Protein AF-A0A7X6UY43-F1 (afdb_monomer_lite)

Radius of gyration: 47.91 Å; chains: 1; bounding box: 93×49×150 Å

Secondary structure (DSSP, 8-state):
-PPPHHHHHHHT--HHHHHHHHHHHHHHHHHS-HHHHHHHHHHTTT--SHHHHHHTTTTT-HHHHHTSTT--HHHHHHHHHHHHHHHHHHHHHTTS-HHHHHHHHHHHHHHHHHHHHT--HHHHTTT-HHHHHHHHIIIIIITTS-HHHHHHHBS-BTTPPP--HHHHHHHHT--HHHHHHHHHHHHHHHHHHHGGGGGTSHHHHHTTT--TT-SEEETT-THHHHHHHHHT--B-HHHHHHHHHHHTTTTEEEES-HHHHHBSS----TTS---SS-EEEETTS-HHHHHHHHHHHHHHTTS--SS-EEE-HHHHHHHHSS-GGGGGSHHHHHHHHHHHHHHH-GGGEETTEEEE---SPPPHHHHHHHHHHHH-S-EEHHHHHHHHHHH-TTT---HHHHHHH--GGGTEEE-SSSSEEEETTHHHH-TT---S-HHHHHHHHHHT-SS-EEHHHHHHHHHHH-TT--HHHHHHHHHT-TT--EEEEGGGEEEETTS---TTS-B--GGGS--S--HHHHHHHHHHHHHHHSS---TT-S-HHHHHHHHHHHHHHHHHHTT-S-HHHHHHHHHHHTTT-

Sequence (581 aa):
MVKTGVDIIISNLSQLRAELLEQKVKLLTDSLPTRARNTVQIYLNDEVNLHTIHKNDLLRNKSKLKNIKNVGSKTNEELEAYFSNIKREIYRIQHLSHTEAEYEYNYGKMSELSKKHKIPIKVMLTGSVFLVAEHIIQDKVYKNKNTDLIDGLLKIRTGSNSYTLTQLGKKHGITRERVRQVRNKSLETIEQEFSMLNEIGKFSLDRYGLSSEKKVICSDHSVFSEIKAKNSLKMTNNMVFFIASKCLASDYTFLGSVEGLLFSRQSTPKTQHIWKQSYLINNEYDSLIVSNFIKYLHKKNKEKIEEDTEVKLIDFVVNNFNNPVIYTEPEFTELVLEVVKKEFGNNFVKAGKIILPRNTRKLNYEYVYEALEKLDRPSTVEEIADTVNELNPTFGATKTIVKSALLRANGFAPMGRNSVFALTKWESEKSDFKVGTIREIVEEFLMEKESPQHISVIAKHVKKYRSSAKGTNIQASLNLDNKGIFTSYEKAHFGLASKEYSKEYVLLSESSSSGRKSWEYRFAELSNFIKIHGRLPRFTSKSMAEVRLYRWVRAQHRSIRLEKLSDKQEEMFKKLMKAFD

pLDDT: mean 86.73, std 9.21, range [41.84, 97.56]

Foldseek 3Di:
DPDDPLNVLQVPDDPLLQVLLQVVQVVLLVPADPVLNVLQCVVQVNDRGPVSCVVVCLLPDLVVLVPRPPADPVSSVSSVVSSVVSSVSSVVSSPDDLLRSLLSQQVVVVVVLCVVQVPDPVQSSRLALVSSLVSLCVRFQVVVDDPLLQVLWWQWFPPHHHDQLVVSCVVVVHDSVVSVVSNVVSVVRSCVSLLSLLSRCQSVCVVLVPHLVDQKDWLPDCSLVVSCVVVVDRGDSLNSVVSVCSNCVVFWDKDADNCLSITSDDDDDPPDQRAPTIMTGTPLDDVVLLRVVLRVLVVVLPDQAQAKDFDDSLVSDVVPHPDSPSCPDPVNLVVSLVSCCRRPNCVLADPSTGISHHPDDHALLVLLVVLQVVVVDFDALVSSQVSSCVVPVPPNRDSVSSVVNQDVVSQKADAADRNTIHGNCCVVVPVLADGDYLVVQLLVVQVPDQAFAALVVSQVSSCSHVVPDDSVVSLVVLVPPPPQQWFAWPPRTIHGPPDDHDPVTHGPDPVNPPPPDDLVRLLVLQLVCCVVPVDQQDCPDPDPSSVVNVVVLVVLVVCVVVVNDDPVSNVSSCVSCVSVD

Structure (mmCIF, N/CA/C/O backbone):
data_AF-A0A7X6UY43-F1
#
_entry.id   AF-A0A7X6UY43-F1
#
loop_
_atom_site.group_PDB
_atom_site.id
_atom_site.type_symbol
_atom_site.label_atom_id
_atom_site.label_alt_id
_atom_site.label_comp_id
_atom_site.label_asym_id
_atom_site.label_entity_id
_atom_site.label_seq_id
_atom_site.pdbx_PDB_ins_code
_atom_site.Cartn_x
_atom_site.Cartn_y
_atom_site.Cartn_z
_atom_site.occupancy
_atom_site.B_iso_or_equiv
_atom_site.auth_seq_id
_atom_site.auth_comp_id
_atom_site.auth_asym_id
_atom_site.auth_atom_id
_atom_site.pdbx_PDB_model_num
ATOM 1 N N . MET A 1 1 ? 13.854 7.593 49.896 1.00 48.25 1 MET A N 1
ATOM 2 C CA . MET A 1 1 ? 12.494 7.189 50.322 1.00 48.25 1 MET A CA 1
ATOM 3 C C . MET A 1 1 ? 12.380 5.678 50.203 1.00 48.25 1 MET A C 1
ATOM 5 O O . MET A 1 1 ? 12.637 5.156 49.127 1.00 48.25 1 MET A O 1
ATOM 9 N N . VAL A 1 2 ? 12.051 4.975 51.289 1.00 45.25 2 VAL A N 1
ATOM 10 C CA . VAL A 1 2 ? 11.786 3.526 51.252 1.00 45.25 2 VAL A CA 1
ATOM 11 C C . VAL A 1 2 ? 10.471 3.310 50.494 1.00 45.25 2 VAL A C 1
ATOM 13 O O . VAL A 1 2 ? 9.442 3.842 50.912 1.00 45.25 2 VAL A O 1
ATOM 16 N N . LYS A 1 3 ? 10.500 2.589 49.364 1.00 52.19 3 LYS A N 1
ATOM 17 C CA . LYS A 1 3 ? 9.276 2.209 48.638 1.00 52.19 3 LYS A CA 1
ATOM 18 C C . LYS A 1 3 ? 8.441 1.290 49.536 1.00 52.19 3 LYS A C 1
ATOM 20 O O . LYS A 1 3 ? 8.908 0.240 49.963 1.00 52.19 3 LYS A O 1
ATOM 25 N N . THR A 1 4 ? 7.219 1.702 49.847 1.00 65.50 4 THR A N 1
ATOM 26 C CA . THR A 1 4 ? 6.208 0.878 50.517 1.00 65.50 4 THR A CA 1
ATOM 27 C C . THR A 1 4 ? 5.621 -0.150 49.552 1.00 65.50 4 THR A C 1
ATOM 29 O O . THR A 1 4 ? 5.734 -0.006 48.337 1.00 65.50 4 THR A O 1
ATOM 32 N N . GLY A 1 5 ? 4.935 -1.175 50.073 1.00 72.81 5 GLY A N 1
ATOM 33 C CA . GLY A 1 5 ? 4.266 -2.172 49.226 1.00 72.81 5 GLY A CA 1
ATOM 34 C C . GLY A 1 5 ? 3.274 -1.558 48.226 1.00 72.81 5 GLY A C 1
ATOM 35 O O . GLY A 1 5 ? 3.151 -2.055 47.118 1.00 72.81 5 GLY A O 1
ATOM 36 N N . VAL A 1 6 ? 2.630 -0.437 48.571 1.00 78.38 6 VAL A N 1
ATOM 37 C CA . VAL A 1 6 ? 1.679 0.261 47.687 1.00 78.38 6 VAL A CA 1
ATOM 38 C C . VAL A 1 6 ? 2.382 0.964 46.516 1.00 78.38 6 VAL A C 1
ATOM 40 O O . VAL A 1 6 ? 1.853 0.935 45.409 1.00 78.38 6 VAL A O 1
ATOM 43 N N . ASP A 1 7 ? 3.583 1.527 46.720 1.00 73.88 7 ASP A N 1
ATOM 44 C CA . ASP A 1 7 ? 4.380 2.130 45.632 1.00 73.88 7 ASP A CA 1
ATOM 45 C C . ASP A 1 7 ? 4.691 1.129 44.536 1.00 73.88 7 ASP A C 1
ATOM 47 O O . ASP A 1 7 ? 4.559 1.427 43.353 1.00 73.88 7 ASP A O 1
ATOM 51 N N . ILE A 1 8 ? 5.171 -0.042 44.965 1.00 79.12 8 ILE A N 1
ATOM 52 C CA . ILE A 1 8 ? 5.663 -1.088 44.076 1.00 79.12 8 ILE A CA 1
ATOM 53 C C . ILE A 1 8 ? 4.501 -1.589 43.226 1.00 79.12 8 ILE A C 1
ATOM 55 O O . ILE A 1 8 ? 4.666 -1.813 42.032 1.00 79.12 8 ILE A O 1
ATOM 59 N N . ILE A 1 9 ? 3.318 -1.713 43.832 1.00 84.62 9 ILE A N 1
ATOM 60 C CA . ILE A 1 9 ? 2.106 -2.112 43.125 1.00 84.62 9 ILE A CA 1
ATOM 61 C C . ILE A 1 9 ? 1.743 -1.063 42.080 1.00 84.62 9 ILE A C 1
ATOM 63 O O . ILE A 1 9 ? 1.656 -1.413 40.909 1.00 84.62 9 ILE A O 1
ATOM 67 N N . ILE A 1 10 ? 1.588 0.208 42.473 1.00 84.75 10 ILE A N 1
ATOM 68 C CA . ILE A 1 10 ? 1.182 1.284 41.554 1.00 84.75 10 ILE A CA 1
ATOM 69 C C . ILE A 1 10 ? 2.163 1.407 40.382 1.00 84.75 10 ILE A C 1
ATOM 71 O O . ILE A 1 10 ? 1.719 1.501 39.241 1.00 84.75 10 ILE A O 1
ATOM 75 N N . SER A 1 11 ? 3.477 1.342 40.630 1.00 83.31 11 SER A N 1
ATOM 76 C CA . SER A 1 11 ? 4.483 1.435 39.563 1.00 83.31 11 SER A CA 1
ATOM 77 C C . SER A 1 11 ? 4.489 0.248 38.598 1.00 83.31 11 SER A C 1
ATOM 79 O O . SER A 1 11 ? 5.035 0.370 37.508 1.00 83.31 11 SER A O 1
ATOM 81 N N . ASN A 1 12 ? 3.909 -0.888 38.994 1.00 86.50 12 ASN A N 1
ATOM 82 C CA . ASN A 1 12 ? 3.898 -2.126 38.214 1.00 86.50 12 ASN A CA 1
ATOM 83 C C . ASN A 1 12 ? 2.516 -2.444 37.611 1.00 86.50 12 ASN A C 1
ATOM 85 O O . ASN A 1 12 ? 2.335 -3.514 37.024 1.00 86.50 12 ASN A O 1
ATOM 89 N N . LEU A 1 13 ? 1.518 -1.566 37.767 1.00 87.31 13 LEU A N 1
ATOM 90 C CA . LEU A 1 13 ? 0.212 -1.767 37.142 1.00 87.31 13 LEU A CA 1
ATOM 91 C C . LEU A 1 13 ? 0.323 -1.618 35.619 1.00 87.31 13 LEU A C 1
ATOM 93 O O . LEU A 1 13 ? 0.877 -0.651 35.109 1.00 87.31 13 LEU A O 1
ATOM 97 N N . SER A 1 14 ? -0.284 -2.553 34.885 1.00 86.81 14 SER A N 1
ATOM 98 C CA . SER A 1 14 ? -0.563 -2.380 33.454 1.00 86.81 14 SER A CA 1
ATOM 99 C C . SER A 1 14 ? -1.460 -1.161 33.223 1.00 86.81 14 SER A C 1
ATOM 101 O O . SER A 1 14 ? -2.311 -0.888 34.075 1.00 86.81 14 SER A O 1
ATOM 103 N N . GLN A 1 15 ? -1.392 -0.542 32.041 1.00 84.75 15 GLN A N 1
ATOM 104 C CA . GLN A 1 15 ? -2.218 0.617 31.679 1.00 84.75 15 GLN A CA 1
ATOM 105 C C . GLN A 1 15 ? -3.716 0.428 31.988 1.00 84.75 15 GLN A C 1
ATOM 107 O O . GLN A 1 15 ? -4.288 1.255 32.689 1.00 84.75 15 GLN A O 1
ATOM 112 N N . LEU A 1 16 ? -4.327 -0.696 31.583 1.00 84.69 16 LEU A N 1
ATOM 113 C CA . LEU A 1 16 ? -5.732 -1.020 31.888 1.00 84.69 16 LEU A CA 1
ATOM 114 C C . LEU A 1 16 ? -6.052 -0.931 33.390 1.00 84.69 16 LEU A C 1
ATOM 116 O O . LEU A 1 16 ? -7.038 -0.323 33.797 1.00 84.69 16 LEU A O 1
ATOM 120 N N . ARG A 1 17 ? -5.217 -1.549 34.232 1.00 88.88 17 ARG A N 1
ATOM 121 C CA . ARG A 1 17 ? -5.414 -1.568 35.690 1.00 88.88 17 ARG A CA 1
ATOM 122 C C . ARG A 1 17 ? -5.180 -0.193 36.315 1.00 88.88 17 ARG A C 1
ATOM 124 O O . ARG A 1 17 ? -5.871 0.146 37.270 1.00 88.88 17 ARG A O 1
ATOM 131 N N . ALA A 1 18 ? -4.236 0.583 35.786 1.00 88.19 18 ALA A N 1
ATOM 132 C CA . ALA A 1 18 ? -4.001 1.956 36.218 1.00 88.19 18 ALA A CA 1
ATOM 133 C C . ALA A 1 18 ? -5.203 2.855 35.881 1.00 88.19 18 ALA A C 1
ATOM 135 O O . ALA A 1 18 ? -5.709 3.541 36.763 1.00 88.19 18 ALA A O 1
ATOM 136 N N . GLU A 1 19 ? -5.728 2.783 34.653 1.00 87.06 19 GLU A N 1
ATOM 137 C CA . GLU A 1 19 ? -6.919 3.546 34.262 1.00 87.06 19 GLU A CA 1
ATOM 138 C C . GLU A 1 19 ? -8.184 3.084 35.009 1.00 87.06 19 GLU A C 1
ATOM 140 O O . GLU A 1 19 ? -8.994 3.914 35.422 1.00 87.06 19 GLU A O 1
ATOM 145 N N . LEU A 1 20 ? -8.353 1.776 35.248 1.00 88.38 20 LEU A N 1
ATOM 146 C CA . LEU A 1 20 ? -9.428 1.255 36.102 1.00 88.38 20 LEU A CA 1
ATOM 147 C C . LEU A 1 20 ? -9.334 1.826 37.519 1.00 88.38 20 LEU A C 1
ATOM 149 O O . LEU A 1 20 ? -10.342 2.235 38.094 1.00 88.38 20 LEU A O 1
ATOM 153 N N . LEU A 1 21 ? -8.131 1.863 38.090 1.00 90.81 21 LEU A N 1
ATOM 154 C CA . LEU A 1 21 ? -7.915 2.423 39.415 1.00 90.81 21 LEU A CA 1
ATOM 155 C C . LEU A 1 21 ? -8.222 3.926 39.444 1.00 90.81 21 LEU A C 1
ATOM 157 O O . LEU A 1 21 ? -8.886 4.367 40.377 1.00 90.81 21 LEU A O 1
ATOM 161 N N . GLU A 1 22 ? -7.841 4.688 38.418 1.00 90.50 22 GLU A N 1
ATOM 162 C CA . GLU A 1 22 ? -8.224 6.103 38.287 1.00 90.50 22 GLU A CA 1
ATOM 163 C C . GLU A 1 22 ? -9.749 6.288 38.236 1.00 90.50 22 GLU A C 1
ATOM 165 O O . GLU A 1 22 ? -10.298 7.150 38.926 1.00 90.50 22 GLU A O 1
ATOM 170 N N . GLN A 1 23 ? -10.476 5.428 37.510 1.00 87.25 23 GLN A N 1
ATOM 171 C CA . GLN A 1 23 ? -11.944 5.444 37.530 1.00 87.25 23 GLN A CA 1
ATOM 172 C C . GLN A 1 23 ? -12.509 5.176 38.933 1.00 87.25 23 GLN A C 1
ATOM 174 O O . GLN A 1 23 ? -13.455 5.846 39.354 1.00 87.25 23 GLN A O 1
ATOM 179 N N . LYS A 1 24 ? -11.942 4.217 39.681 1.00 90.56 24 LYS A N 1
ATOM 180 C CA . LYS A 1 24 ? -12.370 3.939 41.064 1.00 90.56 24 LYS A CA 1
ATOM 181 C C . LYS A 1 24 ? -12.050 5.096 42.004 1.00 90.56 24 LYS A C 1
ATOM 183 O O . LYS A 1 24 ? -12.892 5.425 42.834 1.00 90.56 24 LYS A O 1
ATOM 188 N N . VAL A 1 25 ? -10.878 5.723 41.868 1.00 91.25 25 VAL A N 1
ATOM 189 C CA . VAL A 1 25 ? -10.507 6.923 42.633 1.00 91.25 25 VAL A CA 1
ATOM 190 C C . VAL A 1 25 ? -11.547 8.008 42.400 1.00 91.25 25 VAL A C 1
ATOM 192 O O . VAL A 1 25 ? -12.131 8.479 43.370 1.00 91.25 25 VAL A O 1
ATOM 195 N N . LYS A 1 26 ? -11.873 8.308 41.138 1.00 89.88 26 LYS A N 1
ATOM 196 C CA . LYS A 1 26 ? -12.895 9.300 40.786 1.00 89.88 26 LYS A CA 1
ATOM 197 C C . LYS A 1 26 ? -14.254 8.995 41.423 1.00 89.88 26 LYS A C 1
ATOM 199 O O . LYS A 1 26 ? -14.824 9.862 42.075 1.00 89.88 26 LYS A O 1
ATOM 204 N N . LEU A 1 27 ? -14.743 7.756 41.316 1.00 88.19 27 LEU A N 1
ATOM 205 C CA . LEU A 1 27 ? -16.010 7.344 41.940 1.00 88.19 27 LEU A CA 1
ATOM 206 C C . LEU A 1 27 ? -15.995 7.516 43.465 1.00 88.19 27 LEU A C 1
ATOM 208 O O . LEU A 1 27 ? -16.970 7.987 44.051 1.00 88.19 27 LEU A O 1
ATOM 212 N N . LEU A 1 28 ? -14.887 7.153 44.113 1.00 91.75 28 LEU A N 1
ATOM 213 C CA . LEU A 1 28 ? -14.720 7.342 45.550 1.00 91.75 28 LEU A CA 1
ATOM 214 C C . LEU A 1 28 ? -14.692 8.836 45.907 1.00 91.75 28 LEU A C 1
ATOM 216 O O . LEU A 1 28 ? -15.326 9.227 46.886 1.00 91.75 28 LEU A O 1
ATOM 220 N N . THR A 1 29 ? -14.025 9.679 45.113 1.00 90.81 29 THR A N 1
ATOM 221 C CA . THR A 1 29 ? -13.993 11.137 45.311 1.00 90.81 29 THR A CA 1
ATOM 222 C C . THR A 1 29 ? -15.387 11.750 45.160 1.00 90.81 29 THR A C 1
ATOM 224 O O . THR A 1 29 ? -15.809 12.552 45.995 1.00 90.81 29 THR A O 1
ATOM 227 N N . ASP A 1 30 ? -16.140 11.332 44.144 1.00 88.44 30 ASP A N 1
ATOM 228 C CA . ASP A 1 30 ? -17.506 11.797 43.888 1.00 88.44 30 ASP A CA 1
ATOM 229 C C . ASP A 1 30 ? -18.482 11.346 44.986 1.00 88.44 30 ASP A C 1
ATOM 231 O O . ASP A 1 30 ? -19.467 12.029 45.267 1.00 88.44 30 ASP A O 1
ATOM 235 N N . SER A 1 31 ? -18.187 10.235 45.667 1.00 91.62 31 SER A N 1
ATOM 236 C CA . SER A 1 31 ? -18.965 9.753 46.814 1.00 91.62 31 SER A CA 1
ATOM 237 C C . SER A 1 31 ? -18.653 10.468 48.138 1.00 91.62 31 SER A C 1
ATOM 239 O O . SER A 1 31 ? -19.406 10.316 49.102 1.00 91.62 31 SER A O 1
ATOM 241 N N . LEU A 1 32 ? -17.576 11.264 48.211 1.00 92.44 32 LEU A N 1
ATOM 242 C CA . LEU A 1 32 ? -17.227 12.004 49.428 1.00 92.44 32 LEU A CA 1
ATOM 243 C C . LEU A 1 32 ? -18.283 13.069 49.762 1.00 92.44 32 LEU A C 1
ATOM 245 O O . LEU A 1 32 ? -18.763 13.752 48.853 1.00 92.44 32 LEU A O 1
ATOM 249 N N . PRO A 1 33 ? -18.580 13.310 51.051 1.00 92.94 33 PRO A N 1
ATOM 250 C CA . PRO A 1 33 ? -19.344 14.478 51.482 1.00 92.94 33 PRO A CA 1
ATOM 251 C C . PRO A 1 33 ? -18.690 15.789 51.028 1.00 92.94 33 PRO A C 1
ATOM 253 O O . PRO A 1 33 ? -17.465 15.887 50.976 1.00 92.94 33 PRO A O 1
ATOM 256 N N . THR A 1 34 ? -19.491 16.827 50.760 1.00 90.06 34 THR A N 1
ATOM 257 C CA . THR A 1 34 ? -19.025 18.102 50.174 1.00 90.06 34 THR A CA 1
ATOM 258 C C . THR A 1 34 ? -17.816 18.696 50.899 1.00 90.06 34 THR A C 1
ATOM 260 O O . THR A 1 34 ? -16.861 19.113 50.254 1.00 90.06 34 THR A O 1
ATOM 263 N N . ARG A 1 35 ? -17.817 18.696 52.241 1.00 87.50 35 ARG A N 1
ATOM 264 C CA . ARG A 1 35 ? -16.685 19.213 53.028 1.00 87.50 35 ARG A CA 1
ATOM 265 C C . ARG A 1 35 ? -15.416 18.385 52.820 1.00 87.50 35 ARG A C 1
ATOM 267 O O . ARG A 1 35 ? -14.392 18.964 52.487 1.00 87.50 35 ARG A O 1
ATOM 274 N N . ALA A 1 36 ? -15.492 17.059 52.950 1.00 88.75 36 ALA A N 1
ATOM 275 C CA . ALA A 1 36 ? -14.354 16.164 52.726 1.00 88.75 36 ALA A CA 1
ATOM 276 C C . ALA A 1 36 ? -13.817 16.255 51.290 1.00 88.75 36 ALA A C 1
ATOM 278 O O . ALA A 1 36 ? -12.605 16.304 51.086 1.00 88.75 36 ALA A O 1
ATOM 279 N N . ARG A 1 37 ? -14.710 16.340 50.297 1.00 90.69 37 ARG A N 1
ATOM 280 C CA . ARG A 1 37 ? -14.342 16.491 48.886 1.00 90.69 37 ARG A CA 1
ATOM 281 C C . ARG A 1 37 ? -13.570 17.785 48.638 1.00 90.69 37 ARG A C 1
ATOM 283 O O . ARG A 1 37 ? -12.470 17.726 48.097 1.00 90.69 37 ARG A O 1
ATOM 290 N N . ASN A 1 38 ? -14.098 18.918 49.107 1.00 88.19 38 ASN A N 1
ATOM 291 C CA . ASN A 1 38 ? -13.437 20.219 48.983 1.00 88.19 38 ASN A CA 1
ATOM 292 C C . ASN A 1 38 ? -12.076 20.217 49.692 1.00 88.19 38 ASN A C 1
ATOM 294 O O . ASN A 1 38 ? -11.107 20.760 49.173 1.00 88.19 38 ASN A O 1
ATOM 298 N N . THR A 1 39 ? -11.976 19.574 50.860 1.00 88.25 39 THR A N 1
ATOM 299 C CA . THR A 1 39 ? -10.704 19.429 51.577 1.00 88.25 39 THR A CA 1
ATOM 300 C C . THR A 1 39 ? -9.661 18.672 50.753 1.00 88.25 39 THR A C 1
ATOM 302 O O . THR A 1 39 ? -8.525 19.130 50.667 1.00 88.25 39 THR A O 1
ATOM 305 N N . VAL A 1 40 ? -10.020 17.540 50.133 1.00 88.06 40 VAL A N 1
ATOM 306 C CA . VAL A 1 40 ? -9.088 16.765 49.288 1.00 88.06 40 VAL A CA 1
ATOM 307 C C . VAL A 1 40 ? -8.690 17.543 48.040 1.00 88.06 40 VAL A C 1
ATOM 309 O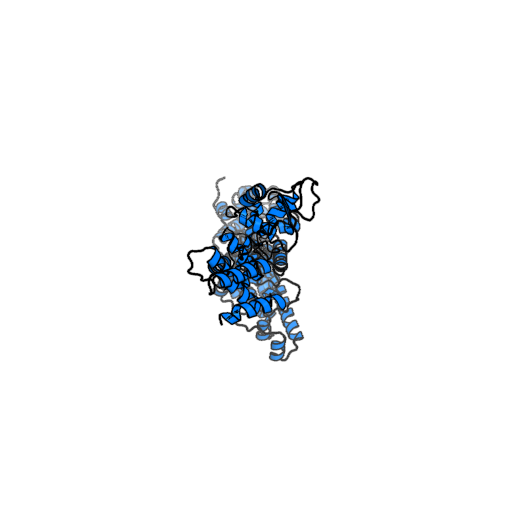 O . VAL A 1 40 ? -7.514 17.540 47.693 1.00 88.06 40 VAL A O 1
ATOM 312 N N . GLN A 1 41 ? -9.639 18.223 47.395 1.00 88.50 41 GLN A N 1
ATOM 313 C CA . GLN A 1 41 ? -9.373 19.052 46.217 1.00 88.50 41 GLN A CA 1
ATOM 314 C C . GLN A 1 41 ? -8.381 20.168 46.539 1.00 88.50 41 GLN A C 1
ATOM 316 O O . GLN A 1 41 ? -7.322 20.229 45.925 1.00 88.50 41 GLN A O 1
ATOM 321 N N . ILE A 1 42 ? -8.644 20.961 47.581 1.00 85.38 42 ILE A N 1
ATOM 322 C CA . ILE A 1 42 ? -7.739 22.036 48.012 1.00 85.38 42 ILE A CA 1
ATOM 323 C C . ILE A 1 42 ? -6.356 21.478 48.360 1.00 85.38 42 ILE A C 1
ATOM 325 O O . ILE A 1 42 ? -5.339 22.051 47.979 1.00 85.38 42 ILE A O 1
ATOM 329 N N . TYR A 1 43 ? -6.299 20.348 49.071 1.00 84.81 43 TYR A N 1
ATOM 330 C CA . TYR A 1 43 ? -5.028 19.747 49.476 1.00 84.81 43 TYR A CA 1
ATOM 331 C C . TYR A 1 43 ? -4.203 19.228 48.286 1.00 84.81 43 TYR A C 1
ATOM 333 O O . TYR A 1 43 ? -2.975 19.201 48.353 1.00 84.81 43 TYR A O 1
ATOM 341 N N . LEU A 1 44 ? -4.863 18.807 47.206 1.00 86.06 44 LEU A N 1
ATOM 342 C CA . LEU A 1 44 ? -4.234 18.267 45.999 1.00 86.06 44 LEU A CA 1
ATOM 343 C C . LEU A 1 44 ? -4.169 19.276 44.839 1.00 86.06 44 LEU A C 1
ATOM 345 O O . LEU A 1 44 ? -3.873 18.869 43.720 1.00 86.06 44 LEU A O 1
ATOM 349 N N . ASN A 1 45 ? -4.390 20.572 45.098 1.00 82.94 45 ASN A N 1
ATOM 350 C CA . ASN A 1 45 ? -4.429 21.637 44.086 1.00 82.94 45 ASN A CA 1
ATOM 351 C C . ASN A 1 45 ? -5.427 21.348 42.947 1.00 82.94 45 ASN A C 1
ATOM 353 O O . ASN A 1 45 ? -5.083 21.438 41.774 1.00 82.94 45 ASN A O 1
ATOM 357 N N . ASP A 1 46 ? -6.643 20.941 43.310 1.00 82.00 46 ASP A N 1
ATOM 358 C CA . ASP A 1 46 ? -7.775 20.593 42.437 1.00 82.00 46 ASP A CA 1
ATOM 359 C C . ASP A 1 46 ? -7.575 19.376 41.512 1.00 82.00 46 ASP A C 1
ATOM 361 O O . ASP A 1 46 ? -8.541 18.847 40.959 1.00 82.00 46 ASP A O 1
ATOM 365 N N . GLU A 1 47 ? -6.363 18.830 41.423 1.00 86.38 47 GLU A N 1
ATOM 366 C CA . GLU A 1 47 ? -6.061 17.612 40.674 1.00 86.38 47 GLU A CA 1
ATOM 367 C C . GLU A 1 47 ? -6.162 16.369 41.567 1.00 86.38 47 GLU A C 1
ATOM 369 O O . GLU A 1 47 ? -5.170 15.874 42.100 1.00 86.38 47 GLU A O 1
ATOM 374 N N . VAL A 1 48 ? -7.365 15.817 41.737 1.00 85.62 48 VAL A N 1
ATOM 375 C CA . VAL A 1 48 ? -7.559 14.564 42.492 1.00 85.62 48 VAL A CA 1
ATOM 376 C C . VAL A 1 48 ? -7.424 13.355 41.561 1.00 85.62 48 VAL A C 1
ATOM 378 O O . VAL A 1 48 ? -8.385 12.960 40.906 1.00 85.62 48 VAL A O 1
ATOM 381 N N . ASN A 1 49 ? -6.230 12.760 41.506 1.00 87.50 49 ASN A N 1
ATOM 382 C CA . ASN A 1 49 ? -5.931 11.550 40.731 1.00 87.50 49 ASN A CA 1
ATOM 383 C C . ASN A 1 49 ? -4.928 10.652 41.477 1.00 87.50 49 ASN A C 1
ATOM 385 O O . ASN A 1 49 ? -4.383 11.026 42.522 1.00 87.50 49 ASN A O 1
ATOM 389 N N . LEU A 1 50 ? -4.681 9.444 40.970 1.00 83.94 50 LEU A N 1
ATOM 390 C CA . LEU A 1 50 ? -3.777 8.491 41.614 1.00 83.94 50 LEU A CA 1
ATOM 391 C C . LEU A 1 50 ? -2.358 9.056 41.752 1.00 83.94 50 LEU A C 1
ATOM 393 O O . LEU A 1 50 ? -1.714 8.836 42.780 1.00 83.94 50 LEU A O 1
ATOM 397 N N . HIS A 1 51 ? -1.879 9.806 40.755 1.00 83.75 51 HIS A N 1
ATOM 398 C CA . HIS A 1 51 ? -0.546 10.406 40.773 1.00 83.75 51 HIS A CA 1
ATOM 399 C C . HIS A 1 51 ? -0.386 11.428 41.907 1.00 83.75 51 HIS A C 1
ATOM 401 O O . HIS A 1 51 ? 0.572 11.340 42.679 1.00 83.75 51 HIS A O 1
ATOM 407 N N . THR A 1 52 ? -1.319 12.369 42.061 1.00 84.19 52 THR A N 1
ATOM 408 C CA . THR A 1 52 ? -1.260 13.399 43.110 1.00 84.19 52 THR A CA 1
ATOM 409 C C . THR A 1 52 ? -1.467 12.803 44.499 1.00 84.19 52 THR A C 1
ATOM 411 O O . THR A 1 52 ? -0.750 13.165 45.436 1.00 84.19 52 THR A O 1
ATOM 414 N N . ILE A 1 53 ? -2.361 11.819 44.635 1.00 84.31 53 ILE A N 1
ATOM 415 C CA . ILE A 1 53 ? -2.560 11.058 45.877 1.00 84.31 53 ILE A CA 1
ATOM 416 C C . ILE A 1 53 ? -1.274 10.322 46.275 1.00 84.31 53 ILE A C 1
ATOM 418 O O . ILE A 1 53 ? -0.873 10.347 47.444 1.00 84.31 53 ILE A O 1
ATOM 422 N N . HIS A 1 54 ? -0.609 9.692 45.304 1.00 80.75 54 HIS A N 1
ATOM 423 C CA . HIS A 1 54 ? 0.643 8.978 45.515 1.00 80.75 54 HIS A CA 1
ATOM 424 C C . HIS A 1 54 ? 1.786 9.929 45.893 1.00 80.75 54 HIS A C 1
ATOM 426 O O . HIS A 1 54 ? 2.461 9.706 46.898 1.00 80.75 54 HIS A O 1
ATOM 432 N N . LYS A 1 55 ? 1.959 11.025 45.141 1.00 81.25 55 LYS A N 1
ATOM 433 C CA . LYS A 1 55 ? 3.009 12.040 45.340 1.00 81.25 55 LYS A CA 1
ATOM 434 C C . LYS A 1 55 ? 2.948 12.705 46.718 1.00 81.25 55 LYS A C 1
ATOM 436 O O . LYS A 1 55 ? 3.983 13.076 47.262 1.00 81.25 55 LYS A O 1
ATOM 441 N N . ASN A 1 56 ? 1.755 12.834 47.298 1.00 78.81 56 ASN A N 1
ATOM 442 C CA . ASN A 1 56 ? 1.556 13.472 48.601 1.00 78.81 56 ASN A CA 1
ATOM 443 C C . ASN A 1 56 ? 1.667 12.511 49.808 1.00 78.81 56 ASN A C 1
ATOM 445 O O . ASN A 1 56 ? 1.524 12.945 50.957 1.00 78.81 56 ASN A O 1
ATOM 449 N N . ASP A 1 57 ? 1.975 11.225 49.587 1.00 77.88 57 ASP A N 1
ATOM 450 C CA . ASP A 1 57 ? 2.057 10.163 50.610 1.00 77.88 57 ASP A CA 1
ATOM 451 C C . ASP A 1 57 ? 0.757 9.936 51.410 1.00 77.88 57 ASP A C 1
ATOM 453 O O . ASP A 1 57 ? 0.783 9.414 52.533 1.00 77.88 57 ASP A O 1
ATOM 457 N N . LEU A 1 58 ? -0.401 10.281 50.841 1.00 79.88 58 LEU A N 1
ATOM 458 C CA . LEU A 1 58 ? -1.696 10.188 51.533 1.00 79.88 58 LEU A CA 1
ATOM 459 C C . LEU A 1 58 ? -2.147 8.739 51.784 1.00 79.88 58 LEU A C 1
ATOM 461 O O . LEU A 1 58 ? -2.944 8.478 52.679 1.00 79.88 58 LEU A O 1
ATOM 465 N N . LEU A 1 59 ? -1.573 7.774 51.058 1.00 76.56 59 LEU A N 1
ATOM 466 C CA . LEU A 1 59 ? -1.827 6.336 51.236 1.00 76.56 59 LEU A CA 1
ATOM 467 C C . LEU A 1 59 ? -0.962 5.679 52.329 1.00 76.56 59 LEU A C 1
ATOM 469 O O . LEU A 1 59 ? -1.201 4.524 52.704 1.00 76.56 59 LEU A O 1
ATOM 473 N N . ARG A 1 60 ? 0.059 6.388 52.831 1.00 71.50 60 ARG A N 1
ATOM 474 C CA . ARG A 1 60 ? 1.023 5.879 53.825 1.00 71.50 60 ARG A CA 1
ATOM 475 C C . ARG A 1 60 ? 0.872 6.541 55.180 1.00 71.50 60 ARG A C 1
ATOM 477 O O . ARG A 1 60 ? 1.049 5.885 56.202 1.00 71.50 60 ARG A O 1
ATOM 484 N N . ASN A 1 61 ? 0.606 7.843 55.186 1.00 71.50 61 ASN A N 1
ATOM 485 C CA . ASN A 1 61 ? 0.781 8.659 56.370 1.00 71.50 61 ASN A CA 1
ATOM 486 C C . ASN A 1 61 ? -0.563 9.153 56.921 1.00 71.50 61 ASN A C 1
ATOM 488 O O . ASN A 1 61 ? -1.024 10.246 56.596 1.00 71.50 61 ASN A O 1
ATOM 492 N N . LYS A 1 62 ? -1.166 8.357 57.814 1.00 68.06 62 LYS A N 1
ATOM 493 C CA . LYS A 1 62 ? -2.404 8.740 58.514 1.00 68.06 62 LYS A CA 1
ATOM 494 C C . LYS A 1 62 ? -2.252 10.022 59.343 1.00 68.06 62 LYS A C 1
ATOM 496 O O . LYS A 1 62 ? -3.228 10.742 59.516 1.00 68.06 62 LYS A O 1
ATOM 501 N N . SER A 1 63 ? -1.053 10.344 59.843 1.00 67.38 63 SER A N 1
ATOM 502 C CA . SER A 1 63 ? -0.856 11.566 60.633 1.00 67.38 63 SER A CA 1
ATOM 503 C C . SER A 1 63 ? -0.825 12.836 59.778 1.00 67.38 63 SER A C 1
ATOM 505 O O . SER A 1 63 ? -1.188 13.894 60.285 1.00 67.38 63 SER A O 1
ATOM 507 N N . LYS A 1 64 ? -0.519 12.750 58.472 1.00 71.69 64 LYS A N 1
ATOM 508 C CA . LYS A 1 64 ? -0.686 13.886 57.541 1.00 71.69 64 LYS A CA 1
ATOM 509 C C . LYS A 1 64 ? -2.148 14.322 57.414 1.00 71.69 64 LYS A C 1
ATOM 511 O O . LYS A 1 64 ? -2.399 15.518 57.324 1.00 71.69 64 LYS A O 1
ATOM 516 N N . LEU A 1 65 ? -3.093 13.380 57.463 1.00 68.69 65 LEU A N 1
ATOM 517 C CA . LEU A 1 65 ? -4.530 13.669 57.369 1.00 68.69 65 LEU A CA 1
ATOM 518 C C . LEU A 1 65 ? -5.027 14.466 58.580 1.00 68.69 65 LEU A C 1
ATOM 520 O O . LEU A 1 65 ? -5.755 15.438 58.424 1.00 68.69 65 LEU A O 1
ATOM 524 N N . LYS A 1 66 ? -4.544 14.120 59.779 1.00 67.88 66 LYS A N 1
ATOM 525 C CA . LYS A 1 66 ? -4.901 14.811 61.029 1.00 67.88 66 LYS A CA 1
ATOM 526 C C . LYS A 1 66 ? -4.396 16.255 61.106 1.00 67.88 66 LYS A C 1
ATOM 528 O O . LYS A 1 66 ? -4.937 17.039 61.876 1.00 67.88 66 LYS A O 1
ATOM 533 N N . ASN A 1 67 ? -3.386 16.600 60.306 1.00 70.44 67 ASN A N 1
ATOM 534 C CA . ASN A 1 67 ? -2.746 17.916 60.300 1.00 70.44 67 ASN A CA 1
ATOM 535 C C . ASN A 1 67 ? -3.287 18.855 59.208 1.00 70.44 67 ASN A C 1
ATOM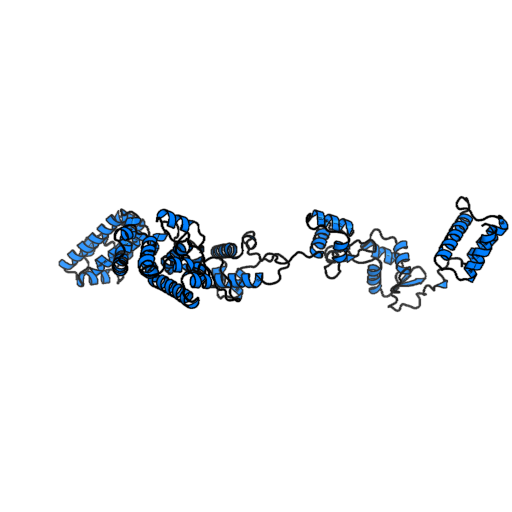 537 O O . ASN A 1 67 ? -2.756 19.955 59.033 1.00 70.44 67 ASN A O 1
ATOM 541 N N . ILE A 1 68 ? -4.318 18.450 58.457 1.00 75.75 68 ILE A N 1
ATOM 542 C CA . ILE A 1 68 ? -4.948 19.332 57.472 1.00 75.75 68 ILE A CA 1
ATOM 543 C C . ILE A 1 68 ? -5.704 20.433 58.229 1.00 75.75 68 ILE A C 1
ATOM 545 O O . ILE A 1 68 ? -6.602 20.165 59.030 1.00 75.75 68 ILE A O 1
ATOM 549 N N . LYS A 1 69 ? -5.308 21.693 58.004 1.00 69.56 69 LYS A N 1
ATOM 550 C CA . LYS A 1 69 ? -5.898 22.852 58.689 1.00 69.56 69 LYS A CA 1
ATOM 551 C C . LYS A 1 69 ? -7.404 22.932 58.415 1.00 69.56 69 LYS A C 1
ATOM 553 O O . LYS A 1 69 ? -7.842 22.724 57.288 1.00 69.56 69 LYS A O 1
ATOM 558 N N . ASN A 1 70 ? -8.172 23.315 59.438 1.00 69.94 70 ASN A N 1
ATOM 559 C CA . ASN A 1 70 ? -9.621 23.557 59.372 1.00 69.94 70 ASN A CA 1
ATOM 560 C C . ASN A 1 70 ? -10.487 22.324 59.043 1.00 69.94 70 ASN A C 1
ATOM 562 O O . ASN A 1 70 ? -11.602 22.468 58.541 1.00 69.94 70 ASN A O 1
ATOM 566 N N . VAL A 1 71 ? -10.009 21.117 59.357 1.00 79.38 71 VAL A N 1
ATOM 567 C CA . VAL A 1 71 ? -10.770 19.869 59.199 1.00 79.38 71 VAL A CA 1
ATOM 568 C C . VAL A 1 71 ? -11.285 19.392 60.559 1.00 79.38 71 VAL A C 1
ATOM 570 O O . VAL A 1 71 ? -10.511 19.175 61.488 1.00 79.38 71 VAL A O 1
ATOM 573 N N . GLY A 1 72 ? -12.608 19.246 60.695 1.00 80.62 72 GLY A N 1
ATOM 574 C CA . GLY A 1 72 ? -13.237 18.714 61.911 1.00 80.62 72 GLY A CA 1
ATOM 575 C C . GLY A 1 72 ? -13.056 17.197 62.060 1.00 80.62 72 GLY A C 1
ATOM 576 O O . GLY A 1 72 ? -12.764 16.507 61.085 1.00 80.62 72 GLY A O 1
ATOM 577 N N . SER A 1 73 ? -13.289 16.658 63.264 1.00 82.94 73 SER A N 1
ATOM 578 C CA . SER A 1 73 ? -13.129 15.221 63.579 1.00 82.94 73 SER A CA 1
ATOM 579 C C . SER A 1 73 ? -13.864 14.303 62.600 1.00 82.94 73 SER A C 1
ATOM 581 O O . SER A 1 73 ? -13.257 13.406 62.024 1.00 82.94 73 SER A O 1
ATOM 583 N N . LYS A 1 74 ? -15.139 14.599 62.331 1.00 86.50 74 LYS A N 1
ATOM 584 C CA . LYS A 1 74 ? -15.968 13.858 61.372 1.00 86.50 74 LYS A CA 1
ATOM 585 C C . LYS A 1 74 ? -15.364 13.834 59.964 1.00 86.50 74 LYS A C 1
ATOM 587 O O . LYS A 1 74 ? -15.332 12.795 59.319 1.00 86.50 74 LYS A O 1
ATOM 592 N N . THR A 1 75 ? -14.864 14.972 59.485 1.00 86.81 75 THR A N 1
ATOM 593 C CA . THR A 1 75 ? -14.264 15.053 58.148 1.00 86.81 75 THR A CA 1
ATOM 594 C C . THR A 1 75 ? -12.929 14.308 58.101 1.00 86.81 75 THR A C 1
ATOM 596 O O . THR A 1 75 ? -12.645 13.654 57.107 1.00 86.81 75 THR A O 1
ATOM 599 N N . ASN A 1 76 ? -12.143 14.304 59.182 1.00 85.25 76 ASN A N 1
ATOM 600 C CA . ASN A 1 76 ? -10.949 13.457 59.270 1.00 85.25 76 ASN A CA 1
ATOM 601 C C . ASN A 1 76 ? -11.287 11.960 59.177 1.00 85.25 76 ASN A C 1
ATOM 603 O O . ASN A 1 76 ? -10.608 11.238 58.451 1.00 85.25 76 ASN A O 1
ATOM 607 N N . GLU A 1 77 ? -12.343 11.497 59.851 1.00 87.00 77 GLU A N 1
ATOM 608 C CA . GLU A 1 77 ? -12.815 10.107 59.739 1.00 87.00 77 GLU A CA 1
ATOM 609 C C . GLU A 1 77 ? -13.254 9.762 58.304 1.00 87.00 77 GLU A C 1
ATOM 611 O O . GLU A 1 77 ? -12.876 8.715 57.774 1.00 87.00 77 GLU A O 1
ATOM 616 N N . GLU A 1 78 ? -13.985 10.668 57.642 1.00 90.44 78 GLU A N 1
ATOM 617 C CA . GLU A 1 78 ? -14.393 10.532 56.233 1.00 90.44 78 GLU A CA 1
ATOM 618 C C . GLU A 1 78 ? -13.172 10.397 55.298 1.00 90.44 78 GLU A C 1
ATOM 620 O O . GLU A 1 78 ? -13.153 9.534 54.415 1.00 90.44 78 GLU A O 1
ATOM 625 N N . LEU A 1 79 ? -12.121 11.195 55.519 1.00 88.75 79 LEU A N 1
ATOM 626 C CA . LEU A 1 79 ? -10.875 11.133 54.747 1.00 88.75 79 LEU A CA 1
ATOM 627 C C . LEU A 1 79 ? -10.075 9.854 55.017 1.00 88.75 79 LEU A C 1
ATOM 629 O O . LEU A 1 79 ? -9.577 9.229 54.078 1.00 88.75 79 LEU A O 1
ATOM 633 N N . GLU A 1 80 ? -9.959 9.431 56.279 1.00 87.44 80 GLU A N 1
ATOM 634 C CA . GLU A 1 80 ? -9.286 8.177 56.632 1.00 87.44 80 GLU A CA 1
ATOM 635 C C . GLU A 1 80 ? -9.968 6.968 55.973 1.00 87.44 80 GLU A C 1
ATOM 637 O O . GLU A 1 80 ? -9.283 6.085 55.438 1.00 87.44 80 GLU A O 1
ATOM 642 N N . ALA A 1 81 ? -11.305 6.937 55.959 1.00 89.81 81 ALA A N 1
ATOM 643 C CA . ALA A 1 81 ? -12.080 5.907 55.275 1.00 89.81 81 ALA A CA 1
ATOM 644 C C . ALA A 1 81 ? -11.852 5.938 53.754 1.00 89.81 81 ALA A C 1
ATOM 646 O O . ALA A 1 81 ? -11.601 4.895 53.147 1.00 89.81 81 ALA A O 1
ATOM 647 N N . TYR A 1 82 ? -11.863 7.125 53.146 1.00 91.81 82 TYR A N 1
ATOM 648 C CA . TYR A 1 82 ? -11.620 7.320 51.715 1.00 91.81 82 TYR A CA 1
ATOM 649 C C . TYR A 1 82 ? -10.259 6.779 51.255 1.00 91.81 82 TYR A C 1
ATOM 651 O O . TYR A 1 82 ? -10.207 5.923 50.368 1.00 91.81 82 TYR A O 1
ATOM 659 N N . PHE A 1 83 ? -9.155 7.182 51.892 1.00 89.44 83 PHE A N 1
ATOM 660 C CA . PHE A 1 83 ? -7.823 6.682 51.521 1.00 89.44 83 PHE A CA 1
ATOM 661 C C . PHE A 1 83 ? -7.649 5.189 51.832 1.00 89.44 83 PHE A C 1
ATOM 663 O O . PHE A 1 83 ? -6.960 4.477 51.096 1.00 89.44 83 PHE A O 1
ATOM 670 N N . SER A 1 84 ? -8.311 4.683 52.878 1.00 88.94 84 SER A N 1
ATOM 671 C CA . SER A 1 84 ? -8.341 3.244 53.171 1.00 88.94 84 SER A CA 1
ATOM 672 C C . SER A 1 84 ? -9.072 2.451 52.081 1.00 88.94 84 SER A C 1
ATOM 674 O O . SER A 1 84 ? -8.628 1.359 51.721 1.00 88.94 84 SER A O 1
ATOM 676 N N . ASN A 1 85 ? -10.152 3.001 51.520 1.00 91.94 85 ASN A N 1
ATOM 677 C CA . ASN A 1 85 ? -10.877 2.396 50.404 1.00 91.94 85 ASN A CA 1
ATOM 678 C C . ASN A 1 85 ? -10.047 2.409 49.116 1.00 91.94 85 ASN A C 1
ATOM 680 O O . ASN A 1 85 ? -9.959 1.376 48.459 1.00 91.94 85 ASN A O 1
ATOM 684 N N . ILE A 1 86 ? -9.350 3.508 48.802 1.00 91.62 86 ILE A N 1
ATOM 685 C CA . ILE A 1 86 ? -8.417 3.546 47.659 1.00 91.62 86 ILE A CA 1
ATOM 686 C C . ILE A 1 86 ? -7.331 2.480 47.814 1.00 91.62 86 ILE A C 1
ATOM 688 O O . ILE A 1 86 ? -7.056 1.723 46.885 1.00 91.62 86 ILE A O 1
ATOM 692 N N . LYS A 1 87 ? -6.740 2.365 49.008 1.00 90.00 87 LYS A N 1
ATOM 693 C CA . LYS A 1 87 ? -5.731 1.341 49.293 1.00 90.00 87 LYS A CA 1
ATOM 694 C C . LYS A 1 87 ? -6.279 -0.076 49.097 1.00 90.00 87 LYS A C 1
ATOM 696 O O . LYS A 1 87 ? -5.577 -0.926 48.555 1.00 90.00 87 LYS A O 1
ATOM 701 N N . ARG A 1 88 ? -7.527 -0.331 49.496 1.00 90.94 88 ARG A N 1
ATOM 702 C CA . ARG A 1 88 ? -8.207 -1.615 49.264 1.00 90.94 88 ARG A CA 1
ATOM 703 C C . ARG A 1 88 ? -8.393 -1.898 47.774 1.00 90.94 88 ARG A C 1
ATOM 705 O O . ARG A 1 88 ? -8.099 -3.009 47.345 1.00 90.94 88 ARG A O 1
ATOM 712 N N . GLU A 1 89 ? -8.816 -0.904 46.996 1.00 93.06 89 GLU A N 1
ATOM 713 C CA . GLU A 1 89 ? -8.959 -1.042 45.543 1.00 93.06 89 GLU A CA 1
ATOM 714 C C . GLU A 1 89 ? -7.619 -1.331 44.859 1.00 93.06 89 GLU A C 1
ATOM 716 O O . GLU A 1 89 ? -7.569 -2.205 44.000 1.00 93.06 89 GLU A O 1
ATOM 721 N N . ILE A 1 90 ? -6.518 -0.702 45.291 1.00 91.50 90 ILE A N 1
ATOM 722 C CA . ILE A 1 90 ? -5.168 -1.003 44.781 1.00 91.50 90 ILE A CA 1
ATOM 723 C C . ILE A 1 90 ? -4.834 -2.491 44.957 1.00 91.50 90 ILE A C 1
ATOM 725 O O . ILE A 1 90 ? -4.446 -3.157 43.996 1.00 91.50 90 ILE A O 1
ATOM 729 N N . TYR A 1 91 ? -5.024 -3.031 46.167 1.00 90.88 91 TYR A N 1
ATOM 730 C CA . TYR A 1 91 ? -4.757 -4.446 46.449 1.00 90.88 91 TYR A CA 1
ATOM 731 C C . TYR A 1 91 ? -5.718 -5.399 45.731 1.00 90.88 91 TYR A C 1
ATOM 733 O O . TYR A 1 91 ? -5.331 -6.512 45.387 1.00 90.88 91 TYR A O 1
ATOM 741 N N . ARG A 1 92 ? -6.963 -4.987 45.491 1.00 93.44 92 ARG A N 1
ATOM 742 C CA . ARG A 1 92 ? -7.943 -5.791 44.757 1.00 93.44 92 ARG A CA 1
ATOM 743 C C . ARG A 1 92 ? -7.605 -5.848 43.266 1.00 93.44 92 ARG A C 1
ATOM 745 O O . ARG A 1 92 ? -7.515 -6.930 42.696 1.00 93.44 92 ARG A O 1
ATOM 752 N N . ILE A 1 93 ? -7.363 -4.690 42.651 1.00 92.38 93 ILE A N 1
ATOM 753 C CA . ILE A 1 93 ? -7.149 -4.541 41.205 1.00 92.38 93 ILE A CA 1
ATOM 754 C C . ILE A 1 93 ? -5.856 -5.218 40.740 1.00 92.38 93 ILE A C 1
ATOM 756 O O . ILE A 1 93 ? -5.833 -5.783 39.647 1.00 92.38 93 ILE A O 1
ATOM 760 N N . GLN A 1 94 ? -4.795 -5.235 41.556 1.00 91.12 94 GLN A N 1
ATOM 761 C CA . GLN A 1 94 ? -3.558 -5.947 41.193 1.00 91.12 94 GLN A CA 1
ATOM 762 C C . GLN A 1 94 ? -3.767 -7.454 40.963 1.00 91.12 94 GLN A C 1
ATOM 764 O O . GLN A 1 94 ? -3.014 -8.062 40.203 1.00 91.12 94 GLN A O 1
ATOM 769 N N . HIS A 1 95 ? -4.775 -8.049 41.610 1.00 90.06 95 HIS A N 1
ATOM 770 C CA . HIS A 1 95 ? -5.048 -9.484 41.556 1.00 90.06 95 HIS A CA 1
ATOM 771 C C . HIS A 1 95 ? -6.104 -9.861 40.515 1.00 90.06 95 HIS A C 1
ATOM 773 O O . HIS A 1 95 ? -6.266 -11.046 40.241 1.00 90.06 95 HIS A O 1
ATOM 779 N N . LEU A 1 96 ? -6.791 -8.887 39.909 1.00 88.38 96 LEU A N 1
ATOM 780 C CA . LEU A 1 96 ? -7.745 -9.157 38.834 1.00 88.38 96 LEU A CA 1
ATOM 781 C C . LEU A 1 96 ? -7.020 -9.727 37.618 1.00 88.38 96 LEU A C 1
ATOM 783 O O . LEU A 1 96 ? -6.007 -9.174 37.184 1.00 88.38 96 LEU A O 1
ATOM 787 N N . SER A 1 97 ? -7.564 -10.773 37.003 1.00 85.38 97 SER A N 1
ATOM 788 C CA . SER A 1 97 ? -7.160 -11.164 35.651 1.00 85.38 97 SER A CA 1
ATOM 789 C C . SER A 1 97 ? -7.394 -10.010 34.666 1.00 85.38 97 SER A C 1
ATOM 791 O O . SER A 1 97 ? -8.171 -9.089 34.925 1.00 85.38 97 SER A O 1
ATOM 793 N N . HIS A 1 98 ? -6.732 -10.046 33.507 1.00 79.56 98 HIS A N 1
ATOM 794 C CA . HIS A 1 98 ? -6.929 -9.014 32.484 1.00 79.56 98 HIS A CA 1
ATOM 795 C C . HIS A 1 98 ? -8.405 -8.920 32.053 1.00 79.56 98 HIS A C 1
ATOM 797 O O . HIS A 1 98 ? -8.942 -7.825 31.941 1.00 79.56 98 HIS A O 1
ATOM 803 N N . THR A 1 99 ? -9.076 -10.064 31.887 1.00 77.00 99 THR A N 1
ATOM 804 C CA . THR A 1 99 ? -10.501 -10.149 31.532 1.00 77.00 99 THR A CA 1
ATOM 805 C C . THR A 1 99 ? -11.422 -9.544 32.588 1.00 77.00 99 THR A C 1
ATOM 807 O O . THR A 1 99 ? -12.380 -8.863 32.236 1.00 77.00 99 THR A O 1
ATOM 810 N N . GLU A 1 100 ? -11.139 -9.759 33.875 1.00 81.69 100 GLU A N 1
ATOM 811 C CA . GLU A 1 100 ? -11.942 -9.183 34.963 1.00 81.69 100 GLU A CA 1
ATOM 812 C C . GLU A 1 100 ? -11.723 -7.673 35.077 1.00 81.69 100 GLU A C 1
ATOM 814 O O . GLU A 1 100 ? -12.686 -6.923 35.221 1.00 81.69 100 GLU A O 1
ATOM 819 N N . ALA A 1 101 ? -10.472 -7.214 34.959 1.00 84.19 101 ALA A N 1
ATOM 820 C CA . ALA A 1 101 ? -10.146 -5.791 34.971 1.00 84.19 101 ALA A CA 1
ATOM 821 C C . ALA A 1 101 ? -10.794 -5.051 33.788 1.00 84.19 101 ALA A C 1
ATOM 823 O O . ALA A 1 101 ? -11.367 -3.980 33.969 1.00 84.19 101 ALA A O 1
ATOM 824 N N . GLU A 1 102 ? -10.752 -5.638 32.592 1.00 80.50 102 GLU A N 1
ATOM 825 C CA . GLU A 1 102 ? -11.394 -5.097 31.392 1.00 80.50 102 GLU A CA 1
ATOM 826 C C . GLU A 1 102 ? -12.915 -5.045 31.547 1.00 80.50 102 GLU A C 1
ATOM 828 O O . GLU A 1 102 ? -13.534 -4.027 31.241 1.00 80.50 102 GLU A O 1
ATOM 833 N N . TYR A 1 103 ? -13.525 -6.118 32.060 1.00 78.50 103 TYR A N 1
ATOM 834 C CA . TYR A 1 103 ? -14.951 -6.132 32.363 1.00 78.50 103 TYR A CA 1
ATOM 835 C C . TYR A 1 103 ? -15.322 -5.012 33.334 1.00 78.50 103 TYR A C 1
ATOM 837 O O . TYR A 1 103 ? -16.249 -4.257 33.059 1.00 78.50 103 TYR A O 1
ATOM 845 N N . GLU A 1 104 ? -14.599 -4.866 34.445 1.00 83.19 104 GLU A N 1
ATOM 846 C CA . GLU A 1 104 ? -14.889 -3.824 35.430 1.00 83.19 104 GLU A CA 1
ATOM 847 C C . GLU A 1 104 ? -14.694 -2.411 34.890 1.00 83.19 104 GLU A C 1
ATOM 849 O O . GLU A 1 104 ? -15.513 -1.540 35.187 1.00 83.19 104 GLU A O 1
ATOM 854 N N . TYR A 1 105 ? -13.648 -2.194 34.093 1.00 82.69 105 TYR A N 1
ATOM 855 C CA . TYR A 1 105 ? -13.395 -0.923 33.416 1.00 82.69 105 TYR A CA 1
ATOM 856 C C . TYR A 1 105 ? -14.550 -0.563 32.480 1.00 82.69 105 TYR A C 1
ATOM 858 O O . TYR A 1 105 ? -15.018 0.575 32.432 1.00 82.69 105 TYR A O 1
ATOM 866 N N . ASN A 1 106 ? -15.060 -1.563 31.766 1.00 78.81 106 ASN A N 1
ATOM 867 C CA . ASN A 1 106 ? -16.127 -1.383 30.801 1.00 78.81 106 ASN A CA 1
ATOM 868 C C . ASN A 1 106 ? -17.532 -1.393 31.419 1.00 78.81 106 ASN A C 1
ATOM 870 O O . ASN A 1 106 ? -18.466 -0.897 30.789 1.00 78.81 106 ASN A O 1
ATOM 874 N N . TYR A 1 107 ? -17.714 -1.938 32.626 1.00 76.94 107 TYR A N 1
ATOM 875 C CA . TYR A 1 107 ? -19.023 -2.282 33.193 1.00 76.94 107 TYR A CA 1
ATOM 876 C C . TYR A 1 107 ? -20.007 -1.109 33.227 1.00 76.94 107 TYR A C 1
ATOM 878 O O . TYR A 1 107 ? -21.164 -1.271 32.839 1.00 76.94 107 TYR A O 1
ATOM 886 N N . GLY A 1 108 ? -19.556 0.080 33.643 1.00 69.38 108 GLY A N 1
ATOM 887 C CA . GLY A 1 108 ? -20.412 1.270 33.702 1.00 69.38 108 GLY A CA 1
ATOM 888 C C . GLY A 1 108 ? -21.022 1.614 32.340 1.00 69.38 108 GLY A C 1
ATOM 889 O O . GLY A 1 108 ? -22.238 1.746 32.215 1.00 69.38 108 GLY A O 1
ATOM 890 N N . LYS A 1 109 ? -20.183 1.643 31.301 1.00 72.81 109 LYS A N 1
ATOM 891 C CA . LYS A 1 109 ? -20.568 1.943 29.914 1.00 72.81 109 LYS A CA 1
ATOM 892 C C . LYS A 1 109 ? -21.341 0.791 29.259 1.00 72.81 109 LYS A C 1
ATOM 894 O O . LYS A 1 109 ? -22.338 0.998 28.570 1.00 72.81 109 LYS A O 1
ATOM 899 N N . MET A 1 110 ? -20.931 -0.452 29.517 1.00 74.25 110 MET A N 1
ATOM 900 C CA . MET A 1 110 ? -21.609 -1.649 29.011 1.00 74.25 110 MET A CA 1
ATOM 901 C C . MET A 1 110 ? -23.008 -1.831 29.608 1.00 74.25 110 MET A C 1
ATOM 903 O O . MET A 1 110 ? -23.886 -2.347 28.920 1.00 74.25 110 MET A O 1
ATOM 907 N N . SER A 1 111 ? -23.253 -1.390 30.845 1.00 71.94 111 SER A N 1
ATOM 908 C CA . SER A 1 111 ? -24.568 -1.485 31.494 1.00 71.94 111 SER A CA 1
ATOM 909 C C . SER A 1 111 ? -25.636 -0.659 30.768 1.00 71.94 111 SER A C 1
ATOM 911 O O . SER A 1 111 ? -26.743 -1.145 30.517 1.00 71.94 111 SER A O 1
ATOM 913 N N . GLU A 1 112 ? -25.306 0.566 30.353 1.00 73.25 112 GLU A N 1
ATOM 914 C CA . GLU A 1 112 ? -26.215 1.412 29.569 1.00 73.25 112 GLU A CA 1
ATOM 915 C C . GLU A 1 112 ? -26.481 0.820 28.180 1.00 73.25 112 GLU A C 1
ATOM 917 O O . GLU A 1 112 ? -27.638 0.679 27.767 1.00 73.25 112 GLU A O 1
ATOM 922 N N . LEU A 1 113 ? -25.422 0.372 27.497 1.00 76.75 113 LEU A N 1
ATOM 923 C CA . LEU A 1 113 ? -25.522 -0.320 26.210 1.00 76.75 113 LEU A CA 1
ATOM 924 C C . LEU A 1 113 ? -26.377 -1.583 26.306 1.00 76.75 113 LEU A C 1
ATOM 926 O O . LEU A 1 113 ? -27.221 -1.841 25.446 1.00 76.75 113 LEU A O 1
ATOM 930 N N . SER A 1 114 ? -26.195 -2.358 27.371 1.00 80.19 114 SER A N 1
ATOM 931 C CA . SER A 1 114 ? -26.946 -3.582 27.608 1.00 80.19 114 SER A CA 1
ATOM 932 C C . SER A 1 114 ? -28.430 -3.319 27.760 1.00 80.19 114 SER A C 1
ATOM 934 O O . SER A 1 114 ? -29.225 -4.025 27.140 1.00 80.19 114 SER A O 1
ATOM 936 N N . LYS A 1 115 ? -28.818 -2.262 28.482 1.00 82.38 115 LYS A N 1
ATOM 937 C CA . LYS A 1 115 ? -30.222 -1.844 28.579 1.00 82.38 115 LYS A CA 1
ATOM 938 C C . LYS A 1 115 ? -30.771 -1.413 27.217 1.00 82.38 115 LYS A C 1
ATOM 940 O O . LYS A 1 115 ? -31.832 -1.889 26.812 1.00 82.38 115 LYS A O 1
ATOM 945 N N . LYS A 1 116 ? -30.036 -0.571 26.481 1.00 84.75 116 LYS A N 1
ATOM 946 C CA . LYS A 1 116 ? -30.456 -0.033 25.172 1.00 84.75 116 LYS A CA 1
ATOM 947 C C . LYS A 1 116 ? -30.622 -1.122 24.102 1.00 84.75 116 LYS A C 1
ATOM 949 O O . LYS A 1 116 ? -31.558 -1.072 23.301 1.00 84.75 116 LYS A O 1
ATOM 954 N N . HIS A 1 117 ? -29.727 -2.108 24.086 1.00 83.62 117 HIS A N 1
ATOM 955 C CA . HIS A 1 117 ? -29.629 -3.138 23.041 1.00 83.62 117 HIS A CA 1
ATOM 956 C C . HIS A 1 117 ? -30.048 -4.539 23.504 1.00 83.62 117 HIS A C 1
ATOM 958 O O . HIS A 1 117 ? -29.933 -5.504 22.748 1.00 83.62 117 HIS A O 1
ATOM 964 N N . LYS A 1 118 ? -30.541 -4.669 24.742 1.00 86.69 118 LYS A N 1
ATOM 965 C CA . LYS A 1 118 ? -30.903 -5.947 25.375 1.00 86.69 118 LYS A CA 1
ATOM 966 C C . LYS A 1 118 ? -29.765 -6.973 25.287 1.00 86.69 118 LYS A C 1
ATOM 968 O O . LYS A 1 118 ? -29.991 -8.123 24.908 1.00 86.69 118 LYS A O 1
ATOM 973 N N . ILE A 1 119 ? -28.535 -6.541 25.575 1.00 86.06 119 ILE A N 1
ATOM 974 C CA . ILE A 1 119 ? -27.343 -7.397 25.477 1.00 86.06 119 ILE A CA 1
ATOM 975 C C . ILE A 1 119 ? -27.333 -8.351 26.674 1.00 86.06 119 ILE A C 1
ATOM 977 O O . ILE A 1 119 ? -27.334 -7.871 27.810 1.00 86.06 119 ILE A O 1
ATOM 981 N N . PRO A 1 120 ? -27.304 -9.680 26.462 1.00 87.12 120 PRO A N 1
ATOM 982 C CA . PRO A 1 120 ? -27.296 -10.649 27.548 1.00 87.12 120 PRO A CA 1
ATOM 983 C C . PRO A 1 120 ? -26.104 -10.454 28.486 1.00 87.12 120 PRO A C 1
ATOM 985 O O . PRO A 1 120 ? -24.980 -10.255 28.028 1.00 87.12 120 PRO A O 1
ATOM 988 N N . ILE A 1 121 ? -26.322 -10.634 29.793 1.00 80.38 121 ILE A N 1
ATOM 989 C CA . ILE A 1 121 ? -25.254 -10.559 30.806 1.00 80.38 121 ILE A CA 1
ATOM 990 C C . ILE A 1 121 ? -24.102 -11.507 30.461 1.00 80.38 121 ILE A C 1
ATOM 992 O O . ILE A 1 121 ? -22.946 -11.109 30.524 1.00 80.38 121 ILE A O 1
ATOM 996 N N . LYS A 1 122 ? -24.405 -12.718 29.974 1.00 83.69 122 LYS A N 1
ATOM 997 C CA . LYS A 1 122 ? -23.384 -13.673 29.514 1.00 83.69 122 LYS A CA 1
ATOM 998 C C . LYS A 1 122 ? -22.455 -13.119 28.427 1.00 83.69 122 LYS A C 1
ATOM 1000 O O . LYS A 1 122 ? -21.300 -13.509 28.394 1.00 83.69 122 LYS A O 1
ATOM 1005 N N . VAL A 1 123 ? -22.945 -12.236 27.549 1.00 84.69 123 VAL A N 1
ATOM 1006 C CA . VAL A 1 123 ? -22.129 -11.592 26.506 1.00 84.69 123 VAL A CA 1
ATOM 1007 C C . VAL A 1 123 ? -21.262 -10.511 27.138 1.00 84.69 123 VAL A C 1
ATOM 1009 O O . VAL A 1 123 ? -20.067 -10.468 26.869 1.00 84.69 123 VAL A O 1
ATOM 1012 N N . MET A 1 124 ? -21.826 -9.697 28.035 1.00 78.38 124 MET A N 1
ATOM 1013 C CA . MET A 1 124 ? -21.060 -8.678 28.762 1.00 78.38 124 MET A CA 1
ATOM 1014 C C . MET A 1 124 ? -19.916 -9.282 29.582 1.00 78.38 124 MET A C 1
ATOM 1016 O O . MET A 1 124 ? -18.802 -8.774 29.536 1.00 78.38 124 MET A O 1
ATOM 1020 N N . LEU A 1 125 ? -20.166 -10.403 30.267 1.00 75.31 125 LEU A N 1
ATOM 1021 C CA . LEU A 1 125 ? -19.173 -11.105 31.088 1.00 75.31 125 LEU A CA 1
ATOM 1022 C C . LEU A 1 125 ? -17.976 -11.641 30.287 1.00 75.31 125 LEU A C 1
ATOM 1024 O O . LEU A 1 125 ? -16.941 -11.931 30.874 1.00 75.31 125 LEU A O 1
ATOM 1028 N N . THR A 1 126 ? -18.079 -11.756 28.958 1.00 77.62 126 THR A N 1
ATOM 1029 C CA . THR A 1 126 ? -16.923 -12.130 28.122 1.00 77.62 126 THR A CA 1
ATOM 1030 C C . THR A 1 126 ? -15.893 -11.007 27.985 1.00 77.62 126 THR A C 1
ATOM 1032 O O . THR A 1 126 ? -14.763 -11.261 27.566 1.00 77.62 126 THR A O 1
ATOM 1035 N N . GLY A 1 127 ? -16.288 -9.755 28.252 1.00 74.75 127 GLY A N 1
ATOM 1036 C CA . GLY A 1 127 ? -15.476 -8.573 27.960 1.00 74.75 127 GLY A CA 1
ATOM 1037 C C . GLY A 1 127 ? -15.160 -8.395 26.469 1.00 74.75 127 GLY A C 1
ATOM 1038 O O . GLY A 1 127 ? -14.258 -7.645 26.122 1.00 74.75 127 GLY A O 1
ATOM 1039 N N . SER A 1 128 ? -15.837 -9.107 25.561 1.00 83.56 128 SER A N 1
ATOM 1040 C CA . SER A 1 128 ? -15.555 -9.038 24.126 1.00 83.56 128 SER A CA 1
ATOM 1041 C C . SER A 1 128 ? -16.411 -7.978 23.446 1.00 83.56 128 SER A C 1
ATOM 1043 O O . SER A 1 128 ? -17.601 -8.186 23.186 1.00 83.56 128 SER A O 1
ATOM 1045 N N . VAL A 1 129 ? -15.787 -6.858 23.075 1.00 87.75 129 VAL A N 1
ATOM 1046 C CA . VAL A 1 129 ? -16.435 -5.807 22.273 1.00 87.75 129 VAL A CA 1
ATOM 1047 C C . VAL A 1 129 ? -16.974 -6.337 20.936 1.00 87.75 129 VAL A C 1
ATOM 1049 O O . VAL A 1 129 ? -17.988 -5.858 20.434 1.00 87.75 129 VAL A O 1
ATOM 1052 N N . PHE A 1 130 ? -16.364 -7.387 20.379 1.00 91.56 130 PHE A N 1
ATOM 1053 C CA . PHE A 1 130 ? -16.819 -8.002 19.133 1.00 91.56 130 PHE A CA 1
ATOM 1054 C C . PHE A 1 130 ? -18.128 -8.779 19.294 1.00 91.56 130 PHE A C 1
ATOM 1056 O O . PHE A 1 130 ? -18.983 -8.711 18.413 1.00 91.56 130 PHE A O 1
ATOM 1063 N N . LEU A 1 131 ? -18.318 -9.481 20.417 1.00 90.50 131 LEU A N 1
ATOM 1064 C CA . LEU A 1 131 ? -19.584 -10.163 20.715 1.00 90.50 131 LEU A CA 1
ATOM 1065 C C . LEU A 1 131 ? -20.702 -9.160 21.026 1.00 90.50 131 LEU A C 1
ATOM 1067 O O . LEU A 1 131 ? -21.844 -9.351 20.607 1.00 90.50 131 LEU A O 1
ATOM 1071 N N . VAL A 1 132 ? -20.367 -8.057 21.702 1.00 89.62 132 VAL A N 1
ATOM 1072 C CA . VAL A 1 132 ? -21.267 -6.906 21.889 1.00 89.62 132 VAL A CA 1
ATOM 1073 C C . VAL A 1 132 ? -21.708 -6.358 20.527 1.00 89.62 132 VAL A C 1
ATOM 1075 O O . VAL A 1 132 ? -22.905 -6.221 20.275 1.00 89.62 132 VAL A O 1
ATOM 1078 N N . ALA A 1 133 ? -20.760 -6.107 19.622 1.00 93.00 133 ALA A N 1
ATOM 1079 C CA . ALA A 1 133 ? -21.031 -5.615 18.275 1.00 93.00 133 ALA A CA 1
ATOM 1080 C C . ALA A 1 133 ? -21.873 -6.598 17.438 1.00 93.00 133 ALA A C 1
ATOM 1082 O O . ALA A 1 133 ? -22.803 -6.172 16.751 1.00 93.00 133 ALA A O 1
ATOM 1083 N N . GLU A 1 134 ? -21.612 -7.909 17.523 1.00 93.31 134 GLU A N 1
ATOM 1084 C CA . GLU A 1 134 ? -22.422 -8.941 16.856 1.00 93.31 134 GLU A CA 1
ATOM 1085 C C . GLU A 1 134 ? -23.884 -8.902 17.332 1.00 93.31 134 GLU A C 1
ATOM 1087 O O . GLU A 1 134 ? -24.808 -8.942 16.515 1.00 93.31 134 GLU A O 1
ATOM 1092 N N . HIS A 1 135 ? -24.107 -8.734 18.640 1.00 92.19 135 HIS A N 1
ATOM 1093 C CA . HIS A 1 135 ? -25.452 -8.611 19.208 1.00 92.19 135 HIS A CA 1
ATOM 1094 C C . HIS A 1 135 ? -26.158 -7.321 18.767 1.00 92.19 135 HIS A C 1
ATOM 1096 O O . HIS A 1 135 ? -27.343 -7.349 18.431 1.00 92.19 135 HIS A O 1
ATOM 1102 N N . ILE A 1 136 ? -25.435 -6.197 18.706 1.00 92.00 136 ILE A N 1
ATOM 1103 C CA . ILE A 1 136 ? -25.965 -4.924 18.192 1.00 92.00 136 ILE A CA 1
ATOM 1104 C C . ILE A 1 136 ? -26.390 -5.068 16.726 1.00 92.00 136 ILE A C 1
ATOM 1106 O O . ILE A 1 136 ? -27.491 -4.645 16.370 1.00 92.00 136 ILE A O 1
ATOM 1110 N N . ILE A 1 137 ? -25.568 -5.704 15.882 1.00 93.81 137 ILE A N 1
ATOM 1111 C CA . ILE A 1 137 ? -25.924 -5.990 14.484 1.00 93.81 137 ILE A CA 1
ATOM 1112 C C . ILE A 1 137 ? -27.201 -6.839 14.433 1.00 93.81 137 ILE A C 1
ATOM 1114 O O . ILE A 1 137 ? -28.125 -6.526 13.678 1.00 93.81 137 ILE A O 1
ATOM 1118 N N . GLN A 1 138 ? -27.296 -7.881 15.260 1.00 91.75 138 GLN A N 1
ATOM 1119 C CA . GLN A 1 138 ? -28.477 -8.737 15.296 1.00 91.75 138 GLN A CA 1
ATOM 1120 C C . GLN A 1 138 ? -29.754 -7.961 15.674 1.00 91.75 138 GLN A C 1
ATOM 1122 O O . GLN A 1 138 ? -30.783 -8.140 15.020 1.00 91.75 138 GLN A O 1
ATOM 1127 N N . ASP A 1 139 ? -29.700 -7.070 16.673 1.00 90.69 139 ASP A N 1
ATOM 1128 C CA . ASP A 1 139 ? -30.866 -6.287 17.121 1.00 90.69 139 ASP A CA 1
ATOM 1129 C C . ASP A 1 139 ? -31.219 -5.111 16.194 1.00 90.69 139 ASP A C 1
ATOM 1131 O O . ASP A 1 139 ? -32.399 -4.846 15.974 1.00 90.69 139 ASP A O 1
ATOM 1135 N N . LYS A 1 140 ? -30.235 -4.385 15.652 1.00 91.69 140 LYS A N 1
ATOM 1136 C CA . LYS A 1 140 ? -30.473 -3.121 14.921 1.00 91.69 140 LYS A CA 1
ATOM 1137 C C . LYS A 1 140 ? -30.451 -3.271 13.408 1.00 91.69 140 LYS A C 1
ATOM 1139 O O . LYS A 1 140 ? -31.152 -2.555 12.685 1.00 91.69 140 LYS A O 1
ATOM 1144 N N . VAL A 1 141 ? -29.654 -4.208 12.906 1.00 91.69 141 VAL A N 1
ATOM 1145 C CA . VAL A 1 141 ? -29.465 -4.393 11.467 1.00 91.69 141 VAL A CA 1
ATOM 1146 C C . VAL A 1 141 ? -30.367 -5.500 10.958 1.00 91.69 141 VAL A C 1
ATOM 1148 O O . VAL A 1 141 ? -31.114 -5.251 10.016 1.00 91.69 141 VAL A O 1
ATOM 1151 N N . TYR A 1 142 ? -30.342 -6.677 11.586 1.00 91.44 142 TYR A N 1
ATOM 1152 C CA . TYR A 1 142 ? -31.046 -7.860 11.081 1.00 91.44 142 TYR A CA 1
ATOM 1153 C C . TYR A 1 142 ? -32.477 -8.022 11.571 1.00 91.44 142 TYR A C 1
ATOM 1155 O O . TYR A 1 142 ? -33.296 -8.610 10.864 1.00 91.44 142 TYR A O 1
ATOM 1163 N N . LYS A 1 143 ? -32.805 -7.506 12.754 1.00 85.06 143 LYS A N 1
ATOM 1164 C CA . LYS A 1 143 ? -34.147 -7.632 13.319 1.00 85.06 143 LYS A CA 1
ATOM 1165 C C . LYS A 1 143 ? -35.209 -7.114 12.352 1.00 85.06 143 LYS A C 1
ATOM 1167 O O . LYS A 1 143 ? -35.167 -5.964 11.921 1.00 85.06 143 LYS A O 1
ATOM 1172 N N . ASN A 1 144 ? -36.167 -7.980 12.029 1.00 76.19 144 ASN A N 1
ATOM 1173 C CA . ASN A 1 144 ? -37.265 -7.711 11.096 1.00 76.19 144 ASN A CA 1
ATOM 1174 C C . ASN A 1 144 ? -36.818 -7.347 9.663 1.00 76.19 144 ASN A C 1
ATOM 1176 O O . ASN A 1 144 ? -37.599 -6.768 8.909 1.00 76.19 144 ASN A O 1
ATOM 1180 N N . LYS A 1 145 ? -35.578 -7.670 9.264 1.00 80.50 145 LYS A N 1
ATOM 1181 C CA . LYS A 1 145 ? -35.068 -7.463 7.900 1.00 80.50 145 LYS A CA 1
ATOM 1182 C C . LYS A 1 145 ? -34.645 -8.785 7.265 1.00 80.50 145 LYS A C 1
ATOM 1184 O O . LYS A 1 145 ? -34.340 -9.760 7.946 1.00 80.50 145 LYS A O 1
ATOM 1189 N N . ASN A 1 146 ? -34.606 -8.811 5.934 1.00 82.19 146 ASN A N 1
ATOM 1190 C CA . ASN A 1 146 ? -34.113 -9.966 5.190 1.00 82.19 146 ASN A CA 1
ATOM 1191 C C . ASN A 1 146 ? -32.576 -10.027 5.302 1.00 82.19 146 ASN A C 1
ATOM 1193 O O . ASN A 1 146 ? -31.873 -9.206 4.712 1.00 82.19 146 ASN A O 1
ATOM 1197 N N . THR A 1 147 ? -32.069 -10.966 6.101 1.00 87.88 147 THR A N 1
ATOM 1198 C CA . THR A 1 147 ? -30.633 -11.128 6.385 1.00 87.88 147 THR A CA 1
ATOM 1199 C C . THR A 1 147 ? -29.836 -11.445 5.124 1.00 87.88 147 THR A C 1
ATOM 1201 O O . THR A 1 147 ? -28.813 -10.816 4.881 1.00 87.88 147 THR A O 1
ATOM 1204 N N . ASP A 1 148 ? -30.349 -12.337 4.276 1.00 87.12 148 ASP A N 1
ATOM 1205 C CA . ASP A 1 148 ? -29.751 -12.707 2.988 1.00 87.12 148 ASP A CA 1
ATOM 1206 C C . ASP A 1 148 ? -29.624 -11.502 2.039 1.00 87.12 148 ASP A C 1
ATOM 1208 O O . ASP A 1 148 ? -28.588 -11.326 1.398 1.00 87.12 148 ASP A O 1
ATOM 1212 N N . LEU A 1 149 ? -30.617 -10.603 2.029 1.00 90.56 149 LEU A N 1
ATOM 1213 C CA . LEU A 1 149 ? -30.523 -9.343 1.286 1.00 90.56 149 LEU A CA 1
ATOM 1214 C C . LEU A 1 149 ? -29.361 -8.475 1.795 1.00 90.56 149 LEU A C 1
ATOM 1216 O O . LEU A 1 149 ? -28.596 -7.951 0.991 1.00 90.56 149 LEU A O 1
ATOM 1220 N N . ILE A 1 150 ? -29.225 -8.306 3.114 1.00 92.44 150 ILE A N 1
ATOM 1221 C CA . ILE A 1 150 ? -28.194 -7.442 3.713 1.00 92.44 150 ILE A CA 1
ATOM 1222 C C . ILE A 1 150 ? -26.801 -8.043 3.530 1.00 92.44 150 ILE A C 1
ATOM 1224 O O . ILE A 1 150 ? -25.899 -7.338 3.085 1.00 92.44 150 ILE A O 1
ATOM 1228 N N . ASP A 1 151 ? -26.627 -9.333 3.803 1.00 91.31 151 ASP A N 1
ATOM 1229 C CA . ASP A 1 151 ? -25.346 -10.026 3.637 1.00 91.31 151 ASP A CA 1
ATOM 1230 C C . ASP A 1 151 ? -24.917 -10.142 2.167 1.00 91.31 151 ASP A C 1
ATOM 1232 O O . ASP A 1 151 ? -23.724 -10.194 1.864 1.00 91.31 151 ASP A O 1
ATOM 1236 N N . GLY A 1 152 ? -25.871 -10.125 1.231 1.00 90.50 152 GLY A N 1
ATOM 1237 C CA . GLY A 1 152 ? -25.577 -10.006 -0.196 1.00 90.50 152 GLY A CA 1
ATOM 1238 C C . GLY A 1 152 ? -25.036 -8.628 -0.602 1.00 90.50 152 GLY A C 1
ATOM 1239 O O . GLY A 1 152 ? -24.355 -8.510 -1.626 1.00 90.50 152 GLY A O 1
ATOM 1240 N N . LEU A 1 153 ? -25.317 -7.588 0.195 1.00 90.88 153 LEU A N 1
ATOM 1241 C CA . LEU A 1 153 ? -24.954 -6.186 -0.055 1.00 90.88 153 LEU A CA 1
ATOM 1242 C C . LEU A 1 153 ? -23.725 -5.731 0.733 1.00 90.88 153 LEU A C 1
ATOM 1244 O O . LEU A 1 153 ? -22.964 -4.892 0.237 1.00 90.88 153 LEU A O 1
ATOM 1248 N N . LEU A 1 154 ? -23.560 -6.258 1.945 1.00 92.56 154 LEU A N 1
ATOM 1249 C CA . LEU A 1 154 ? -22.536 -5.893 2.911 1.00 92.56 154 LEU A CA 1
ATOM 1250 C C . LEU A 1 154 ? -21.761 -7.138 3.367 1.00 92.56 154 LEU A C 1
ATOM 1252 O O . LEU A 1 154 ? -22.346 -8.171 3.679 1.00 92.56 154 LEU A O 1
ATOM 1256 N N . LYS A 1 155 ? -20.440 -7.015 3.490 1.00 93.00 155 LYS A N 1
ATOM 1257 C CA . LYS A 1 155 ? -19.505 -8.031 3.989 1.00 93.00 155 LYS A CA 1
ATOM 1258 C C . LYS A 1 155 ? -19.602 -8.164 5.514 1.00 93.00 155 LYS A C 1
ATOM 1260 O O . LYS A 1 155 ? -18.612 -7.978 6.217 1.00 93.00 155 LYS A O 1
ATOM 1265 N N . ILE A 1 156 ? -20.789 -8.451 6.043 1.00 93.88 156 ILE A N 1
ATOM 1266 C CA . ILE A 1 156 ? -21.007 -8.596 7.486 1.00 93.88 156 ILE A CA 1
ATOM 1267 C C . ILE A 1 156 ? -20.691 -10.019 7.923 1.00 93.88 156 ILE A C 1
ATOM 1269 O O . ILE A 1 156 ? -19.761 -10.186 8.704 1.00 93.88 156 ILE A O 1
ATOM 1273 N N . ARG A 1 157 ? -21.407 -11.035 7.419 1.00 91.88 157 ARG A N 1
ATOM 1274 C CA . ARG A 1 157 ? -21.193 -12.445 7.794 1.00 91.88 157 ARG A CA 1
ATOM 1275 C C . ARG A 1 157 ? -20.282 -13.209 6.837 1.00 91.88 157 ARG A C 1
ATOM 1277 O O . ARG A 1 157 ? -20.187 -12.894 5.655 1.00 91.88 157 ARG A O 1
ATOM 1284 N N . THR A 1 158 ? -19.599 -14.228 7.351 1.00 88.25 158 THR A N 1
ATOM 1285 C CA . THR A 1 158 ? -18.843 -15.182 6.529 1.00 88.25 158 THR A CA 1
ATOM 1286 C C . THR A 1 158 ? -19.780 -16.090 5.730 1.00 88.25 158 THR A C 1
ATOM 1288 O O . THR A 1 158 ? -20.904 -16.370 6.142 1.00 88.25 158 THR A O 1
ATOM 1291 N N . GLY A 1 159 ? -19.311 -16.559 4.569 1.00 81.88 159 GLY A N 1
ATOM 1292 C CA . GLY A 1 159 ? -20.052 -17.503 3.724 1.00 81.88 159 GLY A CA 1
ATOM 1293 C C . GLY A 1 159 ? -21.211 -16.897 2.923 1.00 81.88 159 GLY A C 1
ATOM 1294 O O . GLY A 1 159 ? -21.948 -17.644 2.286 1.00 81.88 159 GLY A O 1
ATOM 1295 N N . SER A 1 160 ? -21.389 -15.572 2.929 1.00 82.00 160 SER A N 1
ATOM 1296 C CA . SER A 1 160 ? -22.396 -14.907 2.103 1.00 82.00 160 SER A CA 1
ATOM 1297 C C . SER A 1 160 ? -21.937 -14.738 0.652 1.00 82.00 160 SER A C 1
ATOM 1299 O O . SER A 1 160 ? -20.784 -14.413 0.360 1.00 82.00 160 SER A O 1
ATOM 1301 N N . ASN A 1 161 ? -22.866 -14.943 -0.283 1.00 82.81 161 ASN A N 1
ATOM 1302 C CA . ASN A 1 161 ? -22.624 -14.709 -1.703 1.00 82.81 161 ASN A CA 1
ATOM 1303 C C . ASN A 1 161 ? -22.703 -13.210 -2.019 1.00 82.81 161 ASN A C 1
ATOM 1305 O O . ASN A 1 161 ? -23.630 -12.526 -1.591 1.00 82.81 161 ASN A O 1
ATOM 1309 N N . SER A 1 162 ? -21.767 -12.701 -2.825 1.00 83.56 162 SER A N 1
ATOM 1310 C CA . SER A 1 162 ? -21.814 -11.309 -3.289 1.00 83.56 162 SER A CA 1
ATOM 1311 C C . SER A 1 162 ? -22.728 -11.158 -4.507 1.00 83.56 162 SER A C 1
ATOM 1313 O O . SER A 1 162 ? -22.543 -11.822 -5.530 1.00 83.56 162 SER A O 1
ATOM 1315 N N . TYR A 1 163 ? -23.682 -10.231 -4.438 1.00 86.44 163 TYR A N 1
ATOM 1316 C CA . TYR A 1 163 ? -24.613 -9.964 -5.534 1.00 86.44 163 TYR A CA 1
ATOM 1317 C C . TYR A 1 163 ? -24.568 -8.500 -5.975 1.00 86.44 163 TYR A C 1
ATOM 1319 O O . TYR A 1 163 ? -24.199 -7.593 -5.231 1.00 86.44 163 TYR A O 1
ATOM 1327 N N . THR A 1 164 ? -24.959 -8.248 -7.222 1.00 89.50 164 THR A N 1
ATOM 1328 C CA . THR A 1 164 ? -25.249 -6.888 -7.693 1.00 89.50 164 THR A CA 1
ATOM 1329 C C . THR A 1 164 ? -26.611 -6.414 -7.183 1.00 89.50 164 THR A C 1
ATOM 1331 O O . THR A 1 164 ? -27.509 -7.218 -6.925 1.00 89.50 164 THR A O 1
ATOM 1334 N N . LEU A 1 165 ? -26.805 -5.090 -7.125 1.00 91.25 165 LEU A N 1
ATOM 1335 C CA . LEU A 1 165 ? -28.094 -4.490 -6.751 1.00 91.25 165 LEU A CA 1
ATOM 1336 C C . LEU A 1 165 ? -29.250 -5.004 -7.629 1.00 91.25 165 LEU A C 1
ATOM 1338 O O . LEU A 1 165 ? -30.348 -5.237 -7.137 1.00 91.25 165 LEU A O 1
ATOM 1342 N N . THR A 1 166 ? -28.998 -5.210 -8.926 1.00 91.56 166 THR A N 1
ATOM 1343 C CA . THR A 1 166 ? -29.997 -5.713 -9.881 1.00 91.56 166 THR A CA 1
ATOM 1344 C C . THR A 1 166 ? -30.335 -7.183 -9.637 1.00 91.56 166 THR A C 1
ATOM 1346 O O . THR A 1 166 ? -31.505 -7.552 -9.699 1.00 91.56 166 THR A O 1
ATOM 1349 N N . GLN A 1 167 ? -29.337 -8.025 -9.342 1.00 92.38 167 GLN A N 1
ATOM 1350 C CA . GLN A 1 167 ? -29.563 -9.442 -9.030 1.00 92.38 167 GLN A CA 1
ATOM 1351 C C . GLN A 1 167 ? -30.396 -9.606 -7.758 1.00 92.38 167 GLN A C 1
ATOM 1353 O O . GLN A 1 167 ? -31.362 -10.364 -7.763 1.00 92.38 167 GLN A O 1
ATOM 1358 N N . LEU A 1 168 ? -30.076 -8.853 -6.701 1.00 91.56 168 LEU A N 1
ATOM 1359 C CA . LEU A 1 168 ? -30.861 -8.876 -5.465 1.00 91.56 168 LEU A CA 1
ATOM 1360 C C . LEU A 1 168 ? -32.258 -8.290 -5.654 1.00 91.56 168 LEU A C 1
ATOM 1362 O O . LEU A 1 168 ? -33.215 -8.833 -5.114 1.00 91.56 168 LEU A O 1
ATOM 1366 N N . GLY A 1 169 ? -32.397 -7.238 -6.465 1.00 92.69 169 GLY A N 1
ATOM 1367 C CA . GLY A 1 169 ? -33.707 -6.681 -6.797 1.00 92.69 169 GLY A CA 1
ATOM 1368 C C . GLY A 1 169 ? -34.628 -7.727 -7.425 1.00 92.69 169 GLY A C 1
ATOM 1369 O O . GLY A 1 169 ? -35.745 -7.928 -6.958 1.00 92.69 169 GLY A O 1
ATOM 1370 N N . LYS A 1 170 ? -34.114 -8.480 -8.408 1.00 94.38 170 LYS A N 1
ATOM 1371 C CA . LYS A 1 170 ? -34.839 -9.606 -9.017 1.00 94.38 170 LYS A CA 1
ATOM 1372 C C . LYS A 1 170 ? -35.144 -10.716 -8.005 1.00 94.38 170 LYS A C 1
ATOM 1374 O O . LYS A 1 170 ? -36.279 -11.169 -7.950 1.00 94.38 170 LYS A O 1
ATOM 1379 N N . LYS A 1 171 ? -34.160 -11.124 -7.193 1.00 92.75 171 LYS A N 1
ATOM 1380 C CA . LYS A 1 171 ? -34.302 -12.211 -6.203 1.00 92.75 171 LYS A CA 1
ATOM 1381 C C . LYS A 1 171 ? -35.386 -11.925 -5.158 1.00 92.75 171 LYS A C 1
ATOM 1383 O O . LYS A 1 171 ? -36.106 -12.834 -4.771 1.00 92.75 171 LYS A O 1
ATOM 1388 N N . HIS A 1 172 ? -35.494 -10.676 -4.707 1.00 91.44 172 HIS A N 1
ATOM 1389 C CA . HIS A 1 172 ? -36.409 -10.279 -3.632 1.00 91.44 172 HIS A CA 1
ATOM 1390 C C . HIS A 1 172 ? -37.659 -9.532 -4.124 1.00 91.44 172 HIS A C 1
ATOM 1392 O O . HIS A 1 172 ? -38.411 -9.023 -3.299 1.00 91.44 172 HIS A O 1
ATOM 1398 N N . GLY A 1 173 ? -37.879 -9.431 -5.441 1.00 93.75 173 GLY A N 1
ATOM 1399 C CA . GLY A 1 173 ? -39.050 -8.751 -6.007 1.00 93.75 173 GLY A CA 1
ATOM 1400 C C . GLY A 1 173 ? -39.112 -7.246 -5.708 1.00 93.75 173 GLY A C 1
ATOM 1401 O O . GLY A 1 173 ? -40.199 -6.690 -5.589 1.00 93.75 173 GLY A O 1
ATOM 1402 N N . ILE A 1 174 ? -37.963 -6.577 -5.563 1.00 94.75 174 ILE A N 1
ATOM 1403 C CA . ILE A 1 174 ? -37.873 -5.140 -5.251 1.00 94.75 174 ILE A CA 1
ATOM 1404 C C . ILE A 1 174 ? -37.018 -4.389 -6.273 1.00 94.75 174 ILE A C 1
ATOM 1406 O O . ILE A 1 174 ? -36.166 -4.953 -6.959 1.00 94.75 174 ILE A O 1
ATOM 1410 N N . THR A 1 175 ? -37.218 -3.075 -6.381 1.00 95.19 175 THR A N 1
ATOM 1411 C CA . THR A 1 175 ? -36.454 -2.259 -7.333 1.00 95.19 175 THR A CA 1
ATOM 1412 C C . THR A 1 175 ? -34.976 -2.171 -6.942 1.00 95.19 175 THR A C 1
ATOM 1414 O O . THR A 1 175 ? -34.618 -2.188 -5.762 1.00 95.19 175 THR A O 1
ATOM 1417 N N . ARG A 1 176 ? -34.095 -1.995 -7.938 1.00 94.31 176 ARG A N 1
ATOM 1418 C CA . ARG A 1 176 ? -32.657 -1.733 -7.725 1.00 94.31 176 ARG A CA 1
ATOM 1419 C C . ARG A 1 176 ? -32.424 -0.577 -6.745 1.00 94.31 176 ARG A C 1
ATOM 1421 O O . ARG A 1 176 ? -31.520 -0.641 -5.915 1.00 94.31 176 ARG A O 1
ATOM 1428 N N . GLU A 1 177 ? -33.231 0.475 -6.855 1.00 94.00 177 GLU A N 1
ATOM 1429 C CA . GLU A 1 177 ? -33.140 1.645 -5.985 1.00 94.00 177 GLU A CA 1
ATOM 1430 C C . GLU A 1 177 ? -33.534 1.307 -4.544 1.00 94.00 177 GLU A C 1
ATOM 1432 O O . GLU A 1 177 ? -32.828 1.682 -3.609 1.00 94.00 177 GLU A O 1
ATOM 1437 N N . ARG A 1 178 ? -34.576 0.490 -4.347 1.00 94.25 178 ARG A N 1
ATOM 1438 C CA . ARG A 1 178 ? -34.944 0.015 -3.011 1.00 94.25 178 ARG A CA 1
ATOM 1439 C C . ARG A 1 178 ? -33.831 -0.817 -2.370 1.00 94.25 178 ARG A C 1
ATOM 1441 O O . ARG A 1 178 ? -33.534 -0.623 -1.195 1.00 94.25 178 ARG A O 1
ATOM 1448 N N . VAL A 1 179 ? -33.163 -1.679 -3.140 1.00 93.88 179 VAL A N 1
ATOM 1449 C CA . VAL A 1 179 ? -31.987 -2.440 -2.675 1.00 93.88 179 VAL A CA 1
ATOM 1450 C C . VAL A 1 179 ? -30.855 -1.501 -2.235 1.00 93.88 179 VAL A C 1
ATOM 1452 O O . VAL A 1 179 ? -30.266 -1.690 -1.170 1.00 93.88 179 VAL A O 1
ATOM 1455 N N . ARG A 1 180 ? -30.566 -0.454 -3.023 1.00 92.50 180 ARG A N 1
ATOM 1456 C CA . ARG A 1 180 ? -29.548 0.559 -2.690 1.00 92.50 180 ARG A CA 1
ATOM 1457 C C . ARG A 1 180 ? -29.874 1.283 -1.381 1.00 92.50 180 ARG A C 1
ATOM 1459 O O . ARG A 1 180 ? -28.984 1.451 -0.550 1.00 92.50 180 ARG A O 1
ATOM 1466 N N . GLN A 1 181 ? -31.131 1.685 -1.193 1.00 93.25 181 GLN A N 1
ATOM 1467 C CA . GLN A 1 181 ? -31.602 2.332 0.036 1.00 93.25 181 GLN A CA 1
ATOM 1468 C C . GLN A 1 181 ? -31.436 1.417 1.254 1.00 93.25 181 GLN A C 1
ATOM 1470 O O . GLN A 1 181 ? -30.918 1.863 2.273 1.00 93.25 181 GLN A O 1
ATOM 1475 N N . VAL A 1 182 ? -31.804 0.133 1.140 1.00 93.12 182 VAL A N 1
ATOM 1476 C CA . VAL A 1 182 ? -31.620 -0.857 2.218 1.00 93.12 182 VAL A CA 1
ATOM 1477 C C . VAL A 1 182 ? -30.145 -0.998 2.593 1.00 93.12 182 VAL A C 1
ATOM 1479 O O . VAL A 1 182 ? -29.823 -0.963 3.782 1.00 93.12 182 VAL A O 1
ATOM 1482 N N . ARG A 1 183 ? -29.243 -1.106 1.606 1.00 93.06 183 ARG A N 1
ATOM 1483 C CA . ARG A 1 183 ? -27.791 -1.165 1.847 1.00 93.06 183 ARG A CA 1
ATOM 1484 C C . ARG A 1 183 ? -27.307 0.060 2.618 1.00 93.06 183 ARG A C 1
ATOM 1486 O O . ARG A 1 183 ? -26.692 -0.088 3.668 1.00 93.06 183 ARG A O 1
ATOM 1493 N N . ASN A 1 184 ? -27.587 1.252 2.092 1.00 93.12 184 ASN A N 1
ATOM 1494 C CA . ASN A 1 184 ? -27.088 2.499 2.662 1.00 93.12 184 ASN A CA 1
ATOM 1495 C C . ASN A 1 184 ? -27.660 2.733 4.068 1.00 93.12 184 ASN A C 1
ATOM 1497 O O . ASN A 1 184 ? -26.904 3.076 4.969 1.00 93.12 184 ASN A O 1
ATOM 1501 N N . LYS A 1 185 ? -28.954 2.456 4.293 1.00 94.19 185 LYS A N 1
ATOM 1502 C CA . LYS A 1 185 ? -29.562 2.597 5.623 1.00 94.19 185 LYS A CA 1
ATOM 1503 C C . LYS A 1 185 ? -28.993 1.605 6.636 1.00 94.19 185 LYS A C 1
ATOM 1505 O O . LYS A 1 185 ? -28.844 1.937 7.809 1.00 94.19 185 LYS A O 1
ATOM 1510 N N . SER A 1 186 ? -28.682 0.386 6.191 1.00 94.31 186 SER A N 1
ATOM 1511 C CA . SER A 1 186 ? -28.055 -0.628 7.044 1.00 94.31 186 SER A CA 1
ATOM 1512 C C . SER A 1 186 ? -26.639 -0.219 7.442 1.00 94.31 186 SER A C 1
ATOM 1514 O O . SER A 1 186 ? -26.302 -0.344 8.613 1.00 94.31 186 SER A O 1
ATOM 1516 N N . LEU A 1 187 ? -25.849 0.324 6.507 1.00 94.00 187 LEU A N 1
ATOM 1517 C CA . LEU A 1 187 ? -24.525 0.862 6.819 1.00 94.00 187 LEU A CA 1
ATOM 1518 C C . LEU A 1 187 ? -24.609 2.041 7.799 1.00 94.00 187 LEU A C 1
ATOM 1520 O O . LEU A 1 187 ? -23.930 2.020 8.816 1.00 94.00 187 LEU A O 1
ATOM 1524 N N . GLU A 1 188 ? -25.493 3.009 7.543 1.00 94.75 188 GLU A N 1
ATOM 1525 C CA . GLU A 1 188 ? -25.704 4.169 8.422 1.00 94.75 188 GLU A CA 1
ATOM 1526 C C . GLU A 1 188 ? -26.060 3.733 9.855 1.00 94.75 188 GLU A C 1
ATOM 1528 O O . GLU A 1 188 ? -25.518 4.252 10.825 1.00 94.75 188 GLU A O 1
ATOM 1533 N N . THR A 1 189 ? -26.923 2.719 9.989 1.00 94.12 189 THR A N 1
ATOM 1534 C CA . THR A 1 189 ? -27.292 2.154 11.298 1.00 94.12 189 THR A CA 1
ATOM 1535 C C . THR A 1 189 ? -26.083 1.523 11.992 1.00 94.12 189 THR A C 1
ATOM 1537 O O . THR A 1 189 ? -25.896 1.717 13.188 1.00 94.12 189 THR A O 1
ATOM 1540 N N . ILE A 1 190 ? -25.250 0.776 11.259 1.00 94.38 190 ILE A N 1
ATOM 1541 C CA . ILE A 1 190 ? -24.028 0.170 11.808 1.00 94.38 190 ILE A CA 1
ATOM 1542 C C . ILE A 1 190 ? -23.072 1.259 12.305 1.00 94.38 190 ILE A C 1
ATOM 1544 O O . ILE A 1 190 ? -22.589 1.175 13.429 1.00 94.38 190 ILE A O 1
ATOM 1548 N N . GLU A 1 191 ? -22.817 2.289 11.498 1.00 93.69 191 GLU A N 1
ATOM 1549 C CA . GLU A 1 191 ? -21.909 3.381 11.862 1.00 93.69 191 GLU A CA 1
ATOM 1550 C C . GLU A 1 191 ? -22.383 4.154 13.094 1.00 93.69 191 GLU A C 1
ATOM 1552 O O . GLU A 1 191 ? -21.581 4.422 13.989 1.00 93.69 191 GLU A O 1
ATOM 1557 N N . GLN A 1 192 ? -23.681 4.467 13.158 1.00 92.44 192 GLN A N 1
ATOM 1558 C CA . GLN A 1 192 ? -24.288 5.166 14.290 1.00 92.44 192 GLN A CA 1
ATOM 1559 C C . GLN A 1 192 ? -24.160 4.353 15.576 1.00 92.44 192 GLN A C 1
ATOM 1561 O O . GLN A 1 192 ? -23.699 4.870 16.592 1.00 92.44 192 GLN A O 1
ATOM 1566 N N . GLU A 1 193 ? -24.517 3.070 15.542 1.00 91.44 193 GLU A N 1
ATOM 1567 C CA . GLU A 1 193 ? -24.508 2.236 16.745 1.00 91.44 193 GLU A CA 1
ATOM 1568 C C . GLU A 1 193 ? -23.089 1.856 17.186 1.00 91.44 193 GLU A C 1
ATOM 1570 O O . GLU A 1 193 ? -22.855 1.633 18.372 1.00 91.44 193 GLU A O 1
ATOM 1575 N N . PHE A 1 194 ? -22.124 1.815 16.262 1.00 92.50 194 PHE A N 1
ATOM 1576 C CA . PHE A 1 194 ? -20.731 1.494 16.585 1.00 92.50 194 PHE A CA 1
ATOM 1577 C C . PHE A 1 194 ? -19.907 2.700 17.043 1.00 92.50 194 PHE A C 1
ATOM 1579 O O . PHE A 1 194 ? -18.771 2.521 17.480 1.00 92.50 194 PHE A O 1
ATOM 1586 N N . SER A 1 195 ? -20.457 3.916 16.980 1.00 86.75 195 SER A N 1
ATOM 1587 C CA . SER A 1 195 ? -19.781 5.127 17.465 1.00 86.75 195 SER A CA 1
ATOM 1588 C C . SER A 1 195 ? -19.342 5.013 18.929 1.00 86.75 195 SER A C 1
ATOM 1590 O O . SER A 1 195 ? -18.263 5.478 19.267 1.00 86.75 195 SER A O 1
ATOM 1592 N N . MET A 1 196 ? -20.127 4.311 19.750 1.00 82.56 196 MET A N 1
ATOM 1593 C CA . MET A 1 196 ? -19.909 4.109 21.188 1.00 82.56 196 MET A CA 1
ATOM 1594 C C . MET A 1 196 ? -18.828 3.059 21.511 1.00 82.56 196 MET A C 1
ATOM 1596 O O . MET A 1 196 ? -18.485 2.858 22.674 1.00 82.56 196 MET A O 1
ATOM 1600 N N . LEU A 1 197 ? -18.313 2.323 20.515 1.00 87.81 197 LEU A N 1
ATOM 1601 C CA . LEU A 1 197 ? -17.338 1.250 20.759 1.00 87.81 197 LEU A CA 1
ATOM 1602 C C . LEU A 1 197 ? -15.948 1.779 21.127 1.00 87.81 197 LEU A C 1
ATOM 1604 O O . LEU A 1 197 ? -15.193 1.068 21.789 1.00 87.81 197 LEU A O 1
ATOM 1608 N N . ASN A 1 198 ? -15.622 3.019 20.752 1.00 83.62 198 ASN A N 1
ATOM 1609 C CA . ASN A 1 198 ? -14.399 3.705 21.187 1.00 83.62 198 ASN A CA 1
ATOM 1610 C C . ASN A 1 198 ? -14.281 3.759 22.721 1.00 83.62 198 ASN A C 1
ATOM 1612 O O . ASN A 1 198 ? -13.189 3.675 23.270 1.00 83.62 198 ASN A O 1
ATOM 1616 N N . GLU A 1 199 ? -15.409 3.847 23.422 1.00 76.81 199 GLU A N 1
ATOM 1617 C CA . GLU A 1 199 ? -15.450 4.007 24.867 1.00 76.81 199 GLU A CA 1
ATOM 1618 C C . GLU A 1 199 ? -15.254 2.703 25.646 1.00 76.81 199 GLU A C 1
ATOM 1620 O O . GLU A 1 199 ? -14.920 2.774 26.831 1.00 76.81 199 GLU A O 1
ATOM 1625 N N . ILE A 1 200 ? -15.477 1.545 25.016 1.00 79.44 200 ILE A N 1
ATOM 1626 C CA . ILE A 1 200 ? -15.467 0.225 25.675 1.00 79.44 200 ILE A CA 1
ATOM 1627 C C . ILE A 1 200 ? -14.490 -0.781 25.054 1.00 79.44 200 ILE A C 1
ATOM 1629 O O . ILE A 1 200 ? -14.243 -1.840 25.622 1.00 79.44 200 ILE A O 1
ATOM 1633 N N . GLY A 1 201 ? -13.973 -0.497 23.859 1.00 79.50 201 GLY A N 1
ATOM 1634 C CA . GLY A 1 201 ? -13.207 -1.459 23.071 1.00 79.50 201 GLY A CA 1
ATOM 1635 C C . GLY A 1 201 ? -11.698 -1.258 23.082 1.00 79.50 201 GLY A C 1
ATOM 1636 O O . GLY A 1 201 ? -10.996 -2.120 22.557 1.00 79.50 201 GLY A O 1
ATOM 1637 N N . LYS A 1 202 ? -11.195 -0.153 23.656 1.00 75.31 202 LYS A N 1
ATOM 1638 C CA . LYS A 1 202 ? -9.770 0.221 23.606 1.00 75.31 202 LYS A CA 1
ATOM 1639 C C . LYS A 1 202 ? -8.867 -0.922 24.086 1.00 75.31 202 LYS A C 1
ATOM 1641 O O . LYS A 1 202 ? -8.068 -1.444 23.320 1.00 75.31 202 LYS A O 1
ATOM 1646 N N . PHE A 1 203 ? -9.091 -1.396 25.311 1.00 76.44 203 PHE A N 1
ATOM 1647 C CA . PHE A 1 203 ? -8.296 -2.473 25.917 1.00 76.44 203 PHE A CA 1
ATOM 1648 C C . PHE A 1 203 ? -8.613 -3.871 25.377 1.00 76.44 203 PHE A C 1
ATOM 1650 O O . PHE A 1 203 ? -7.815 -4.795 25.536 1.00 76.44 203 PHE A O 1
ATOM 1657 N N . SER A 1 204 ? -9.748 -4.047 24.691 1.00 77.06 204 SER A N 1
ATOM 1658 C CA . SER A 1 204 ? -10.109 -5.346 24.117 1.00 77.06 204 SER A CA 1
ATOM 1659 C C . SER A 1 204 ? -9.133 -5.808 23.047 1.00 77.06 204 SER A C 1
ATOM 1661 O O . SER A 1 204 ? -8.982 -7.015 22.846 1.00 77.06 204 SER A O 1
ATOM 1663 N N . LEU A 1 205 ? -8.479 -4.867 22.371 1.00 81.94 205 LEU A N 1
ATOM 1664 C CA . LEU A 1 205 ? -7.584 -5.119 21.250 1.00 81.94 205 LEU A CA 1
ATOM 1665 C C . LEU A 1 205 ? -6.141 -5.415 21.679 1.00 81.94 205 LEU A C 1
ATOM 1667 O O . LEU A 1 205 ? -5.456 -6.173 20.987 1.00 81.94 205 LEU A O 1
ATOM 1671 N N . ASP A 1 206 ? -5.721 -4.947 22.856 1.00 77.75 206 ASP A N 1
ATOM 1672 C CA . ASP A 1 206 ? -4.379 -5.192 23.403 1.00 77.75 206 ASP A CA 1
ATOM 1673 C C . ASP A 1 206 ? -4.083 -6.690 23.558 1.00 77.75 206 ASP A C 1
ATOM 1675 O O . ASP A 1 206 ? -2.992 -7.156 23.229 1.00 77.75 206 ASP A O 1
ATOM 1679 N N . ARG A 1 207 ? -5.088 -7.487 23.952 1.00 77.81 207 ARG A N 1
ATOM 1680 C CA . ARG A 1 207 ? -4.991 -8.960 24.065 1.00 77.81 207 ARG A CA 1
ATOM 1681 C C . ARG A 1 207 ? -4.630 -9.666 22.757 1.00 77.81 207 ARG A C 1
ATOM 1683 O O . ARG A 1 207 ? -4.240 -10.833 22.779 1.00 77.81 207 ARG A O 1
ATOM 1690 N N . TYR A 1 208 ? -4.810 -8.988 21.629 1.00 83.31 208 TYR A N 1
ATOM 1691 C CA . TYR A 1 208 ? -4.521 -9.495 20.292 1.00 83.31 208 TYR A CA 1
ATOM 1692 C C . TYR A 1 208 ? -3.272 -8.840 19.684 1.00 83.31 208 TYR A C 1
ATOM 1694 O O . TYR A 1 208 ? -3.015 -8.998 18.492 1.00 83.31 208 TYR A O 1
ATOM 1702 N N . GLY A 1 209 ? -2.499 -8.080 20.471 1.00 80.06 209 GLY A N 1
ATOM 1703 C CA . GLY A 1 209 ? -1.332 -7.350 19.971 1.00 80.06 209 GLY A CA 1
ATOM 1704 C C . GLY A 1 209 ? -1.707 -6.264 18.959 1.00 80.06 209 GLY A C 1
ATOM 1705 O O . GLY A 1 209 ? -0.961 -5.998 18.013 1.00 80.06 209 GLY A O 1
ATOM 1706 N N . LEU A 1 210 ? -2.904 -5.692 19.105 1.00 82.00 210 LEU A N 1
ATOM 1707 C CA . LEU A 1 210 ? -3.366 -4.509 18.386 1.00 82.00 210 LEU A CA 1
ATOM 1708 C C . LEU A 1 210 ? -3.347 -3.316 19.351 1.00 82.00 210 LEU A C 1
ATOM 1710 O O . LEU A 1 210 ? -4.390 -2.735 19.632 1.00 82.00 210 LEU A O 1
ATOM 1714 N N . SER A 1 211 ? -2.162 -3.023 19.889 1.00 69.19 211 SER A N 1
ATOM 1715 C CA . SER A 1 211 ? -1.906 -1.862 20.744 1.00 69.19 211 SER A CA 1
ATOM 1716 C C . SER A 1 211 ? -1.569 -0.629 19.905 1.00 69.19 211 SER A C 1
ATOM 1718 O O . SER A 1 211 ? -1.239 -0.748 18.721 1.00 69.19 211 SER A O 1
ATOM 1720 N N . SER A 1 212 ? -1.577 0.540 20.550 1.00 64.62 212 SER A N 1
ATOM 1721 C CA . SER A 1 212 ? -1.161 1.826 19.978 1.00 64.62 212 SER A CA 1
ATOM 1722 C C . SER A 1 212 ? 0.278 1.847 19.448 1.00 64.62 212 SER A C 1
ATOM 1724 O O . SER A 1 212 ? 0.633 2.737 18.693 1.00 64.62 212 SER A O 1
ATOM 1726 N N . GLU A 1 213 ? 1.123 0.868 19.775 1.00 73.12 213 GLU A N 1
ATOM 1727 C CA . GLU A 1 213 ? 2.521 0.828 19.315 1.00 73.12 213 GLU A CA 1
ATOM 1728 C C . GLU A 1 213 ? 2.656 0.520 17.814 1.00 73.12 213 GLU A C 1
ATOM 1730 O O . GLU A 1 213 ? 3.696 0.773 17.202 1.00 73.12 213 GLU A O 1
ATOM 1735 N N . LYS A 1 214 ? 1.616 -0.042 17.181 1.00 85.56 214 LYS A N 1
ATOM 1736 C CA . LYS A 1 214 ? 1.658 -0.325 15.743 1.00 85.56 214 LYS A CA 1
ATOM 1737 C C . LYS A 1 214 ? 1.491 0.956 14.940 1.00 85.56 214 LYS A C 1
ATOM 1739 O O . LYS A 1 214 ? 0.480 1.637 15.061 1.00 85.56 214 LYS A O 1
ATOM 1744 N N . LYS A 1 215 ? 2.420 1.217 14.023 1.00 91.25 215 LYS A N 1
ATOM 1745 C CA . LYS A 1 215 ? 2.369 2.379 13.120 1.00 91.25 215 LYS A CA 1
ATOM 1746 C C . LYS A 1 215 ? 1.178 2.299 12.156 1.00 91.25 215 LYS A C 1
ATOM 1748 O O . LYS A 1 215 ? 0.485 3.286 11.914 1.00 91.25 215 LYS A O 1
ATOM 1753 N N . VAL A 1 216 ? 0.929 1.102 11.619 1.00 94.12 216 VAL A N 1
ATOM 1754 C CA . VAL A 1 216 ? -0.166 0.817 10.687 1.00 94.12 216 VAL A CA 1
ATOM 1755 C C . VAL A 1 216 ? -0.802 -0.543 10.974 1.00 94.12 216 VAL A C 1
ATOM 1757 O O . VAL A 1 216 ? -0.123 -1.512 11.309 1.00 94.12 216 VAL A O 1
ATOM 1760 N N . ILE A 1 217 ? -2.127 -0.627 10.838 1.00 94.19 217 ILE A N 1
ATOM 1761 C CA . ILE A 1 217 ? -2.886 -1.882 10.907 1.00 94.19 217 ILE A CA 1
ATOM 1762 C C . ILE A 1 217 ? -3.654 -2.058 9.598 1.00 94.19 217 ILE A C 1
ATOM 1764 O O . ILE A 1 217 ? -4.519 -1.254 9.254 1.00 94.19 217 ILE A O 1
ATOM 1768 N N . CYS A 1 218 ? -3.362 -3.134 8.873 1.00 93.56 218 CYS A N 1
ATOM 1769 C CA . CYS A 1 218 ? -4.003 -3.451 7.599 1.00 93.56 218 CYS A CA 1
ATOM 1770 C C . CYS A 1 218 ? -5.247 -4.332 7.784 1.00 93.56 218 CYS A C 1
ATOM 1772 O O . CYS A 1 218 ? -5.210 -5.293 8.543 1.00 93.56 218 CYS A O 1
ATOM 1774 N N . SER A 1 219 ? -6.326 -4.088 7.034 1.00 92.50 219 SER A N 1
ATOM 1775 C CA . SER A 1 219 ? -7.564 -4.898 7.106 1.00 92.50 219 SER A CA 1
ATOM 1776 C C . SER A 1 219 ? -7.417 -6.385 6.741 1.00 92.50 219 SER A C 1
ATOM 1778 O O . SER A 1 219 ? -8.276 -7.192 7.099 1.00 92.50 219 SER A O 1
ATOM 1780 N N . ASP A 1 220 ? -6.324 -6.771 6.080 1.00 90.38 220 ASP A N 1
ATOM 1781 C CA . ASP A 1 220 ? -5.983 -8.159 5.751 1.00 90.38 220 ASP A CA 1
ATOM 1782 C C . ASP A 1 220 ? -5.104 -8.848 6.815 1.00 90.38 220 ASP A C 1
ATOM 1784 O O . ASP A 1 220 ? -4.701 -9.998 6.634 1.00 90.38 220 ASP A O 1
ATOM 1788 N N . HIS A 1 221 ? -4.811 -8.175 7.933 1.00 89.88 221 HIS A N 1
ATOM 1789 C CA . HIS A 1 221 ? -3.954 -8.703 8.992 1.00 89.88 221 HIS A CA 1
ATOM 1790 C C . HIS A 1 221 ? -4.521 -10.012 9.583 1.00 89.88 221 HIS A C 1
ATOM 1792 O O . HIS A 1 221 ? -5.707 -10.130 9.903 1.00 89.88 221 HIS A O 1
ATOM 1798 N N . SER A 1 222 ? -3.646 -11.004 9.780 1.00 90.50 222 SER A N 1
ATOM 1799 C CA . SER A 1 222 ? -4.001 -12.362 10.232 1.00 90.50 222 SER A CA 1
ATOM 1800 C C . SER A 1 222 ? -4.720 -12.394 11.585 1.00 90.50 222 SER A C 1
ATOM 1802 O O . SER A 1 222 ? -5.627 -13.201 11.779 1.00 90.50 222 SER A O 1
ATOM 1804 N N . VAL A 1 223 ? -4.367 -11.476 12.487 1.00 91.44 223 VAL A N 1
ATOM 1805 C CA . VAL A 1 223 ? -5.028 -11.248 13.786 1.00 91.44 223 VAL 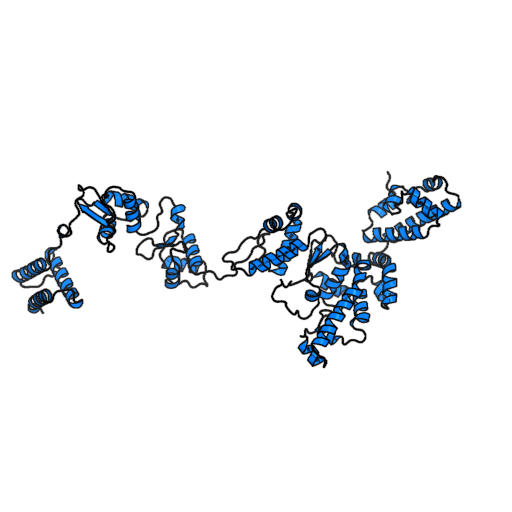A CA 1
ATOM 1806 C C . VAL A 1 223 ? -6.558 -11.197 13.719 1.00 91.44 223 VAL A C 1
ATOM 1808 O O . VAL A 1 223 ? -7.222 -11.672 14.632 1.00 91.44 223 VAL A O 1
ATOM 1811 N N . PHE A 1 224 ? -7.162 -10.689 12.638 1.00 93.75 224 PHE A N 1
ATOM 1812 C CA . PHE A 1 224 ? -8.625 -10.647 12.548 1.00 93.75 224 PHE A CA 1
ATOM 1813 C C . PHE A 1 224 ? -9.223 -12.046 12.407 1.00 93.75 224 PHE A C 1
ATOM 1815 O O . PHE A 1 224 ? -10.307 -12.310 12.923 1.00 93.75 224 PHE A O 1
ATOM 1822 N N . SER A 1 225 ? -8.498 -12.976 11.787 1.00 92.81 225 SER A N 1
ATOM 1823 C CA . SER A 1 225 ? -8.868 -14.391 11.777 1.00 92.81 225 SER A CA 1
ATOM 1824 C C . SER A 1 225 ? -8.739 -15.023 13.165 1.00 92.81 225 SER A C 1
ATOM 1826 O O . SER A 1 225 ? -9.614 -15.795 13.556 1.00 92.81 225 SER A O 1
ATOM 1828 N N . GLU A 1 226 ? -7.709 -14.654 13.929 1.00 92.31 226 GLU A N 1
ATOM 1829 C CA . GLU A 1 226 ? -7.522 -15.103 15.315 1.00 92.31 226 GLU A CA 1
ATOM 1830 C C . GLU A 1 226 ? -8.646 -14.601 16.234 1.00 92.31 226 GLU A C 1
ATOM 1832 O O . GLU A 1 226 ? -9.240 -15.392 16.967 1.00 92.31 226 GLU A O 1
ATOM 1837 N N . ILE A 1 227 ? -8.996 -13.313 16.148 1.00 92.19 227 ILE A N 1
ATOM 1838 C CA . ILE A 1 227 ? -10.102 -12.706 16.902 1.00 92.19 227 ILE A CA 1
ATOM 1839 C C . ILE A 1 227 ? -11.402 -13.465 16.640 1.00 92.19 227 ILE A C 1
ATOM 1841 O O . ILE A 1 227 ? -12.093 -13.848 17.587 1.00 92.19 227 ILE A O 1
ATOM 1845 N N . LYS A 1 228 ? -11.730 -13.735 15.368 1.00 93.75 228 LYS A N 1
ATOM 1846 C CA . LYS A 1 228 ? -12.925 -14.518 15.029 1.00 93.75 228 LYS A CA 1
ATOM 1847 C C . LYS A 1 228 ? -12.901 -15.903 15.653 1.00 93.75 228 LYS A C 1
ATOM 1849 O O . LYS A 1 228 ? -13.915 -16.307 16.210 1.00 93.75 228 LYS A O 1
ATOM 1854 N N . ALA A 1 229 ? -11.777 -16.614 15.558 1.00 92.25 229 ALA A N 1
ATOM 1855 C CA . ALA A 1 229 ? -11.652 -17.965 16.091 1.00 92.25 229 ALA A CA 1
ATOM 1856 C C . ALA A 1 229 ? -11.838 -17.986 17.616 1.00 92.25 229 ALA A C 1
ATOM 1858 O O . ALA A 1 229 ? -12.678 -18.734 18.109 1.00 92.25 229 ALA A O 1
ATOM 1859 N N . LYS A 1 230 ? -11.141 -17.111 18.358 1.00 90.00 230 LYS A N 1
ATOM 1860 C CA . LYS A 1 230 ? -11.240 -17.051 19.830 1.00 90.00 230 LYS A CA 1
ATOM 1861 C C . LYS A 1 230 ? -12.636 -16.676 20.326 1.00 90.00 230 LYS A C 1
ATOM 1863 O O . LYS A 1 230 ? -13.056 -17.150 21.374 1.00 90.00 230 LYS A O 1
ATOM 1868 N N . ASN A 1 231 ? -13.359 -15.846 19.576 1.00 89.31 231 ASN A N 1
ATOM 1869 C CA . ASN A 1 231 ? -14.695 -15.378 19.956 1.00 89.31 231 ASN A CA 1
ATOM 1870 C C . ASN A 1 231 ? -15.827 -16.147 19.253 1.00 89.31 231 ASN A C 1
ATOM 1872 O O . ASN A 1 231 ? -16.990 -15.812 19.446 1.00 89.31 231 ASN A O 1
ATOM 1876 N N . SER A 1 232 ? -15.517 -17.162 18.435 1.00 91.94 232 SER A N 1
ATOM 1877 C CA . SER A 1 232 ? -16.499 -17.902 17.621 1.00 91.94 232 SER A CA 1
ATOM 1878 C C . SER A 1 232 ? -17.410 -17.004 16.760 1.00 91.94 232 SER A C 1
ATOM 1880 O O . SER A 1 232 ? -18.596 -17.290 16.584 1.00 91.94 232 SER A O 1
ATOM 1882 N N . LEU A 1 233 ? -16.864 -15.908 16.221 1.00 93.56 233 LEU A N 1
ATOM 1883 C CA . LEU A 1 233 ? -17.641 -14.901 15.486 1.00 93.56 233 LEU A CA 1
ATOM 1884 C C . LEU A 1 233 ? -18.035 -15.394 14.095 1.00 93.56 233 LEU A C 1
ATOM 1886 O O . LEU A 1 233 ? -17.219 -15.964 13.364 1.00 93.56 233 LEU A O 1
ATOM 1890 N N . LYS A 1 234 ? -19.258 -15.059 13.670 1.00 91.50 234 LYS A N 1
ATOM 1891 C CA . LYS A 1 234 ? -19.760 -15.372 12.318 1.00 91.50 234 LYS A CA 1
ATOM 1892 C C . LYS A 1 234 ? -19.553 -14.235 11.317 1.00 91.50 234 LYS A C 1
ATOM 1894 O O . LYS A 1 234 ? -20.078 -14.289 10.206 1.00 91.50 234 LYS A O 1
ATOM 1899 N N . MET A 1 235 ? -18.815 -13.195 11.698 1.00 93.75 235 MET A N 1
ATOM 1900 C CA . MET A 1 235 ? -18.582 -12.007 10.876 1.00 93.75 235 MET A CA 1
ATOM 1901 C C . MET A 1 235 ? -17.308 -12.095 10.019 1.00 93.75 235 MET A C 1
ATOM 1903 O O . MET A 1 235 ? -16.402 -12.871 10.313 1.00 93.75 235 MET A O 1
ATOM 1907 N N . THR A 1 236 ? -17.217 -11.321 8.936 1.00 94.31 236 THR A N 1
ATOM 1908 C CA . THR A 1 236 ? -16.027 -11.279 8.063 1.00 94.31 236 THR A CA 1
ATOM 1909 C C . THR A 1 236 ? -14.850 -10.557 8.728 1.00 94.31 236 THR A C 1
ATOM 1911 O O . THR A 1 236 ? -15.047 -9.762 9.644 1.00 94.31 236 THR A O 1
ATOM 1914 N N . ASN A 1 237 ? -13.623 -10.755 8.220 1.00 94.88 237 ASN A N 1
ATOM 1915 C CA . ASN A 1 237 ? -12.455 -9.982 8.680 1.00 94.88 237 ASN A CA 1
ATOM 1916 C C . ASN A 1 237 ? -12.659 -8.479 8.485 1.00 94.88 237 ASN A C 1
ATOM 1918 O O . ASN A 1 237 ? -12.263 -7.706 9.345 1.00 94.88 237 ASN A O 1
ATOM 1922 N N . ASN A 1 238 ? -13.337 -8.070 7.410 1.00 94.19 238 ASN A N 1
ATOM 1923 C CA . ASN A 1 238 ? -13.622 -6.663 7.145 1.00 94.19 238 ASN A CA 1
ATOM 1924 C C . ASN A 1 238 ? -14.527 -6.060 8.224 1.00 94.19 238 ASN A C 1
ATOM 1926 O O . ASN A 1 238 ? -14.315 -4.918 8.620 1.00 94.19 238 ASN A O 1
ATOM 1930 N N . MET A 1 239 ? -15.501 -6.825 8.725 1.00 95.56 239 MET A N 1
ATOM 1931 C CA . MET A 1 239 ? -16.354 -6.379 9.827 1.00 95.56 239 MET A CA 1
ATOM 1932 C C . MET A 1 239 ? -15.589 -6.328 11.155 1.00 95.56 239 MET A C 1
ATOM 1934 O O . MET A 1 239 ? -15.725 -5.357 11.893 1.00 95.56 239 MET A O 1
ATOM 1938 N N . VAL A 1 240 ? -14.730 -7.315 11.439 1.00 95.62 240 VAL A N 1
ATOM 1939 C CA . VAL A 1 240 ? -13.863 -7.281 12.634 1.00 95.62 240 VAL A CA 1
ATOM 1940 C C . VAL A 1 240 ? -12.905 -6.088 12.583 1.00 95.62 240 VAL A C 1
ATOM 1942 O O . VAL A 1 240 ? -12.788 -5.362 13.564 1.00 95.62 240 VAL A O 1
ATOM 1945 N N . PHE A 1 241 ? -12.266 -5.840 11.437 1.00 95.75 241 PHE A N 1
ATOM 1946 C CA . PHE A 1 241 ? -11.416 -4.669 11.222 1.00 95.75 241 PHE A CA 1
ATOM 1947 C C . PHE A 1 241 ? -12.203 -3.367 11.393 1.00 95.75 241 PHE A C 1
ATOM 1949 O O . PHE A 1 241 ? -11.718 -2.436 12.029 1.00 95.75 241 PHE A O 1
ATOM 1956 N N . PHE A 1 242 ? -13.436 -3.300 10.883 1.00 96.12 242 PHE A N 1
ATOM 1957 C CA . PHE A 1 242 ? -14.292 -2.135 11.074 1.00 96.12 242 PHE A CA 1
ATOM 1958 C C . PHE A 1 242 ? -14.608 -1.891 12.558 1.00 96.12 242 PHE A C 1
ATOM 1960 O O . PHE A 1 242 ? -14.473 -0.764 13.027 1.00 96.12 242 PHE A O 1
ATOM 1967 N N . ILE A 1 243 ? -14.950 -2.930 13.324 1.00 95.12 243 ILE A N 1
ATOM 1968 C CA . ILE A 1 243 ? -15.147 -2.821 14.779 1.00 95.12 243 ILE A CA 1
ATOM 1969 C C . ILE A 1 243 ? -13.863 -2.335 15.457 1.00 95.12 243 ILE A C 1
ATOM 1971 O O . ILE A 1 243 ? -13.911 -1.388 16.243 1.00 95.12 243 ILE A O 1
ATOM 1975 N N . ALA A 1 244 ? -12.713 -2.917 15.105 1.00 94.00 244 ALA A N 1
ATOM 1976 C CA . ALA A 1 244 ? -11.421 -2.499 15.638 1.00 94.00 244 ALA A CA 1
ATOM 1977 C C . ALA A 1 244 ? -11.127 -1.020 15.330 1.00 94.00 244 ALA A C 1
ATOM 1979 O O . ALA A 1 244 ? -10.695 -0.290 16.215 1.00 94.00 244 ALA A O 1
ATOM 1980 N N . SER A 1 245 ? -11.464 -0.543 14.125 1.00 94.12 245 SER A N 1
ATOM 1981 C CA . SER A 1 245 ? -11.311 0.868 13.744 1.00 94.12 245 SER A CA 1
ATOM 1982 C C . SER A 1 245 ? -12.111 1.826 14.623 1.00 94.12 245 SER A C 1
ATOM 1984 O O . SER A 1 245 ? -11.667 2.940 14.877 1.00 94.12 245 SER A O 1
ATOM 1986 N N . LYS A 1 246 ? -13.284 1.399 15.111 1.00 93.88 246 LYS A N 1
ATOM 1987 C CA . LYS A 1 246 ? -14.108 2.204 16.021 1.00 93.88 246 LYS A CA 1
ATOM 1988 C C . LYS A 1 246 ? -13.558 2.182 17.438 1.00 93.88 246 LYS A C 1
ATOM 1990 O O . LYS A 1 246 ? -13.538 3.219 18.085 1.00 93.88 246 LYS A O 1
ATOM 1995 N N . CYS A 1 247 ? -13.062 1.035 17.889 1.00 91.00 247 CYS A N 1
ATOM 1996 C CA . CYS A 1 247 ? -12.429 0.893 19.199 1.00 91.00 247 CYS A CA 1
ATOM 1997 C C . CYS A 1 247 ? -11.132 1.716 19.314 1.00 91.00 247 CYS A C 1
ATOM 1999 O O . CYS A 1 247 ? -10.849 2.248 20.379 1.00 91.00 247 CYS A O 1
ATOM 2001 N N . LEU A 1 248 ? -10.378 1.840 18.217 1.00 90.56 248 LEU A N 1
ATOM 2002 C CA . LEU A 1 248 ? -9.078 2.522 18.151 1.00 90.56 248 LEU A CA 1
ATOM 2003 C C . LEU A 1 248 ? -9.151 3.969 17.643 1.00 90.56 248 LEU A C 1
ATOM 2005 O O . LEU A 1 248 ? -8.121 4.567 17.348 1.00 90.56 248 LEU A O 1
ATOM 2009 N N . ALA A 1 249 ? -10.346 4.548 17.527 1.00 90.81 249 ALA A N 1
ATOM 2010 C CA . ALA A 1 249 ? -10.531 5.857 16.898 1.00 90.81 249 ALA A CA 1
ATOM 2011 C C . ALA A 1 249 ? -9.825 7.024 17.626 1.00 90.81 249 ALA A C 1
ATOM 2013 O O . ALA A 1 249 ? -9.660 8.084 17.030 1.00 90.81 249 ALA A O 1
ATOM 2014 N N . SER A 1 250 ? -9.424 6.858 18.894 1.00 88.19 250 SER A N 1
ATOM 2015 C CA . SER A 1 250 ? -8.625 7.860 19.619 1.00 88.19 250 SER A CA 1
ATOM 2016 C C . SER A 1 250 ? -7.164 7.894 19.173 1.00 88.19 250 SER A C 1
ATOM 2018 O O . SER A 1 250 ? -6.553 8.959 19.158 1.00 88.19 250 SER A O 1
ATOM 2020 N N . ASP A 1 251 ? -6.624 6.738 18.789 1.00 89.00 251 ASP A N 1
ATOM 2021 C CA . ASP A 1 251 ? -5.187 6.540 18.584 1.00 89.00 251 ASP A CA 1
ATOM 2022 C C . ASP A 1 251 ? -4.859 6.354 17.093 1.00 89.00 251 ASP A C 1
ATOM 2024 O O . ASP A 1 251 ? -3.710 6.490 16.683 1.00 89.00 251 ASP A O 1
ATOM 2028 N N . TYR A 1 252 ? -5.873 6.079 16.265 1.00 93.06 252 TYR A N 1
ATOM 2029 C CA . TYR A 1 252 ? -5.720 5.814 14.841 1.00 93.06 252 TYR A CA 1
ATOM 2030 C C . TYR A 1 252 ? -6.729 6.556 13.969 1.00 93.06 252 TYR A C 1
ATOM 2032 O O . TYR A 1 252 ? -7.912 6.677 14.291 1.00 93.06 252 TYR A O 1
ATOM 2040 N N . THR A 1 253 ? -6.275 6.912 12.771 1.00 95.00 253 THR A N 1
ATOM 2041 C CA . THR A 1 253 ? -7.097 7.429 11.683 1.00 95.00 253 THR A CA 1
ATOM 2042 C C . THR A 1 253 ? -7.362 6.337 10.647 1.00 95.00 253 THR A C 1
ATOM 2044 O O . THR A 1 253 ? -6.449 5.670 10.155 1.00 95.00 253 THR A O 1
ATOM 2047 N N . PHE A 1 254 ? -8.634 6.158 10.284 1.00 94.62 254 PHE A N 1
ATOM 2048 C CA . PHE A 1 254 ? -9.046 5.230 9.233 1.00 94.62 254 PHE A CA 1
ATOM 2049 C C . PHE A 1 254 ? -8.723 5.794 7.844 1.00 94.62 254 PHE A C 1
ATOM 2051 O O . PHE A 1 254 ? -9.249 6.832 7.444 1.00 94.62 254 PHE A O 1
ATOM 2058 N N . LEU A 1 255 ? -7.909 5.070 7.079 1.00 93.56 255 LEU A N 1
ATOM 2059 C CA . LEU A 1 255 ? -7.528 5.404 5.712 1.00 93.56 255 LEU A CA 1
ATOM 2060 C C . LEU A 1 255 ? -8.187 4.426 4.723 1.00 93.56 255 LEU A C 1
ATOM 2062 O O . LEU A 1 255 ? -7.961 3.213 4.758 1.00 93.56 255 LEU A O 1
ATOM 2066 N N . GLY A 1 256 ? -9.017 4.974 3.831 1.00 88.12 256 GLY A N 1
ATOM 2067 C CA . GLY A 1 256 ? -9.838 4.229 2.876 1.00 88.12 256 GLY A CA 1
ATOM 2068 C C . GLY A 1 256 ? -11.275 4.755 2.841 1.00 88.12 256 GLY A C 1
ATOM 2069 O O . GLY A 1 256 ? -11.521 5.921 3.132 1.00 88.12 256 GLY A O 1
ATOM 2070 N N . SER A 1 257 ? -12.237 3.894 2.500 1.00 86.62 257 SER A N 1
ATOM 2071 C CA . SER A 1 257 ? -13.671 4.184 2.670 1.00 86.62 257 SER A CA 1
ATOM 2072 C C . SER A 1 257 ? -14.372 3.016 3.354 1.00 86.62 257 SER A C 1
ATOM 2074 O O . SER A 1 257 ? -14.035 1.854 3.104 1.00 86.62 257 SER A O 1
ATOM 2076 N N . VAL A 1 258 ? -15.358 3.316 4.201 1.00 90.12 258 VAL A N 1
ATOM 2077 C CA . VAL A 1 258 ? -16.155 2.283 4.877 1.00 90.12 258 VAL A CA 1
ATOM 2078 C C . VAL A 1 258 ? -16.971 1.499 3.852 1.00 90.12 258 VAL A C 1
ATOM 2080 O O . VAL A 1 258 ? -17.077 0.277 3.936 1.00 90.12 258 VAL A O 1
ATOM 2083 N N . GLU A 1 259 ? -17.464 2.166 2.811 1.00 89.19 259 GLU A N 1
ATOM 2084 C CA . GLU A 1 259 ? -18.102 1.527 1.666 1.00 89.19 259 GLU A CA 1
ATOM 2085 C C . GLU A 1 259 ? -17.137 0.592 0.942 1.00 89.19 259 GLU A C 1
ATOM 2087 O O . GLU A 1 259 ? -17.512 -0.524 0.588 1.00 89.19 259 GLU A O 1
ATOM 2092 N N . GLY A 1 260 ? -15.886 1.010 0.738 1.00 87.25 260 GLY A N 1
ATOM 2093 C CA . GLY A 1 260 ? -14.879 0.176 0.095 1.00 87.25 260 GLY A CA 1
ATOM 2094 C C . GLY A 1 260 ? -14.563 -1.090 0.893 1.00 87.25 260 GLY A C 1
ATOM 2095 O O . GLY A 1 260 ? -14.416 -2.169 0.309 1.00 87.25 260 GLY A O 1
ATOM 2096 N N . LEU A 1 261 ? -14.542 -0.960 2.221 1.00 91.75 261 LEU A N 1
ATOM 2097 C CA . LEU A 1 261 ? -14.326 -2.044 3.170 1.00 91.75 261 LEU A CA 1
ATOM 2098 C C . LEU A 1 261 ? -15.521 -3.005 3.243 1.00 91.75 261 LEU A C 1
ATOM 2100 O O . LEU A 1 261 ? -15.336 -4.223 3.163 1.00 91.75 261 LEU A O 1
ATOM 2104 N N . LEU A 1 262 ? -16.737 -2.476 3.404 1.00 92.38 262 LEU A N 1
ATOM 2105 C CA . LEU A 1 262 ? -17.922 -3.253 3.764 1.00 92.38 262 LEU A CA 1
ATOM 2106 C C . LEU A 1 262 ? -18.842 -3.580 2.592 1.00 92.38 262 LEU A C 1
ATOM 2108 O O . LEU A 1 262 ? -19.598 -4.535 2.708 1.00 92.38 262 LEU A O 1
ATOM 2112 N N . PHE A 1 263 ? -18.824 -2.875 1.460 1.00 90.81 263 PHE A N 1
ATOM 2113 C CA . PHE A 1 263 ? -19.700 -3.246 0.343 1.00 90.81 263 PHE A CA 1
ATOM 2114 C C . PHE A 1 263 ? -19.213 -4.527 -0.334 1.00 90.81 263 PHE A C 1
ATOM 2116 O O . PHE A 1 263 ? -18.038 -4.680 -0.674 1.00 90.81 263 PHE A O 1
ATOM 2123 N N . SER A 1 264 ? -20.149 -5.439 -0.602 1.00 85.94 264 SER A N 1
ATOM 2124 C CA . SER A 1 264 ? -19.866 -6.683 -1.328 1.00 85.94 264 SER A CA 1
ATOM 2125 C C . SER A 1 264 ? -19.457 -6.416 -2.780 1.00 85.94 264 SER A C 1
ATOM 2127 O O . SER A 1 264 ? -18.640 -7.144 -3.338 1.00 85.94 264 SER A O 1
ATOM 2129 N N . ARG A 1 265 ? -19.984 -5.342 -3.385 1.00 80.94 265 ARG A N 1
ATOM 2130 C CA . ARG A 1 265 ? -19.571 -4.827 -4.698 1.00 80.94 265 ARG A CA 1
ATOM 2131 C C . ARG A 1 265 ? -19.535 -3.303 -4.693 1.00 80.94 265 ARG A C 1
ATOM 2133 O O . ARG A 1 265 ? -20.517 -2.657 -4.322 1.00 80.94 265 ARG A O 1
ATOM 2140 N N . GLN A 1 266 ? -18.426 -2.738 -5.157 1.00 69.12 266 GLN A N 1
ATOM 2141 C CA . GLN A 1 266 ? -18.278 -1.296 -5.328 1.00 69.12 266 GLN A CA 1
ATOM 2142 C C . GLN A 1 266 ? -18.904 -0.841 -6.654 1.00 69.12 266 GLN A C 1
ATOM 2144 O O . GLN A 1 266 ? -18.871 -1.557 -7.655 1.00 69.12 266 GLN A O 1
ATOM 2149 N N . SER A 1 267 ? -19.481 0.361 -6.658 1.00 59.91 267 SER A N 1
ATOM 2150 C CA . SER A 1 267 ? -19.872 1.068 -7.880 1.00 59.91 267 SER A CA 1
ATOM 2151 C C . SER A 1 267 ? -18.862 2.195 -8.055 1.00 59.91 267 SER A C 1
ATOM 2153 O O . SER A 1 267 ? -18.812 3.093 -7.224 1.00 59.91 267 SER A O 1
ATOM 2155 N N . THR A 1 268 ? -18.010 2.108 -9.070 1.00 54.22 268 THR A N 1
ATOM 2156 C CA . THR A 1 268 ? -16.809 2.945 -9.191 1.00 54.22 268 THR A CA 1
ATOM 2157 C C . THR A 1 268 ? -17.089 4.286 -9.870 1.00 54.22 268 THR A C 1
ATOM 2159 O O . THR A 1 268 ? -17.511 4.292 -11.032 1.00 54.22 268 THR A O 1
ATOM 2162 N N . PRO A 1 269 ? -16.774 5.426 -9.232 1.00 55.38 269 PRO A N 1
ATOM 2163 C CA . PRO A 1 269 ? -16.487 6.660 -9.952 1.00 55.38 269 PRO A CA 1
ATOM 2164 C C . PRO A 1 269 ? -15.186 6.477 -10.750 1.00 55.38 269 PRO A C 1
ATOM 2166 O O . PRO A 1 269 ? -14.196 5.983 -10.217 1.00 55.38 269 PRO A O 1
ATOM 2169 N N . LYS A 1 270 ? -15.157 6.876 -12.028 1.00 53.16 270 LYS A N 1
ATOM 2170 C CA . LYS A 1 270 ? -14.004 6.668 -12.934 1.00 53.16 270 LYS A CA 1
ATOM 2171 C C . LYS A 1 270 ? -12.719 7.427 -12.529 1.00 53.16 270 LYS A C 1
ATOM 2173 O O . LYS A 1 270 ? -11.690 7.247 -13.174 1.00 53.16 270 LYS A O 1
ATOM 2178 N N . THR A 1 271 ? -12.762 8.283 -11.506 1.00 51.25 271 THR A N 1
ATOM 2179 C CA . THR A 1 271 ? -11.759 9.337 -11.266 1.00 51.25 271 THR A CA 1
ATOM 2180 C C . THR A 1 271 ? -10.966 9.223 -9.958 1.00 51.25 271 THR A C 1
ATOM 2182 O O . THR A 1 271 ? -10.051 10.018 -9.764 1.00 51.25 271 THR A O 1
ATOM 2185 N N . GLN A 1 272 ? -11.243 8.257 -9.073 1.00 65.38 272 GLN A N 1
ATOM 2186 C CA . GLN A 1 272 ? -10.564 8.139 -7.767 1.00 65.38 272 GLN A CA 1
ATOM 2187 C C . GLN A 1 272 ? -9.691 6.878 -7.657 1.00 65.38 272 GLN A C 1
ATOM 2189 O O . GLN A 1 272 ? -9.966 5.872 -8.311 1.00 65.38 272 GLN A O 1
ATOM 2194 N N . HIS A 1 273 ? -8.627 6.943 -6.839 1.00 76.25 273 HIS A N 1
ATOM 2195 C CA . HIS A 1 273 ? -7.852 5.757 -6.441 1.00 76.25 273 HIS A CA 1
ATOM 2196 C C . HIS A 1 273 ? -8.770 4.789 -5.697 1.00 76.25 273 HIS A C 1
ATOM 2198 O O . HIS A 1 273 ? -9.454 5.186 -4.752 1.00 76.25 273 HIS A O 1
ATOM 2204 N N . ILE A 1 274 ? -8.785 3.532 -6.133 1.00 81.38 274 ILE A N 1
ATOM 2205 C CA . ILE A 1 274 ? -9.552 2.476 -5.479 1.00 81.38 274 ILE A CA 1
ATOM 2206 C C . ILE A 1 274 ? -8.592 1.752 -4.551 1.00 81.38 274 ILE A C 1
ATOM 2208 O O . ILE A 1 274 ? -7.753 0.977 -5.008 1.00 81.38 274 ILE A O 1
ATOM 2212 N N . TRP A 1 275 ? -8.742 2.016 -3.258 1.00 87.12 275 TRP A N 1
ATOM 2213 C CA . TRP A 1 275 ? -8.008 1.321 -2.212 1.00 87.12 275 TRP A CA 1
ATOM 2214 C C . TRP A 1 275 ? -8.243 -0.188 -2.318 1.00 87.12 275 TRP A C 1
ATOM 2216 O O . TRP A 1 275 ? -9.398 -0.635 -2.313 1.00 87.12 275 TRP A O 1
ATOM 2226 N N . LYS A 1 276 ? -7.166 -0.974 -2.427 1.00 88.31 276 LYS A N 1
ATOM 2227 C CA . LYS A 1 276 ? -7.272 -2.444 -2.456 1.00 88.31 276 LYS A CA 1
ATOM 2228 C C . LYS A 1 276 ? -7.706 -2.992 -1.103 1.00 88.31 276 LYS A C 1
ATOM 2230 O O . LYS A 1 276 ? -8.375 -4.023 -1.040 1.00 88.31 276 LYS A O 1
ATOM 2235 N N . GLN A 1 277 ? -7.348 -2.281 -0.042 1.00 89.12 277 GLN A N 1
ATOM 2236 C CA . GLN A 1 277 ? -7.693 -2.604 1.332 1.00 89.12 277 GLN A CA 1
ATOM 2237 C C . GLN A 1 277 ? -7.793 -1.330 2.181 1.00 89.12 277 GLN A C 1
ATOM 2239 O O . GLN A 1 277 ? -7.535 -0.229 1.708 1.00 89.12 277 GLN A O 1
ATOM 2244 N N . SER A 1 278 ? -8.212 -1.464 3.436 1.00 93.81 278 SER A N 1
ATOM 2245 C CA . SER A 1 278 ? -8.269 -0.342 4.381 1.00 93.81 278 SER A CA 1
ATOM 2246 C C . SER A 1 278 ? -7.169 -0.439 5.431 1.00 93.81 278 SER A C 1
ATOM 2248 O O . SER A 1 278 ? -6.676 -1.536 5.720 1.00 93.81 278 SER A O 1
ATOM 2250 N N . TYR A 1 279 ? -6.815 0.712 5.999 1.00 95.69 279 TYR A N 1
ATOM 2251 C CA . TYR A 1 279 ? -5.707 0.867 6.937 1.00 95.69 279 TYR A CA 1
ATOM 2252 C C . TYR A 1 279 ? -6.137 1.692 8.147 1.00 95.69 279 TYR A C 1
ATOM 2254 O O . TYR A 1 279 ? -6.970 2.588 8.023 1.00 95.69 279 TYR A O 1
ATOM 2262 N N . LEU A 1 280 ? -5.553 1.405 9.304 1.00 95.44 280 LEU A N 1
ATOM 2263 C CA . LEU A 1 280 ? -5.535 2.308 10.451 1.00 95.44 280 LEU A CA 1
ATOM 2264 C C . LEU A 1 280 ? -4.121 2.855 10.567 1.00 95.44 280 LEU A C 1
ATOM 2266 O O . LEU A 1 280 ? -3.187 2.070 10.706 1.00 95.44 280 LEU A O 1
ATOM 2270 N N . ILE A 1 281 ? -3.974 4.170 10.469 1.00 95.25 281 ILE A N 1
ATOM 2271 C CA . ILE A 1 281 ? -2.699 4.879 10.605 1.00 95.25 281 ILE A CA 1
ATOM 2272 C C . ILE A 1 281 ? -2.658 5.476 12.004 1.00 95.25 281 ILE A C 1
ATOM 2274 O O . ILE A 1 281 ? -3.609 6.161 12.374 1.00 95.25 281 ILE A O 1
ATOM 2278 N N . ASN A 1 282 ? -1.614 5.189 12.783 1.00 93.44 282 ASN A N 1
ATOM 2279 C CA . ASN A 1 282 ? -1.459 5.784 14.109 1.00 93.44 282 ASN A CA 1
ATOM 2280 C C . ASN A 1 282 ? -1.431 7.321 13.977 1.00 93.44 282 ASN A C 1
ATOM 2282 O O . ASN A 1 282 ? -0.787 7.848 13.071 1.00 93.44 282 ASN A O 1
ATOM 2286 N N . ASN A 1 283 ? -2.145 8.018 14.862 1.00 91.62 283 ASN A N 1
ATOM 2287 C CA . ASN A 1 283 ? -2.299 9.474 14.867 1.00 91.62 283 ASN A CA 1
ATOM 2288 C C . ASN A 1 283 ? -0.988 10.250 15.106 1.00 91.62 283 ASN A C 1
ATOM 2290 O O . ASN A 1 283 ? -0.954 11.454 14.866 1.00 91.62 283 ASN A O 1
ATOM 2294 N N . GLU A 1 284 ? 0.090 9.581 15.523 1.00 89.88 284 GLU A N 1
ATOM 2295 C CA . GLU A 1 284 ? 1.462 10.109 15.501 1.00 89.88 284 GLU A CA 1
ATOM 2296 C C . GLU A 1 284 ? 1.940 10.450 14.079 1.00 89.88 284 GLU A C 1
ATOM 2298 O O . GLU A 1 284 ? 2.832 11.280 13.906 1.00 89.88 284 GLU A O 1
ATOM 2303 N N . TYR A 1 285 ? 1.333 9.844 13.052 1.00 89.38 285 TYR A N 1
ATOM 2304 C CA . TYR A 1 285 ? 1.662 10.059 11.648 1.00 89.38 285 TYR A CA 1
ATOM 2305 C C . TYR A 1 285 ? 0.506 10.712 10.885 1.00 89.38 285 TYR A C 1
ATOM 2307 O O . TYR A 1 285 ? -0.665 10.356 11.036 1.00 89.38 285 TYR A O 1
ATOM 2315 N N . ASP A 1 286 ? 0.836 11.625 9.969 1.00 88.81 286 ASP A N 1
ATOM 2316 C CA . ASP A 1 286 ? -0.172 12.285 9.140 1.00 88.81 286 ASP A CA 1
ATOM 2317 C C . ASP A 1 286 ? -0.681 11.359 8.016 1.00 88.81 286 ASP A C 1
ATOM 2319 O O . ASP A 1 286 ? -0.071 11.192 6.951 1.00 88.81 286 ASP A O 1
ATOM 2323 N N . SER A 1 287 ? -1.856 10.767 8.244 1.00 91.50 287 SER A N 1
ATOM 2324 C CA . SER A 1 287 ? -2.544 9.910 7.271 1.00 91.50 287 SER A CA 1
ATOM 2325 C C . SER A 1 287 ? -2.901 10.618 5.952 1.00 91.50 287 SER A C 1
ATOM 2327 O O . SER A 1 287 ? -3.049 9.950 4.920 1.00 91.50 287 SER A O 1
ATOM 2329 N N . LEU A 1 288 ? -3.007 11.954 5.937 1.00 91.06 288 LEU A N 1
ATOM 2330 C CA . LEU A 1 288 ? -3.287 12.729 4.729 1.00 91.06 288 LEU A CA 1
ATOM 2331 C C . LEU A 1 288 ? -2.110 12.665 3.754 1.00 91.06 288 LEU A C 1
ATOM 2333 O O . LEU A 1 288 ? -2.325 12.523 2.546 1.00 91.06 288 LEU A O 1
ATOM 2337 N N . ILE A 1 289 ? -0.878 12.705 4.267 1.00 91.31 289 ILE A N 1
ATOM 2338 C CA . ILE A 1 289 ? 0.339 12.565 3.461 1.00 91.31 289 ILE A CA 1
ATOM 2339 C C . ILE A 1 289 ? 0.382 11.184 2.827 1.00 91.31 289 ILE A C 1
ATOM 2341 O O . ILE A 1 289 ? 0.562 11.080 1.614 1.00 91.31 289 ILE A O 1
ATOM 2345 N N . VAL A 1 290 ? 0.124 10.134 3.613 1.00 93.75 290 VAL A N 1
ATOM 2346 C CA . VAL A 1 290 ? 0.047 8.754 3.113 1.00 93.75 290 VAL A CA 1
ATOM 2347 C C . VAL A 1 290 ? -1.005 8.655 2.002 1.00 93.75 290 VAL A C 1
ATOM 2349 O O . VAL A 1 290 ? -0.701 8.213 0.895 1.00 93.75 290 VAL A O 1
ATOM 2352 N N . SER A 1 291 ? -2.226 9.150 2.244 1.00 93.12 291 SER A N 1
ATOM 2353 C CA . SER A 1 291 ? -3.301 9.226 1.240 1.00 93.12 291 SER A CA 1
ATOM 2354 C C . SER A 1 291 ? -2.840 9.909 -0.051 1.00 93.12 291 SER A C 1
ATOM 2356 O O . SER A 1 291 ? -3.059 9.395 -1.152 1.00 93.12 291 SER A O 1
ATOM 2358 N N . ASN A 1 292 ? -2.238 11.091 0.068 1.00 92.94 292 ASN A N 1
ATOM 2359 C CA . ASN A 1 292 ? -1.878 11.914 -1.080 1.00 92.94 292 ASN A CA 1
ATOM 2360 C C . ASN A 1 292 ? -0.708 11.309 -1.853 1.00 92.94 292 ASN A C 1
ATOM 2362 O O . ASN A 1 292 ? -0.719 11.339 -3.084 1.00 92.94 292 ASN A O 1
ATOM 2366 N N . PHE A 1 293 ? 0.236 10.679 -1.158 1.00 94.44 293 PHE A N 1
ATOM 2367 C CA . PHE A 1 293 ? 1.343 9.974 -1.780 1.00 94.44 293 PHE A CA 1
ATOM 2368 C C . PHE A 1 293 ? 0.875 8.736 -2.555 1.00 94.44 293 PHE A C 1
ATOM 2370 O O . PHE A 1 293 ? 1.261 8.547 -3.707 1.00 94.44 293 PHE A O 1
ATOM 2377 N N . ILE A 1 294 ? -0.042 7.937 -1.998 1.00 95.00 294 ILE A N 1
ATOM 2378 C CA . ILE A 1 294 ? -0.637 6.797 -2.716 1.00 95.00 294 ILE A CA 1
ATOM 2379 C C . ILE A 1 294 ? -1.401 7.270 -3.960 1.00 95.00 294 ILE A C 1
ATOM 2381 O O . ILE A 1 294 ? -1.250 6.694 -5.041 1.00 95.00 294 ILE A O 1
ATOM 2385 N N . LYS A 1 295 ? -2.167 8.365 -3.861 1.00 92.88 295 LYS A N 1
ATOM 2386 C CA . LYS A 1 295 ? -2.838 8.975 -5.025 1.00 92.88 295 LYS A CA 1
ATOM 2387 C C . LYS A 1 295 ? -1.836 9.472 -6.073 1.00 92.88 295 LYS A C 1
ATOM 2389 O O . LYS A 1 295 ? -2.083 9.297 -7.269 1.00 92.88 295 LYS A O 1
ATOM 2394 N N . TYR A 1 296 ? -0.721 10.062 -5.641 1.00 94.31 296 TYR A N 1
ATOM 2395 C CA . TYR A 1 296 ? 0.374 10.495 -6.509 1.00 94.31 296 TYR A CA 1
ATOM 2396 C C . TYR A 1 296 ? 0.996 9.311 -7.261 1.00 94.31 296 TYR A C 1
ATOM 2398 O O . TYR A 1 296 ? 1.058 9.343 -8.491 1.00 94.31 296 TYR A O 1
ATOM 2406 N N . LEU A 1 297 ? 1.351 8.230 -6.559 1.00 94.88 297 LEU A N 1
ATOM 2407 C CA . LEU A 1 297 ? 1.885 7.011 -7.173 1.00 94.88 297 LEU A CA 1
ATOM 2408 C C . LEU A 1 297 ? 0.891 6.375 -8.146 1.00 94.88 297 LEU A C 1
ATOM 2410 O O . LEU A 1 297 ? 1.269 5.996 -9.250 1.00 94.88 297 LEU A O 1
ATOM 2414 N N . HIS A 1 298 ? -0.393 6.313 -7.789 1.00 92.31 298 HIS A N 1
ATOM 2415 C CA . HIS A 1 298 ? -1.431 5.805 -8.684 1.00 92.31 298 HIS A CA 1
ATOM 2416 C C . HIS A 1 298 ? -1.554 6.645 -9.964 1.00 92.31 298 HIS A C 1
ATOM 2418 O O . HIS A 1 298 ? -1.723 6.083 -11.046 1.00 92.31 298 HIS A O 1
ATOM 2424 N N . LYS A 1 299 ? -1.447 7.980 -9.870 1.00 92.12 299 LYS A N 1
ATOM 2425 C CA . LYS A 1 299 ? -1.420 8.862 -11.046 1.00 92.12 299 LYS A CA 1
ATOM 2426 C C . LYS A 1 299 ? -0.180 8.590 -11.901 1.00 92.12 299 LYS A C 1
ATOM 2428 O O . LYS A 1 299 ? -0.326 8.374 -13.100 1.00 92.12 299 LYS A O 1
ATOM 2433 N N . LYS A 1 300 ? 1.004 8.533 -11.287 1.00 92.62 300 LYS A N 1
ATOM 2434 C CA . LYS A 1 300 ? 2.272 8.266 -11.980 1.00 92.62 300 LYS A CA 1
ATOM 2435 C C . LYS A 1 300 ? 2.316 6.901 -12.655 1.00 92.62 300 LYS A C 1
ATOM 2437 O O . LYS A 1 300 ? 2.747 6.803 -13.793 1.00 92.62 300 LYS A O 1
ATOM 2442 N N . ASN A 1 301 ? 1.770 5.870 -12.021 1.00 91.62 301 ASN A N 1
ATOM 2443 C CA . ASN A 1 301 ? 1.708 4.525 -12.590 1.00 91.62 301 ASN A CA 1
ATOM 2444 C C . ASN A 1 301 ? 0.823 4.421 -13.853 1.00 91.62 301 ASN A C 1
ATOM 2446 O O . ASN A 1 301 ? 0.914 3.444 -14.595 1.00 91.62 301 ASN A O 1
ATOM 2450 N N . LYS A 1 302 ? -0.049 5.409 -14.109 1.00 90.19 302 LYS A N 1
ATOM 2451 C CA . LYS A 1 302 ? -0.825 5.503 -15.358 1.00 90.19 302 LYS A CA 1
ATOM 2452 C C . LYS A 1 302 ? -0.065 6.193 -16.492 1.00 90.19 302 LYS A C 1
ATOM 2454 O O . LYS A 1 302 ? -0.487 6.080 -17.640 1.00 90.19 302 LYS A O 1
ATOM 2459 N N . GLU A 1 303 ? 0.998 6.931 -16.182 1.00 92.62 303 GLU A N 1
ATOM 2460 C CA . GLU A 1 303 ? 1.865 7.565 -17.178 1.00 92.62 303 GLU A CA 1
ATOM 2461 C C . GLU A 1 303 ? 2.762 6.504 -17.838 1.00 92.62 303 GLU A C 1
ATOM 2463 O O . GLU A 1 303 ? 2.953 5.414 -17.301 1.00 92.62 303 GLU A O 1
ATOM 2468 N N . LYS A 1 304 ? 3.297 6.793 -19.029 1.00 91.44 304 LYS A N 1
ATOM 2469 C CA . LYS A 1 304 ? 4.226 5.888 -19.720 1.00 91.44 304 LYS A CA 1
ATOM 2470 C C . LYS A 1 304 ? 5.557 5.861 -18.957 1.00 91.44 304 LYS A C 1
ATOM 2472 O O . LYS A 1 304 ? 6.203 6.897 -18.850 1.00 91.44 304 LYS A O 1
ATOM 2477 N N . ILE A 1 305 ? 5.962 4.690 -18.469 1.00 91.56 305 ILE A N 1
ATOM 2478 C CA . ILE A 1 305 ? 7.222 4.473 -17.747 1.00 91.56 305 ILE A CA 1
ATOM 2479 C C . ILE A 1 305 ? 8.085 3.515 -18.577 1.00 91.56 305 ILE A C 1
ATOM 2481 O O . ILE A 1 305 ? 7.721 2.353 -18.804 1.00 91.56 305 ILE A O 1
ATOM 2485 N N . GLU A 1 306 ? 9.202 4.028 -19.089 1.00 89.62 306 GLU A N 1
ATOM 2486 C CA . GLU A 1 306 ? 10.128 3.304 -19.974 1.00 89.62 306 GLU A CA 1
ATOM 2487 C C . GLU A 1 306 ? 11.191 2.525 -19.196 1.00 89.62 306 GLU A C 1
ATOM 2489 O O . GLU A 1 306 ? 11.606 1.454 -19.630 1.00 89.62 306 GLU A O 1
ATOM 2494 N N . GLU A 1 307 ? 11.528 2.985 -17.994 1.00 89.31 307 GLU A N 1
ATOM 2495 C CA . GLU A 1 307 ? 12.498 2.355 -17.104 1.00 89.31 307 GLU A CA 1
ATOM 2496 C C . GLU A 1 307 ? 12.042 2.415 -15.643 1.00 89.31 307 GLU A C 1
ATOM 2498 O O . GLU A 1 307 ? 11.274 3.297 -15.249 1.00 89.31 307 GLU A O 1
ATOM 2503 N N . ASP A 1 308 ? 12.506 1.458 -14.837 1.00 92.94 308 ASP A N 1
ATOM 2504 C CA . ASP A 1 308 ? 12.245 1.444 -13.398 1.00 92.94 308 ASP A CA 1
ATOM 2505 C C . ASP A 1 308 ? 12.766 2.745 -12.774 1.00 92.94 308 ASP A C 1
ATOM 2507 O O . ASP A 1 308 ? 13.965 3.010 -12.775 1.00 92.94 308 ASP A O 1
ATOM 2511 N N . THR A 1 309 ? 11.863 3.553 -12.225 1.00 94.31 309 THR A N 1
ATOM 2512 C CA . THR A 1 309 ? 12.199 4.882 -11.704 1.00 94.31 309 THR A CA 1
ATOM 2513 C C . THR A 1 309 ? 12.047 4.910 -10.189 1.00 94.31 309 THR A C 1
ATOM 2515 O O . THR A 1 309 ? 10.987 4.569 -9.662 1.00 94.31 309 THR A O 1
ATOM 2518 N N . GLU A 1 310 ? 13.082 5.341 -9.467 1.00 95.62 310 GLU A N 1
ATOM 2519 C CA . GLU A 1 310 ? 12.990 5.563 -8.021 1.00 95.62 310 GLU A CA 1
ATOM 2520 C C . GLU A 1 310 ? 12.145 6.809 -7.725 1.00 95.62 310 GLU A C 1
ATOM 2522 O O . GLU A 1 310 ? 12.393 7.892 -8.253 1.00 95.62 310 GLU A O 1
ATOM 2527 N N . VAL A 1 311 ? 11.154 6.660 -6.846 1.00 95.19 311 VAL A N 1
ATOM 2528 C CA . VAL A 1 311 ? 10.372 7.774 -6.309 1.00 95.19 311 VAL A CA 1
ATOM 2529 C C . VAL A 1 311 ? 10.760 7.978 -4.860 1.00 95.19 311 VAL A C 1
ATOM 2531 O O . VAL A 1 311 ? 10.512 7.130 -4.004 1.00 95.19 311 VAL A O 1
ATOM 2534 N N . LYS A 1 312 ? 11.324 9.142 -4.561 1.00 92.25 312 LYS A N 1
ATOM 2535 C CA . LYS A 1 312 ? 11.680 9.502 -3.194 1.00 92.25 312 LYS A CA 1
ATOM 2536 C C . LYS A 1 312 ? 10.470 10.098 -2.485 1.00 92.25 312 LYS A C 1
ATOM 2538 O O . LYS A 1 312 ? 9.925 11.114 -2.914 1.00 92.25 312 LYS A O 1
ATOM 2543 N N . LEU A 1 313 ? 10.069 9.475 -1.377 1.00 91.25 313 LEU A N 1
ATOM 2544 C CA . LEU A 1 313 ? 9.004 9.992 -0.512 1.00 91.25 313 LEU A CA 1
ATOM 2545 C C . LEU A 1 313 ? 9.323 11.415 -0.037 1.00 91.25 313 LEU A C 1
ATOM 2547 O O . LEU A 1 313 ? 8.447 12.274 -0.053 1.00 91.25 313 LEU A O 1
ATOM 2551 N N . ILE A 1 314 ? 10.584 11.679 0.317 1.00 89.12 314 ILE A N 1
ATOM 2552 C CA . ILE A 1 314 ? 11.000 12.993 0.808 1.00 89.12 314 ILE A CA 1
ATOM 2553 C C . ILE A 1 314 ? 10.791 14.103 -0.227 1.00 89.12 314 ILE A C 1
ATOM 2555 O O . ILE A 1 314 ? 10.262 15.158 0.114 1.00 89.12 314 ILE A O 1
ATOM 2559 N N . ASP A 1 315 ? 11.095 13.842 -1.500 1.00 90.62 315 ASP A N 1
ATOM 2560 C CA . ASP A 1 315 ? 10.880 14.813 -2.575 1.00 90.62 315 ASP A CA 1
ATOM 2561 C C . ASP A 1 315 ? 9.386 15.138 -2.710 1.00 90.62 315 ASP A C 1
ATOM 2563 O O . ASP A 1 315 ? 9.008 16.286 -2.933 1.00 90.62 315 ASP A O 1
ATOM 2567 N N . PHE A 1 316 ? 8.507 14.146 -2.539 1.00 91.44 316 PHE A N 1
ATOM 2568 C CA . PHE A 1 316 ? 7.068 14.391 -2.525 1.00 91.44 316 PHE A CA 1
ATOM 2569 C C . PHE A 1 316 ? 6.649 15.244 -1.325 1.00 91.44 316 PHE A C 1
ATOM 2571 O O . PHE A 1 316 ? 5.906 16.208 -1.502 1.00 91.44 316 PHE A O 1
ATOM 2578 N N . VAL A 1 317 ? 7.122 14.917 -0.122 1.00 89.81 317 VAL A N 1
ATOM 2579 C CA . VAL A 1 317 ? 6.752 15.643 1.096 1.00 89.81 317 VAL A CA 1
ATOM 2580 C C . VAL A 1 317 ? 7.198 17.103 1.025 1.00 89.81 317 VAL A C 1
ATOM 2582 O O . VAL A 1 317 ? 6.362 17.987 1.186 1.00 89.81 317 VAL A O 1
ATOM 2585 N N . VAL A 1 318 ? 8.476 17.360 0.723 1.00 88.06 318 VAL A N 1
ATOM 2586 C CA . VAL A 1 318 ? 9.055 18.717 0.654 1.00 88.06 318 VAL A CA 1
ATOM 2587 C C . VAL A 1 318 ? 8.298 19.600 -0.337 1.00 88.06 318 VAL A C 1
ATOM 2589 O O . VAL A 1 318 ? 8.085 20.779 -0.077 1.00 88.06 318 VAL A O 1
ATOM 2592 N N . ASN A 1 319 ? 7.860 19.029 -1.460 1.00 88.75 319 ASN A N 1
ATOM 2593 C CA . ASN A 1 319 ? 7.177 19.783 -2.508 1.00 88.75 319 ASN A CA 1
ATOM 2594 C C . ASN A 1 319 ? 5.683 20.026 -2.240 1.00 88.75 319 ASN A C 1
ATOM 2596 O O . ASN A 1 319 ? 5.076 20.830 -2.945 1.00 88.75 319 ASN A O 1
ATOM 2600 N N . ASN A 1 320 ? 5.063 19.317 -1.289 1.00 87.75 320 ASN A N 1
ATOM 2601 C CA . ASN A 1 320 ? 3.605 19.339 -1.109 1.00 87.75 320 ASN A CA 1
ATOM 2602 C C . ASN A 1 320 ? 3.150 19.686 0.319 1.00 87.75 320 ASN A C 1
ATOM 2604 O O . ASN A 1 320 ? 1.961 19.942 0.511 1.00 87.75 320 ASN A O 1
ATOM 2608 N N . PHE A 1 321 ? 4.047 19.694 1.311 1.00 84.81 321 PHE A N 1
ATOM 2609 C CA . PHE A 1 321 ? 3.701 19.891 2.720 1.00 84.81 321 PHE A CA 1
ATOM 2610 C C . PHE A 1 321 ? 4.715 20.772 3.454 1.00 84.81 321 PHE A C 1
ATOM 2612 O O . PHE A 1 321 ? 5.909 20.775 3.161 1.00 84.81 321 PHE A O 1
ATOM 2619 N N . ASN A 1 322 ? 4.227 21.491 4.465 1.00 74.62 322 ASN A N 1
ATOM 2620 C CA . ASN A 1 322 ? 5.061 22.278 5.367 1.00 74.62 322 ASN A CA 1
ATOM 2621 C C . ASN A 1 322 ? 5.642 21.353 6.459 1.00 74.62 322 ASN A C 1
ATOM 2623 O O . ASN A 1 322 ? 4.905 20.541 7.011 1.00 74.62 322 ASN A O 1
ATOM 2627 N N . ASN A 1 323 ? 6.928 21.516 6.802 1.00 69.38 323 ASN A N 1
ATOM 2628 C CA . ASN A 1 323 ? 7.678 20.757 7.827 1.00 69.38 323 ASN A CA 1
ATOM 2629 C C . ASN A 1 323 ? 8.122 19.318 7.438 1.00 69.38 323 ASN A C 1
ATOM 2631 O O . ASN A 1 323 ? 7.596 18.340 7.963 1.00 69.38 323 ASN A O 1
ATOM 2635 N N . PRO A 1 324 ? 9.127 19.161 6.553 1.00 67.38 324 PRO A N 1
ATOM 2636 C CA . PRO A 1 324 ? 9.559 17.856 6.037 1.00 67.38 324 PRO A CA 1
ATOM 2637 C C . PRO A 1 324 ? 10.284 16.953 7.051 1.00 67.38 324 PRO A C 1
ATOM 2639 O O . PRO A 1 324 ? 10.344 15.748 6.828 1.00 67.38 324 PRO A O 1
ATOM 2642 N N . VAL A 1 325 ? 10.817 17.503 8.151 1.00 68.31 325 VAL A N 1
ATOM 2643 C CA . VAL A 1 325 ? 11.691 16.775 9.097 1.00 68.31 325 VAL A CA 1
ATOM 2644 C C . VAL A 1 325 ? 10.963 15.617 9.788 1.00 68.31 325 VAL A C 1
ATOM 2646 O O . VAL A 1 325 ? 11.501 14.520 9.881 1.00 68.31 325 VAL A O 1
ATOM 2649 N N . ILE A 1 326 ? 9.703 15.814 10.187 1.00 66.94 326 ILE A N 1
ATOM 2650 C CA . ILE A 1 326 ? 8.880 14.764 10.821 1.00 66.94 326 ILE A CA 1
ATOM 2651 C C . ILE A 1 326 ? 8.699 13.557 9.882 1.00 66.94 326 ILE A C 1
ATOM 2653 O O . ILE A 1 326 ? 8.564 12.416 10.312 1.00 66.94 326 ILE A O 1
ATOM 2657 N N . TYR A 1 327 ? 8.735 13.803 8.575 1.00 70.94 327 TYR A N 1
ATOM 2658 C CA . TYR A 1 327 ? 8.456 12.812 7.542 1.00 70.94 327 TYR A CA 1
ATOM 2659 C C . TYR A 1 327 ? 9.725 12.202 6.931 1.00 70.94 327 TYR A C 1
ATOM 2661 O O . TYR A 1 327 ? 9.625 11.336 6.062 1.00 70.94 327 TYR A O 1
ATOM 2669 N N . THR A 1 328 ? 10.912 12.643 7.367 1.00 68.75 328 THR A N 1
ATOM 2670 C CA . THR A 1 328 ? 12.195 11.994 7.046 1.00 68.75 328 THR A CA 1
ATOM 2671 C C . THR A 1 328 ? 12.554 10.858 7.996 1.00 68.75 328 THR A C 1
ATOM 2673 O O . THR A 1 328 ? 13.530 10.156 7.739 1.00 68.75 328 THR A O 1
ATOM 2676 N N . GLU A 1 329 ? 11.779 10.656 9.064 1.00 80.25 329 GLU A N 1
ATOM 2677 C CA . GLU A 1 329 ? 12.051 9.607 10.044 1.00 80.25 329 GLU A CA 1
ATOM 2678 C C . GLU A 1 329 ? 11.969 8.203 9.403 1.00 80.25 329 GLU A C 1
ATOM 2680 O O . GLU A 1 329 ? 11.056 7.926 8.600 1.00 80.25 329 GLU A O 1
ATOM 2685 N N . PRO A 1 330 ? 12.904 7.289 9.733 1.00 87.56 330 PRO A N 1
ATOM 2686 C CA . PRO A 1 330 ? 12.898 5.913 9.237 1.00 87.56 330 PRO A CA 1
ATOM 2687 C C . PRO A 1 330 ? 11.559 5.205 9.465 1.00 87.56 330 PRO A C 1
ATOM 2689 O O . PRO A 1 330 ? 11.089 4.452 8.610 1.00 87.56 330 PRO A O 1
ATOM 2692 N N . GLU A 1 331 ? 10.910 5.485 10.593 1.00 88.94 331 GLU A N 1
ATOM 2693 C CA . GLU A 1 331 ? 9.657 4.871 10.998 1.00 88.94 331 GLU A CA 1
ATOM 2694 C C . GLU A 1 331 ? 8.492 5.256 10.087 1.00 88.94 331 GLU A C 1
ATOM 2696 O O . GLU A 1 331 ? 7.691 4.388 9.727 1.00 88.94 331 GLU A O 1
ATOM 2701 N N . PHE A 1 332 ? 8.408 6.528 9.688 1.00 90.25 332 PHE A N 1
ATOM 2702 C CA . PHE A 1 332 ? 7.383 6.994 8.755 1.00 90.25 332 PHE A CA 1
ATOM 2703 C C . PHE A 1 332 ? 7.609 6.405 7.360 1.00 90.25 332 PHE A C 1
ATOM 2705 O O . PHE A 1 332 ? 6.665 5.968 6.698 1.00 90.25 332 PHE A O 1
ATOM 2712 N N . THR A 1 333 ? 8.872 6.325 6.933 1.00 91.06 333 THR A N 1
ATOM 2713 C CA . THR A 1 333 ? 9.233 5.703 5.654 1.00 91.06 333 THR A CA 1
ATOM 2714 C C . THR A 1 333 ? 8.827 4.229 5.626 1.00 91.06 333 THR A C 1
ATOM 2716 O O . THR A 1 333 ? 8.212 3.786 4.657 1.00 91.06 333 THR A O 1
ATOM 2719 N N . GLU A 1 334 ? 9.098 3.473 6.692 1.00 92.69 334 GLU A N 1
ATOM 2720 C CA . GLU A 1 334 ? 8.696 2.067 6.815 1.00 92.69 334 GLU A CA 1
ATOM 2721 C C . GLU A 1 334 ? 7.172 1.890 6.720 1.00 92.69 334 GLU A C 1
ATOM 2723 O O . GLU A 1 334 ? 6.696 1.044 5.958 1.00 92.69 334 GLU A O 1
ATOM 2728 N N . LEU A 1 335 ? 6.407 2.740 7.416 1.00 94.38 335 LEU A N 1
ATOM 2729 C CA . LEU A 1 335 ? 4.946 2.758 7.324 1.00 94.38 335 LEU A CA 1
ATOM 2730 C C . LEU A 1 335 ? 4.479 2.972 5.879 1.00 94.38 335 LEU A C 1
ATOM 2732 O O . LEU A 1 335 ? 3.624 2.234 5.383 1.00 94.38 335 LEU A O 1
ATOM 2736 N N . VAL A 1 336 ? 5.041 3.961 5.179 1.00 95.25 336 VAL A N 1
ATOM 2737 C CA . VAL A 1 336 ? 4.647 4.258 3.795 1.00 95.25 336 VAL A CA 1
ATOM 2738 C C . VAL A 1 336 ? 5.013 3.102 2.865 1.00 95.25 336 VAL A C 1
ATOM 2740 O O . VAL A 1 336 ? 4.203 2.733 2.014 1.00 95.25 336 VAL A O 1
ATOM 2743 N N . LEU A 1 337 ? 6.184 2.485 3.041 1.00 95.44 337 LEU A N 1
ATOM 2744 C CA . LEU A 1 337 ? 6.601 1.308 2.274 1.00 95.44 337 LEU A CA 1
ATOM 2745 C C . LEU A 1 337 ? 5.629 0.137 2.449 1.00 95.44 337 LEU A C 1
ATOM 2747 O O . LEU A 1 337 ? 5.295 -0.526 1.462 1.00 95.44 337 LEU A O 1
ATOM 2751 N N . GLU A 1 338 ? 5.144 -0.109 3.668 1.00 94.94 338 GLU A N 1
ATOM 2752 C CA . GLU A 1 338 ? 4.149 -1.153 3.926 1.00 94.94 338 GLU A CA 1
ATOM 2753 C C . GLU A 1 338 ? 2.844 -0.879 3.165 1.00 94.94 338 GLU A C 1
ATOM 2755 O O . GLU A 1 338 ? 2.341 -1.758 2.454 1.00 94.94 338 GLU A O 1
ATOM 2760 N N . VAL A 1 339 ? 2.329 0.354 3.237 1.00 96.12 339 VAL A N 1
ATOM 2761 C CA . VAL A 1 339 ? 1.105 0.750 2.521 1.00 96.12 339 VAL A CA 1
ATOM 2762 C C . VAL A 1 339 ? 1.296 0.632 1.004 1.00 96.12 339 VAL A C 1
ATOM 2764 O O . VAL A 1 339 ? 0.452 0.042 0.327 1.00 96.12 339 VAL A O 1
ATOM 2767 N N . VAL A 1 340 ? 2.425 1.103 0.461 1.00 96.44 340 VAL A N 1
ATOM 2768 C CA . VAL A 1 340 ? 2.760 0.994 -0.972 1.00 96.44 340 VAL A CA 1
ATOM 2769 C C . VAL A 1 340 ? 2.808 -0.466 -1.418 1.00 96.44 340 VAL A C 1
ATOM 2771 O O . VAL A 1 340 ? 2.218 -0.821 -2.440 1.00 96.44 340 VAL A O 1
ATOM 2774 N N . LYS A 1 341 ? 3.462 -1.335 -0.644 1.00 95.56 341 LYS A N 1
ATOM 2775 C CA . LYS A 1 341 ? 3.568 -2.766 -0.949 1.00 95.56 341 LYS A CA 1
ATOM 2776 C C . LYS A 1 341 ? 2.194 -3.429 -1.028 1.00 95.56 341 LYS A C 1
ATOM 2778 O O . LYS A 1 341 ? 1.957 -4.241 -1.920 1.00 95.56 341 LYS A O 1
ATOM 2783 N N . LYS A 1 342 ? 1.280 -3.071 -0.124 1.00 94.12 342 LYS A N 1
ATOM 2784 C CA . LYS A 1 342 ? -0.092 -3.595 -0.098 1.00 94.12 342 LYS A CA 1
ATOM 2785 C C . LYS A 1 342 ? -0.957 -3.047 -1.240 1.00 94.12 342 LYS A C 1
ATOM 2787 O O . LYS A 1 342 ? -1.688 -3.810 -1.871 1.00 94.12 342 LYS A O 1
ATOM 2792 N N . GLU A 1 343 ? -0.838 -1.760 -1.562 1.00 94.06 343 GLU A N 1
ATOM 2793 C CA . GLU A 1 343 ? -1.638 -1.132 -2.621 1.00 94.06 343 GLU A CA 1
ATOM 2794 C C . GLU A 1 343 ? -1.136 -1.461 -4.035 1.00 94.06 343 GLU A C 1
ATOM 2796 O O . GLU A 1 343 ? -1.941 -1.675 -4.944 1.00 94.06 343 GLU A O 1
ATOM 2801 N N . PHE A 1 344 ? 0.173 -1.562 -4.259 1.00 93.62 344 PHE A N 1
ATOM 2802 C CA . PHE A 1 344 ? 0.744 -1.703 -5.605 1.00 93.62 344 PHE A CA 1
ATOM 2803 C C . PHE A 1 344 ? 1.432 -3.049 -5.860 1.00 93.62 344 PHE A C 1
ATOM 2805 O O . PHE A 1 344 ? 1.437 -3.509 -7.001 1.00 93.62 344 PHE A O 1
ATOM 2812 N N . GLY A 1 345 ? 1.898 -3.730 -4.812 1.00 93.44 345 GLY A N 1
ATOM 2813 C CA . GLY A 1 345 ? 2.611 -5.005 -4.892 1.00 93.44 345 GLY A CA 1
ATOM 2814 C C . GLY A 1 345 ? 4.110 -4.875 -4.613 1.00 93.44 345 GLY A C 1
ATOM 2815 O O . GLY A 1 345 ? 4.670 -3.783 -4.545 1.00 93.44 345 GLY A O 1
ATOM 2816 N N . ASN A 1 346 ? 4.785 -6.018 -4.459 1.00 93.44 346 ASN A N 1
ATOM 2817 C CA . ASN A 1 346 ? 6.201 -6.067 -4.071 1.00 93.44 346 ASN A CA 1
ATOM 2818 C C . ASN A 1 346 ? 7.148 -5.438 -5.104 1.00 93.44 346 ASN A C 1
ATOM 2820 O O . ASN A 1 346 ? 8.227 -4.994 -4.743 1.00 93.44 346 ASN A O 1
ATOM 2824 N N . ASN A 1 347 ? 6.772 -5.384 -6.382 1.00 93.06 347 ASN A N 1
ATOM 2825 C CA . ASN A 1 347 ? 7.586 -4.764 -7.430 1.00 93.06 347 ASN A CA 1
ATOM 2826 C C . ASN A 1 347 ? 7.726 -3.241 -7.272 1.00 93.06 347 ASN A C 1
ATOM 2828 O O . ASN A 1 347 ? 8.662 -2.680 -7.838 1.00 93.06 347 ASN A O 1
ATOM 2832 N N . PHE A 1 348 ? 6.848 -2.600 -6.490 1.00 96.06 348 PHE A N 1
ATOM 2833 C CA . PHE A 1 348 ? 6.948 -1.179 -6.151 1.00 96.06 348 PHE A CA 1
ATOM 2834 C C . PHE A 1 348 ? 7.893 -0.893 -4.983 1.00 96.06 348 PHE A C 1
ATOM 2836 O O . PHE A 1 348 ? 8.156 0.268 -4.689 1.00 96.06 348 PHE A O 1
ATOM 2843 N N . VAL A 1 349 ? 8.397 -1.924 -4.299 1.00 96.12 349 VAL A N 1
ATOM 2844 C CA . VAL A 1 349 ? 9.308 -1.766 -3.164 1.00 96.12 349 VAL A CA 1
ATOM 2845 C C . VAL A 1 349 ? 10.528 -2.660 -3.359 1.00 96.12 349 VAL A C 1
ATOM 2847 O O . VAL A 1 349 ? 10.439 -3.880 -3.236 1.00 96.12 349 VAL A O 1
ATOM 2850 N N . LYS A 1 350 ? 11.690 -2.061 -3.639 1.00 93.69 350 LYS A N 1
ATOM 2851 C CA . LYS A 1 350 ? 12.963 -2.779 -3.830 1.00 93.69 350 LYS A CA 1
ATOM 2852 C C . LYS A 1 350 ? 14.032 -2.182 -2.922 1.00 93.69 350 LYS A C 1
ATOM 2854 O O . LYS A 1 350 ? 14.247 -0.978 -2.953 1.00 93.69 350 LYS A O 1
ATOM 2859 N N . ALA A 1 351 ? 14.692 -3.017 -2.116 1.00 90.88 351 ALA A N 1
ATOM 2860 C CA . ALA A 1 351 ? 15.772 -2.601 -1.209 1.00 90.88 351 ALA A CA 1
ATOM 2861 C C . ALA A 1 351 ? 15.427 -1.367 -0.337 1.00 90.88 351 ALA A C 1
ATOM 2863 O O . ALA A 1 351 ? 16.222 -0.442 -0.218 1.00 90.88 351 ALA A O 1
ATOM 2864 N N . GLY A 1 352 ? 14.212 -1.330 0.229 1.00 90.56 352 GLY A N 1
ATOM 2865 C CA . GLY A 1 352 ? 13.746 -0.212 1.064 1.00 90.56 352 GLY A CA 1
ATOM 2866 C C . GLY A 1 352 ? 13.381 1.065 0.296 1.00 90.56 352 GLY A C 1
ATOM 2867 O O . GLY A 1 352 ? 13.109 2.088 0.911 1.00 90.56 352 GLY A O 1
ATOM 2868 N N . LYS A 1 353 ? 13.354 1.020 -1.039 1.00 93.81 353 LYS A N 1
ATOM 2869 C CA . LYS A 1 353 ? 13.025 2.155 -1.905 1.00 93.81 353 LYS A CA 1
ATOM 2870 C C . LYS A 1 353 ? 11.721 1.928 -2.645 1.00 93.81 353 LYS A C 1
ATOM 2872 O O . LYS A 1 353 ? 11.386 0.795 -2.994 1.00 93.81 353 LYS A O 1
ATOM 2877 N N . ILE A 1 354 ? 11.021 3.021 -2.928 1.00 96.81 354 ILE A N 1
ATOM 2878 C CA . ILE A 1 354 ? 9.798 3.013 -3.730 1.00 96.81 354 ILE A CA 1
ATOM 2879 C C . ILE A 1 354 ? 10.198 3.132 -5.197 1.00 96.81 354 ILE A C 1
ATOM 2881 O O . ILE A 1 354 ? 10.851 4.094 -5.595 1.00 96.81 354 ILE A O 1
ATOM 2885 N N . ILE A 1 355 ? 9.801 2.149 -5.995 1.00 96.75 355 ILE A N 1
ATOM 2886 C CA . ILE A 1 355 ? 10.098 2.066 -7.422 1.00 96.75 355 ILE A CA 1
ATOM 2887 C C . ILE A 1 355 ? 8.784 2.132 -8.192 1.00 96.75 355 ILE A C 1
ATOM 2889 O O . ILE A 1 355 ? 7.835 1.416 -7.885 1.00 96.75 355 ILE A O 1
ATOM 2893 N N . LEU A 1 356 ? 8.731 2.974 -9.216 1.00 96.00 356 LEU A N 1
ATOM 2894 C CA . LEU A 1 356 ? 7.737 2.873 -10.272 1.00 96.00 356 LEU A CA 1
ATOM 2895 C C . LEU A 1 356 ? 8.270 1.886 -11.311 1.00 96.00 356 LEU A C 1
ATOM 2897 O O . LEU A 1 356 ? 9.222 2.223 -12.017 1.00 96.00 356 LEU A O 1
ATOM 2901 N N . PRO A 1 357 ? 7.719 0.663 -11.389 1.00 94.06 357 PRO A N 1
ATOM 2902 C CA . PRO A 1 357 ? 8.205 -0.319 -12.339 1.00 94.06 357 PRO A CA 1
ATOM 2903 C C . PRO A 1 357 ? 7.875 0.113 -13.767 1.00 94.06 357 PRO A C 1
ATOM 2905 O O . PRO A 1 357 ? 6.821 0.706 -14.024 1.00 94.06 357 PRO A O 1
ATOM 2908 N N . ARG A 1 358 ? 8.740 -0.263 -14.712 1.00 92.06 358 ARG A N 1
ATOM 2909 C CA . ARG A 1 358 ? 8.460 -0.149 -16.143 1.00 92.06 358 ARG A CA 1
ATOM 2910 C C . ARG A 1 358 ? 7.087 -0.749 -16.463 1.00 92.06 358 ARG A C 1
ATOM 2912 O O . ARG A 1 358 ? 6.830 -1.922 -16.189 1.00 92.06 358 ARG A O 1
ATOM 2919 N N . ASN A 1 359 ? 6.219 0.040 -17.098 1.00 91.50 359 ASN A N 1
ATOM 2920 C CA . ASN A 1 359 ? 4.886 -0.402 -17.533 1.00 91.50 359 ASN A CA 1
ATOM 2921 C C . ASN A 1 359 ? 4.749 -0.508 -19.062 1.00 91.50 359 ASN A C 1
ATOM 2923 O O . ASN A 1 359 ? 3.691 -0.866 -19.581 1.00 91.50 359 ASN A O 1
ATOM 2927 N N . THR A 1 360 ? 5.829 -0.227 -19.790 1.00 90.69 360 THR A N 1
ATOM 2928 C CA . THR A 1 360 ? 5.927 -0.396 -21.240 1.00 90.69 360 THR A CA 1
ATOM 2929 C C . THR A 1 360 ? 6.662 -1.677 -21.603 1.00 90.69 360 THR A C 1
ATOM 2931 O O . THR A 1 360 ? 7.484 -2.187 -20.845 1.00 90.69 360 THR A O 1
ATOM 2934 N N . ARG A 1 361 ? 6.416 -2.193 -22.809 1.00 88.75 361 ARG A N 1
ATOM 2935 C CA . ARG A 1 361 ? 7.283 -3.231 -23.374 1.00 88.75 361 ARG A CA 1
ATOM 2936 C C . ARG A 1 361 ? 8.620 -2.619 -23.765 1.00 88.75 361 ARG A C 1
ATOM 2938 O O . ARG A 1 361 ? 8.653 -1.501 -24.277 1.00 88.75 361 ARG A O 1
ATOM 2945 N N . LYS A 1 362 ? 9.683 -3.391 -23.565 1.00 89.69 362 LYS A N 1
ATOM 2946 C CA . LYS A 1 362 ? 11.012 -3.069 -24.065 1.00 89.69 362 LYS A CA 1
ATOM 2947 C C . LYS A 1 362 ? 11.038 -3.057 -25.583 1.00 89.69 362 LYS A C 1
ATOM 2949 O O . LYS A 1 362 ? 10.512 -3.961 -26.232 1.00 89.69 362 LYS A O 1
ATOM 2954 N N . LEU A 1 363 ? 11.574 -1.978 -26.133 1.00 92.06 363 LEU A N 1
ATOM 2955 C CA . LEU A 1 363 ? 11.686 -1.744 -27.559 1.00 92.06 363 LEU A CA 1
ATOM 2956 C C . LEU A 1 363 ? 12.912 -2.482 -28.094 1.00 92.06 363 LEU A C 1
ATOM 2958 O O . LEU A 1 363 ? 13.908 -2.667 -27.397 1.00 92.06 363 LEU A O 1
ATOM 2962 N N . ASN A 1 364 ? 12.855 -2.882 -29.365 1.00 94.19 364 ASN A N 1
ATOM 2963 C CA . ASN A 1 364 ? 13.918 -3.665 -30.005 1.00 94.19 364 ASN A CA 1
ATOM 2964 C C . ASN A 1 364 ? 15.296 -3.001 -29.877 1.00 94.19 364 ASN A C 1
ATOM 2966 O O . ASN A 1 364 ? 16.300 -3.691 -29.728 1.00 94.19 364 ASN A O 1
ATOM 2970 N N . TYR A 1 365 ? 15.345 -1.667 -29.923 1.00 94.88 365 TYR A N 1
ATOM 2971 C CA . TYR A 1 365 ? 16.598 -0.928 -29.831 1.00 94.88 365 TYR A CA 1
ATOM 2972 C C . TYR A 1 365 ? 17.227 -0.995 -28.443 1.00 94.88 365 TYR A C 1
ATOM 2974 O O . TYR A 1 365 ? 18.444 -0.998 -28.358 1.00 94.88 365 TYR A O 1
ATOM 2982 N N . GLU A 1 366 ? 16.438 -1.105 -27.374 1.00 94.69 366 GLU A N 1
ATOM 2983 C CA . GLU A 1 366 ? 16.962 -1.194 -26.008 1.00 94.69 366 GLU A CA 1
ATOM 2984 C C . GLU A 1 366 ? 17.685 -2.530 -25.799 1.00 94.69 366 GLU A C 1
ATOM 2986 O O . GLU A 1 366 ? 18.774 -2.568 -25.238 1.00 94.69 366 GLU A O 1
ATOM 2991 N N . TYR A 1 367 ? 17.129 -3.626 -26.330 1.00 95.62 367 TYR A N 1
ATOM 2992 C CA . TYR A 1 367 ? 17.808 -4.927 -26.341 1.00 95.62 367 TYR A CA 1
ATOM 2993 C C . TYR A 1 367 ? 19.131 -4.875 -27.113 1.00 95.62 367 TYR A C 1
ATOM 2995 O O . TYR A 1 367 ? 20.150 -5.384 -26.654 1.00 95.62 367 TYR A O 1
ATOM 3003 N N . VAL A 1 368 ? 19.117 -4.237 -28.285 1.00 96.75 368 VAL A N 1
ATOM 3004 C CA . VAL A 1 368 ? 20.310 -4.049 -29.122 1.00 96.75 368 VAL A CA 1
ATOM 3005 C C . VAL A 1 368 ? 21.355 -3.170 -28.429 1.00 96.75 368 VAL A C 1
ATOM 3007 O O . VAL A 1 368 ? 22.550 -3.430 -28.562 1.00 96.75 368 VAL A O 1
ATOM 3010 N N . TYR A 1 369 ? 20.912 -2.160 -27.681 1.00 96.56 369 TYR A N 1
ATOM 3011 C CA . TYR A 1 369 ? 21.778 -1.265 -26.924 1.00 96.56 369 TYR A CA 1
ATOM 3012 C C . TYR A 1 369 ? 22.549 -2.026 -25.845 1.00 96.56 369 TYR A C 1
ATOM 3014 O O . TYR A 1 369 ? 23.775 -1.989 -25.841 1.00 96.56 369 TYR A O 1
ATOM 3022 N N . GLU A 1 370 ? 21.851 -2.794 -25.006 1.00 95.75 370 GLU A N 1
ATOM 3023 C CA . GLU A 1 370 ? 22.468 -3.613 -23.951 1.00 95.75 370 GLU A CA 1
ATOM 3024 C C . GLU A 1 370 ? 23.420 -4.676 -24.503 1.00 95.75 370 GLU A C 1
ATOM 3026 O O . GLU A 1 370 ? 24.476 -4.932 -23.928 1.00 95.75 370 GLU A O 1
ATOM 3031 N N . ALA A 1 371 ? 23.075 -5.292 -25.637 1.00 97.25 371 ALA A N 1
ATOM 3032 C CA . ALA A 1 371 ? 23.962 -6.245 -26.291 1.00 97.25 371 ALA A CA 1
ATOM 3033 C C . ALA A 1 371 ? 25.275 -5.583 -26.734 1.00 97.25 371 ALA A C 1
ATOM 3035 O O . ALA A 1 371 ? 26.349 -6.149 -26.533 1.00 97.25 371 ALA A O 1
ATOM 3036 N N . LEU A 1 372 ? 25.207 -4.371 -27.294 1.00 96.38 372 LEU A N 1
ATOM 3037 C CA . LEU A 1 372 ? 26.399 -3.606 -27.655 1.00 96.38 372 LEU A CA 1
ATOM 3038 C C . LEU A 1 372 ? 27.181 -3.114 -26.432 1.00 96.38 372 LEU A C 1
ATOM 3040 O O . LEU A 1 372 ? 28.409 -3.146 -26.477 1.00 96.38 372 LEU A O 1
ATOM 3044 N N . GLU A 1 373 ? 26.512 -2.714 -25.349 1.00 96.06 373 GLU A N 1
ATOM 3045 C CA . GLU A 1 373 ? 27.181 -2.398 -24.080 1.00 96.06 373 GLU A CA 1
ATOM 3046 C C . GLU A 1 373 ? 27.943 -3.603 -23.532 1.00 96.06 373 GLU A C 1
ATOM 3048 O O . GLU A 1 373 ? 29.111 -3.471 -23.179 1.00 96.06 373 GLU A O 1
ATOM 3053 N N . LYS A 1 374 ? 27.325 -4.791 -23.525 1.00 96.75 374 LYS A N 1
ATOM 3054 C CA . LYS A 1 374 ? 27.975 -6.030 -23.078 1.00 96.75 374 LYS A CA 1
ATOM 3055 C C . LYS A 1 374 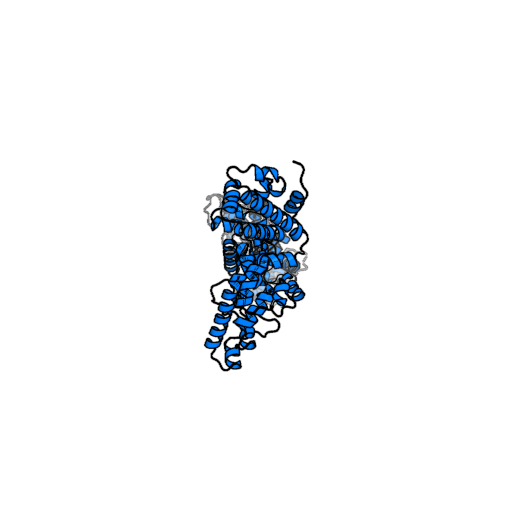? 29.183 -6.400 -23.938 1.00 96.75 374 LYS A C 1
ATOM 3057 O O . LYS A 1 374 ? 30.178 -6.889 -23.410 1.00 96.75 374 LYS A O 1
ATOM 3062 N N . LEU A 1 375 ? 29.090 -6.217 -25.256 1.00 96.38 375 LEU A N 1
ATOM 3063 C CA . LEU A 1 375 ? 30.192 -6.504 -26.178 1.00 96.38 375 LEU A CA 1
ATOM 3064 C C . LEU A 1 375 ? 31.357 -5.517 -26.020 1.00 96.38 375 LEU A C 1
ATOM 3066 O O . LEU A 1 375 ? 32.492 -5.879 -26.322 1.00 96.38 375 LEU A O 1
ATOM 3070 N N . ASP A 1 376 ? 31.066 -4.279 -25.609 1.00 94.50 376 ASP A N 1
ATOM 3071 C CA . ASP A 1 376 ? 32.008 -3.166 -25.419 1.00 94.50 376 ASP A CA 1
ATOM 3072 C C . ASP A 1 376 ? 32.934 -2.875 -26.626 1.00 94.50 376 ASP A C 1
ATOM 3074 O O . ASP A 1 376 ? 34.001 -2.260 -26.534 1.00 94.50 376 ASP A O 1
ATOM 3078 N N . ARG A 1 377 ? 32.520 -3.299 -27.822 1.00 92.25 377 ARG A N 1
ATOM 3079 C CA . ARG A 1 377 ? 33.254 -3.082 -29.072 1.00 92.25 377 ARG A CA 1
ATOM 3080 C C . ARG A 1 377 ? 32.313 -2.977 -30.265 1.00 92.25 377 ARG A C 1
ATOM 3082 O O . ARG A 1 377 ? 31.233 -3.580 -30.254 1.00 92.25 377 ARG A O 1
ATOM 3089 N N . PRO A 1 378 ? 32.738 -2.301 -31.349 1.00 92.62 378 PRO A N 1
ATOM 3090 C CA . PRO A 1 378 ? 32.042 -2.381 -32.619 1.00 92.62 378 PRO A CA 1
ATOM 3091 C C . PRO A 1 378 ? 31.835 -3.831 -33.040 1.00 92.62 378 PRO A C 1
ATOM 3093 O O . PRO A 1 378 ? 32.790 -4.610 -33.093 1.00 92.62 378 PRO A O 1
ATOM 3096 N N . SER A 1 379 ? 30.592 -4.176 -33.344 1.00 95.00 379 SER A N 1
ATOM 3097 C CA . SER A 1 379 ? 30.208 -5.561 -33.607 1.00 95.00 379 SER A CA 1
ATOM 3098 C C . SER A 1 379 ? 29.263 -5.646 -34.793 1.00 95.00 379 SER A C 1
ATOM 3100 O O . SER A 1 379 ? 28.568 -4.687 -35.141 1.00 95.00 379 SER A O 1
ATOM 3102 N N . THR A 1 380 ? 29.291 -6.783 -35.478 1.00 94.75 380 THR A N 1
ATOM 3103 C CA . THR A 1 380 ? 28.400 -7.056 -36.605 1.00 94.75 380 THR A CA 1
ATOM 3104 C C . THR A 1 380 ? 26.960 -7.232 -36.127 1.00 94.75 380 THR A C 1
ATOM 3106 O O . THR A 1 380 ? 26.712 -7.653 -35.003 1.00 94.75 380 THR A O 1
ATOM 3109 N N . VAL A 1 381 ? 25.986 -6.967 -37.003 1.00 95.06 381 VAL A N 1
ATOM 3110 C CA . VAL A 1 381 ? 24.556 -7.247 -36.740 1.00 95.06 381 VAL A CA 1
ATOM 3111 C C . VAL A 1 381 ? 24.313 -8.677 -36.236 1.00 95.06 381 VAL A C 1
ATOM 3113 O O . VAL A 1 381 ? 23.380 -8.896 -35.470 1.00 95.06 381 VAL A O 1
ATOM 3116 N N . GLU A 1 382 ? 25.109 -9.642 -36.695 1.00 94.62 382 GLU A N 1
ATOM 3117 C CA . GLU A 1 382 ? 24.986 -11.049 -36.307 1.00 94.62 382 GLU A CA 1
ATOM 3118 C C . GLU A 1 382 ? 25.465 -11.288 -34.879 1.00 94.62 382 GLU A C 1
ATOM 3120 O O . GLU A 1 382 ? 24.675 -11.753 -34.069 1.00 94.62 382 GLU A O 1
ATOM 3125 N N . GLU A 1 383 ? 26.676 -10.835 -34.539 1.00 96.25 383 GLU A N 1
ATOM 3126 C CA . GLU A 1 383 ? 27.177 -10.889 -33.159 1.00 96.25 383 GLU A CA 1
ATOM 3127 C C . GLU A 1 383 ? 26.221 -10.186 -32.186 1.00 96.25 383 GLU A C 1
ATOM 3129 O O . GLU A 1 383 ? 25.938 -10.702 -31.112 1.00 96.25 383 GLU A O 1
ATOM 3134 N N . ILE A 1 384 ? 25.668 -9.032 -32.579 1.00 97.31 384 ILE A N 1
ATOM 3135 C CA . ILE A 1 384 ? 24.688 -8.309 -31.761 1.00 97.31 384 ILE A CA 1
ATOM 3136 C C . ILE A 1 384 ? 23.425 -9.153 -31.559 1.00 97.31 384 ILE A C 1
ATOM 3138 O O . ILE A 1 384 ? 22.934 -9.237 -30.439 1.00 97.31 384 ILE A O 1
ATOM 3142 N N . ALA A 1 385 ? 22.883 -9.780 -32.609 1.00 96.88 385 ALA A N 1
ATOM 3143 C CA . ALA A 1 385 ? 21.692 -10.623 -32.493 1.00 96.88 385 ALA A CA 1
ATOM 3144 C C . ALA A 1 385 ? 21.930 -11.825 -31.568 1.00 96.88 385 ALA A C 1
ATOM 3146 O O . ALA A 1 385 ? 21.079 -12.127 -30.729 1.00 96.88 385 ALA A O 1
ATOM 3147 N N . ASP A 1 386 ? 23.096 -12.459 -31.681 1.00 97.00 386 ASP A N 1
ATOM 3148 C CA . ASP A 1 386 ? 23.488 -13.578 -30.829 1.00 97.00 386 ASP A CA 1
ATOM 3149 C C . ASP A 1 386 ? 23.608 -13.134 -29.367 1.00 97.00 386 ASP A C 1
ATOM 3151 O O . ASP A 1 386 ? 23.027 -13.766 -28.488 1.00 97.00 386 ASP A O 1
ATOM 3155 N N . THR A 1 387 ? 24.252 -11.993 -29.095 1.00 97.56 387 THR A N 1
ATOM 3156 C CA . THR A 1 387 ? 24.346 -11.437 -27.736 1.00 97.56 387 THR A CA 1
ATOM 3157 C C . THR A 1 387 ? 22.989 -10.991 -27.186 1.00 97.56 387 THR A C 1
ATOM 3159 O O . THR A 1 387 ? 22.731 -11.169 -25.994 1.00 97.56 387 THR A O 1
ATOM 3162 N N . VAL A 1 388 ? 22.081 -10.462 -28.019 1.00 97.31 388 VAL A N 1
ATOM 3163 C CA . VAL A 1 388 ? 20.702 -10.167 -27.588 1.00 97.31 388 VAL A CA 1
ATOM 3164 C C . VAL A 1 388 ? 20.008 -11.447 -27.128 1.00 97.31 388 VAL A C 1
ATOM 3166 O O . VAL A 1 388 ? 19.392 -11.439 -26.064 1.00 97.31 388 VAL A O 1
ATOM 3169 N N . ASN A 1 389 ? 20.111 -12.533 -27.898 1.00 96.50 389 ASN A N 1
ATOM 3170 C CA . ASN A 1 389 ? 19.513 -13.823 -27.550 1.00 96.50 389 ASN A CA 1
ATOM 3171 C C . ASN A 1 389 ? 20.201 -14.484 -26.351 1.00 96.50 389 ASN A C 1
ATOM 3173 O O . ASN A 1 389 ? 19.542 -15.155 -25.568 1.00 96.50 389 ASN A O 1
ATOM 3177 N N . GLU A 1 390 ? 21.500 -14.264 -26.162 1.00 96.50 390 GLU A N 1
ATOM 3178 C CA . GLU A 1 390 ? 22.227 -14.719 -24.977 1.00 96.50 390 GLU A CA 1
ATOM 3179 C C . GLU A 1 390 ? 21.724 -14.010 -23.708 1.00 96.50 390 GLU A C 1
ATOM 3181 O O . GLU A 1 390 ? 21.462 -14.652 -22.694 1.00 96.50 390 GLU A O 1
ATOM 3186 N N . LEU A 1 391 ? 21.549 -12.685 -23.768 1.00 95.19 391 LEU A N 1
ATOM 3187 C CA . LEU A 1 391 ? 21.021 -11.883 -22.661 1.00 95.19 391 LEU A CA 1
ATOM 3188 C C . LEU A 1 391 ? 19.517 -12.093 -22.439 1.00 95.19 391 LEU A C 1
ATOM 3190 O O . LEU A 1 391 ? 19.033 -11.975 -21.315 1.00 95.19 391 LEU A O 1
ATOM 3194 N N . ASN A 1 392 ? 18.771 -12.380 -23.507 1.00 93.31 392 ASN A N 1
ATOM 3195 C CA . ASN A 1 392 ? 17.314 -12.476 -23.508 1.00 93.31 392 ASN A CA 1
ATOM 3196 C C . ASN A 1 392 ? 16.850 -13.688 -24.345 1.00 93.31 392 ASN A C 1
ATOM 3198 O O . ASN A 1 392 ? 16.329 -13.503 -25.451 1.00 93.31 392 ASN A O 1
ATOM 3202 N N . PRO A 1 393 ? 16.971 -14.928 -23.826 1.00 92.06 393 PRO A N 1
ATOM 3203 C CA . PRO A 1 393 ? 16.731 -16.156 -24.601 1.00 92.06 393 PRO A CA 1
ATOM 3204 C C . PRO A 1 393 ? 15.340 -16.283 -25.227 1.00 92.06 393 PRO A C 1
ATOM 3206 O O . PRO A 1 393 ? 15.165 -16.968 -26.231 1.00 92.06 393 PRO A O 1
ATOM 3209 N N . THR A 1 394 ? 14.335 -15.619 -24.656 1.00 90.88 394 THR A N 1
ATOM 3210 C CA . THR A 1 394 ? 12.947 -15.662 -25.135 1.00 90.88 394 THR A CA 1
ATOM 3211 C C . THR A 1 394 ? 12.620 -14.600 -26.187 1.00 90.88 394 THR A C 1
ATOM 3213 O O . THR A 1 394 ? 11.527 -14.635 -26.748 1.00 90.88 394 THR A O 1
ATOM 3216 N N . PHE A 1 395 ? 13.525 -13.655 -26.465 1.00 91.19 395 PHE A N 1
ATOM 3217 C CA . PHE A 1 395 ? 13.262 -12.550 -27.392 1.00 91.19 395 PHE A CA 1
ATOM 3218 C C . PHE A 1 395 ? 13.315 -12.983 -28.865 1.00 91.19 395 PHE A C 1
ATOM 3220 O O . PHE A 1 395 ? 12.502 -12.521 -29.665 1.00 91.19 395 PHE A O 1
ATOM 3227 N N . GLY A 1 396 ? 14.241 -13.879 -29.229 1.00 91.19 396 GLY A N 1
ATOM 3228 C CA . GLY A 1 396 ? 14.366 -14.386 -30.600 1.00 91.19 396 GLY A CA 1
ATOM 3229 C C . GLY A 1 396 ? 14.821 -13.321 -31.607 1.00 91.19 396 GLY A C 1
ATOM 3230 O O . GLY A 1 396 ? 14.251 -13.196 -32.693 1.00 91.19 396 GLY A O 1
ATOM 3231 N N . ALA A 1 397 ? 15.840 -12.533 -31.259 1.00 93.44 397 ALA A N 1
ATOM 3232 C CA . ALA A 1 397 ? 16.455 -11.550 -32.142 1.00 93.44 397 ALA A CA 1
ATOM 3233 C C . ALA A 1 397 ? 16.932 -12.192 -33.448 1.00 93.44 397 ALA A C 1
ATOM 3235 O O . ALA A 1 397 ? 17.714 -13.141 -33.454 1.00 93.44 397 ALA A O 1
ATOM 3236 N N . THR A 1 398 ? 16.515 -11.603 -34.569 1.00 94.81 398 THR A N 1
ATOM 3237 C CA . THR A 1 398 ? 17.040 -11.907 -35.904 1.00 94.81 398 THR A CA 1
ATOM 3238 C C . THR A 1 398 ? 17.839 -10.721 -36.434 1.00 94.81 398 THR A C 1
ATOM 3240 O O . THR A 1 398 ? 17.635 -9.578 -36.015 1.00 94.81 398 THR A O 1
ATOM 3243 N N . LYS A 1 399 ? 18.691 -10.951 -37.441 1.00 94.31 399 LYS A N 1
ATOM 3244 C CA . LYS A 1 399 ? 19.438 -9.877 -38.126 1.00 94.31 399 LYS A CA 1
ATOM 3245 C C . LYS A 1 399 ? 18.531 -8.750 -38.621 1.00 94.31 399 LYS A C 1
ATOM 3247 O O . LYS A 1 399 ? 18.933 -7.591 -38.610 1.00 94.31 399 LYS A O 1
ATOM 3252 N N . THR A 1 400 ? 17.323 -9.081 -39.076 1.00 93.25 400 THR A N 1
ATOM 3253 C CA . THR A 1 400 ? 16.347 -8.106 -39.578 1.00 93.25 400 THR A CA 1
ATOM 3254 C C . THR A 1 400 ? 15.827 -7.217 -38.453 1.00 93.25 400 THR A C 1
ATOM 3256 O O . THR A 1 400 ? 15.824 -5.996 -38.601 1.00 93.25 400 THR A O 1
ATOM 3259 N N . ILE A 1 401 ? 15.464 -7.815 -37.311 1.00 92.75 401 ILE A N 1
ATOM 3260 C CA . ILE A 1 401 ? 15.016 -7.084 -36.117 1.00 92.75 401 ILE A CA 1
ATOM 3261 C C . ILE A 1 401 ? 16.125 -6.142 -35.640 1.00 92.75 401 ILE A C 1
ATOM 3263 O O . ILE A 1 401 ? 15.887 -4.944 -35.491 1.00 92.75 401 ILE A O 1
ATOM 3267 N N . VAL A 1 402 ? 17.350 -6.654 -35.495 1.00 95.00 402 VAL A N 1
ATOM 3268 C CA . VAL A 1 402 ? 18.505 -5.858 -35.057 1.00 95.00 402 VAL A CA 1
ATOM 3269 C C . VAL A 1 402 ? 18.791 -4.715 -36.035 1.00 95.00 402 VAL A C 1
ATOM 3271 O O . VAL A 1 402 ? 18.883 -3.565 -35.614 1.00 95.00 402 VAL A O 1
ATOM 3274 N N . LYS A 1 403 ? 18.836 -4.977 -37.350 1.00 92.00 403 LYS A N 1
ATOM 3275 C CA . LYS A 1 403 ? 19.032 -3.925 -38.369 1.00 92.00 403 LYS A CA 1
ATOM 3276 C C . LYS A 1 403 ? 17.995 -2.813 -38.281 1.00 92.00 403 LYS A C 1
ATOM 3278 O O . LYS A 1 403 ? 18.364 -1.651 -38.401 1.00 92.00 403 LYS A O 1
ATOM 3283 N N . SER A 1 404 ? 16.723 -3.157 -38.075 1.00 92.94 404 SER A N 1
ATOM 3284 C CA . SER A 1 404 ? 15.647 -2.163 -37.974 1.00 92.94 404 SER A CA 1
ATOM 3285 C C . SER A 1 404 ? 15.759 -1.275 -36.729 1.00 92.94 404 SER A C 1
ATOM 3287 O O . SER A 1 404 ? 15.252 -0.157 -36.722 1.00 92.94 404 SER A O 1
ATOM 3289 N N . ALA A 1 405 ? 16.442 -1.757 -35.690 1.00 94.06 405 ALA A N 1
ATOM 3290 C CA . ALA A 1 405 ? 16.581 -1.080 -34.410 1.00 94.06 405 ALA A CA 1
ATOM 3291 C C . ALA A 1 405 ? 17.814 -0.154 -34.323 1.00 94.06 405 ALA A C 1
ATOM 3293 O O . ALA A 1 405 ? 17.816 0.790 -33.529 1.00 94.06 405 ALA A O 1
ATOM 3294 N N . LEU A 1 406 ? 18.830 -0.394 -35.163 1.00 93.44 406 LEU A N 1
ATOM 3295 C CA . LEU A 1 406 ? 20.116 0.319 -35.228 1.00 93.44 406 LEU A CA 1
ATOM 3296 C C . LEU A 1 406 ? 20.011 1.705 -35.899 1.00 93.44 406 LEU A C 1
ATOM 3298 O O . LEU A 1 406 ? 20.706 2.014 -36.869 1.00 93.44 406 LEU A O 1
ATOM 3302 N N . LEU A 1 407 ? 19.117 2.551 -35.389 1.00 91.44 407 LEU A N 1
ATOM 3303 C CA . LEU A 1 407 ? 18.907 3.916 -35.872 1.00 91.44 407 LEU A CA 1
ATOM 3304 C C . LEU A 1 407 ? 19.787 4.919 -35.119 1.00 91.44 407 LEU A C 1
ATOM 3306 O O . LEU A 1 407 ? 19.966 4.814 -33.907 1.00 91.44 407 LEU A O 1
ATOM 3310 N N . ARG A 1 408 ? 20.254 5.965 -35.813 1.00 87.25 408 ARG A N 1
ATOM 3311 C CA . ARG A 1 408 ? 21.069 7.029 -35.195 1.00 87.25 408 ARG A CA 1
ATOM 3312 C C . ARG A 1 408 ? 20.348 7.757 -34.060 1.00 87.25 408 ARG A C 1
ATOM 3314 O O . ARG A 1 408 ? 20.977 8.079 -33.061 1.00 87.25 408 ARG A O 1
ATOM 3321 N N . ALA A 1 409 ? 19.030 7.933 -34.182 1.00 90.75 409 ALA A N 1
ATOM 3322 C CA . ALA A 1 409 ? 18.182 8.515 -33.137 1.00 90.75 409 ALA A CA 1
ATOM 3323 C C . ALA A 1 409 ? 18.179 7.705 -31.825 1.00 90.75 409 ALA A C 1
ATOM 3325 O O . ALA A 1 409 ? 17.941 8.274 -30.768 1.00 90.75 409 ALA A O 1
ATOM 3326 N N . ASN A 1 410 ? 18.494 6.408 -31.886 1.00 92.62 410 ASN A N 1
ATOM 3327 C CA . ASN A 1 410 ? 18.571 5.526 -30.720 1.00 92.62 410 ASN A CA 1
ATOM 3328 C C . ASN A 1 410 ? 20.015 5.370 -30.197 1.00 92.62 410 ASN A C 1
ATOM 3330 O O . ASN A 1 410 ? 20.290 4.465 -29.415 1.00 92.62 410 ASN A O 1
ATOM 3334 N N . GLY A 1 411 ? 20.956 6.209 -30.653 1.00 93.25 411 GLY A N 1
ATOM 3335 C CA . GLY A 1 411 ? 22.343 6.200 -30.179 1.00 93.25 411 GLY A CA 1
ATOM 3336 C C . GLY A 1 411 ? 23.260 5.179 -30.859 1.00 93.25 411 GLY A C 1
ATOM 3337 O O . GLY A 1 411 ? 24.278 4.794 -30.285 1.00 93.25 411 GLY A O 1
ATOM 3338 N N . PHE A 1 412 ? 22.933 4.740 -32.079 1.00 94.75 412 PHE A N 1
ATOM 3339 C CA . PHE A 1 412 ? 23.776 3.827 -32.862 1.00 94.75 412 PHE A CA 1
ATOM 3340 C C . PHE A 1 412 ? 24.448 4.523 -34.042 1.00 94.75 412 PHE A C 1
ATOM 3342 O O . PHE A 1 412 ? 23.869 5.400 -34.682 1.00 94.75 412 PHE A O 1
ATOM 3349 N N . ALA A 1 413 ? 25.649 4.080 -34.401 1.00 91.44 413 ALA A N 1
ATOM 3350 C CA . ALA A 1 413 ? 26.329 4.550 -35.600 1.00 91.44 413 ALA A CA 1
ATOM 3351 C C . ALA A 1 413 ? 27.041 3.412 -36.348 1.00 91.44 413 ALA A C 1
ATOM 3353 O O . ALA A 1 413 ? 27.618 2.518 -35.722 1.00 91.44 413 ALA A O 1
ATOM 3354 N N . PRO A 1 414 ? 27.024 3.428 -37.693 1.00 89.69 414 PRO A N 1
ATOM 3355 C CA . PRO A 1 414 ? 27.744 2.449 -38.490 1.00 89.69 414 PRO A CA 1
ATOM 3356 C C . PRO A 1 414 ? 29.257 2.709 -38.448 1.00 89.69 414 PRO A C 1
ATOM 3358 O O . PRO A 1 414 ? 29.714 3.847 -38.521 1.00 89.69 414 PRO A O 1
ATOM 3361 N N . MET A 1 415 ? 30.042 1.634 -38.427 1.00 87.00 415 MET A N 1
ATOM 3362 C CA . MET A 1 415 ? 31.513 1.650 -38.452 1.00 87.00 415 MET A CA 1
ATOM 3363 C C . MET A 1 415 ? 32.074 1.278 -39.834 1.00 87.00 415 MET A C 1
ATOM 3365 O O . MET A 1 415 ? 33.159 0.708 -39.961 1.00 87.00 415 MET A O 1
ATOM 3369 N N . GLY A 1 416 ? 31.325 1.571 -40.901 1.00 77.38 416 GLY A N 1
ATOM 3370 C CA . GLY A 1 416 ? 31.691 1.268 -42.286 1.00 77.38 416 GLY A CA 1
ATOM 3371 C C . GLY A 1 416 ? 30.605 0.504 -43.045 1.00 77.38 416 GLY A C 1
ATOM 3372 O O . GLY A 1 416 ? 29.423 0.594 -42.731 1.00 77.38 416 GLY A O 1
ATOM 3373 N N . ARG A 1 417 ? 31.008 -0.252 -44.076 1.00 70.25 417 ARG A N 1
ATOM 3374 C CA . ARG A 1 417 ? 30.085 -0.951 -44.997 1.00 70.25 417 ARG A CA 1
ATOM 3375 C C . ARG A 1 417 ? 29.714 -2.376 -44.565 1.00 70.25 417 ARG A C 1
ATOM 3377 O O . ARG A 1 417 ? 28.807 -2.965 -45.139 1.00 70.25 417 ARG A O 1
ATOM 3384 N N . ASN A 1 418 ? 30.379 -2.927 -43.549 1.00 71.88 418 ASN A N 1
ATOM 3385 C CA . ASN A 1 418 ? 30.280 -4.348 -43.188 1.00 71.88 418 ASN A CA 1
ATOM 3386 C C . ASN A 1 418 ? 29.157 -4.662 -42.183 1.00 71.88 418 ASN A C 1
ATOM 3388 O O . ASN A 1 418 ? 29.245 -5.650 -41.466 1.00 71.88 418 ASN A O 1
ATOM 3392 N N . SER A 1 419 ? 28.111 -3.828 -42.098 1.00 83.44 419 SER A N 1
ATOM 3393 C CA . SER A 1 419 ? 27.058 -3.966 -41.072 1.00 83.44 419 SER A CA 1
ATOM 3394 C C . SER A 1 419 ? 27.620 -4.058 -39.642 1.00 83.44 419 SER A C 1
ATOM 3396 O O . SER A 1 419 ? 27.081 -4.784 -38.810 1.00 83.44 419 SER A O 1
ATOM 3398 N N . VAL A 1 420 ? 28.725 -3.356 -39.379 1.00 90.31 420 VAL A N 1
ATOM 3399 C CA . VAL A 1 420 ? 29.323 -3.220 -38.047 1.00 90.31 420 VAL A CA 1
ATOM 3400 C C . VAL A 1 420 ? 28.793 -1.934 -37.440 1.00 90.31 420 VAL A C 1
ATOM 3402 O O . VAL A 1 420 ? 28.851 -0.890 -38.093 1.00 90.31 420 VAL A O 1
ATOM 3405 N N . PHE A 1 421 ? 28.292 -2.011 -36.215 1.00 93.94 421 PHE A N 1
ATOM 3406 C CA . PHE A 1 421 ? 27.702 -0.887 -35.501 1.00 93.94 421 PHE A CA 1
ATOM 3407 C C . PHE A 1 421 ? 28.373 -0.687 -34.150 1.00 93.94 421 PHE A C 1
ATOM 3409 O O . PHE A 1 421 ? 28.965 -1.606 -33.585 1.00 93.94 421 PHE A O 1
ATOM 3416 N N . ALA A 1 422 ? 28.289 0.544 -33.669 1.00 93.75 422 ALA A N 1
ATOM 3417 C CA . ALA A 1 422 ? 28.811 0.992 -32.394 1.00 93.75 422 ALA A CA 1
ATOM 3418 C C . ALA A 1 422 ? 27.801 1.911 -31.699 1.00 93.75 422 ALA A C 1
ATOM 3420 O O . ALA A 1 422 ? 26.895 2.444 -32.349 1.00 93.75 422 ALA A O 1
ATOM 3421 N N . LEU A 1 423 ? 27.989 2.116 -30.395 1.00 95.44 423 LEU A N 1
ATOM 3422 C CA . LEU A 1 423 ? 27.251 3.121 -29.636 1.00 95.44 423 LEU A CA 1
ATOM 3423 C C . LEU A 1 423 ? 27.867 4.502 -29.867 1.00 95.44 423 LEU A C 1
ATOM 3425 O O . LEU A 1 423 ? 29.086 4.657 -29.839 1.00 95.44 423 LEU A O 1
ATOM 3429 N N . THR A 1 424 ? 27.032 5.520 -30.067 1.00 93.00 424 THR A N 1
ATOM 3430 C CA . THR A 1 424 ? 27.499 6.903 -30.260 1.00 93.00 424 THR A CA 1
ATOM 3431 C C . THR A 1 424 ? 28.174 7.461 -29.013 1.00 93.00 424 THR A C 1
ATOM 3433 O O . THR A 1 424 ? 29.143 8.202 -29.132 1.00 93.00 424 THR A O 1
ATOM 3436 N N . LYS A 1 425 ? 27.727 7.057 -27.814 1.00 93.69 425 LYS A N 1
ATOM 3437 C CA . LYS A 1 425 ? 28.328 7.493 -26.542 1.00 93.69 425 LYS A CA 1
ATOM 3438 C C . LYS A 1 425 ? 29.806 7.110 -26.390 1.00 93.69 425 LYS A C 1
ATOM 3440 O O . LYS A 1 425 ? 30.535 7.772 -25.656 1.00 93.69 425 LYS A O 1
ATOM 3445 N N . TRP A 1 426 ? 30.279 6.101 -27.126 1.00 93.38 426 TRP A N 1
ATOM 3446 C CA . TRP A 1 426 ? 31.683 5.696 -27.076 1.00 93.38 426 TRP A CA 1
ATOM 3447 C C . TRP A 1 426 ? 32.644 6.776 -27.578 1.00 93.38 426 TRP A C 1
ATOM 3449 O O . TRP A 1 426 ? 33.798 6.751 -27.173 1.00 93.38 426 TRP A O 1
ATOM 3459 N N . GLU A 1 427 ? 32.208 7.741 -28.398 1.00 89.50 427 GLU A N 1
ATOM 3460 C CA . GLU A 1 427 ? 33.073 8.870 -28.788 1.00 89.50 427 GLU A CA 1
ATOM 3461 C C . GLU A 1 427 ? 33.437 9.770 -27.603 1.00 89.50 427 GLU A C 1
ATOM 3463 O O . GLU A 1 427 ? 34.552 10.277 -27.538 1.00 89.50 427 GLU A O 1
ATOM 3468 N N . SER A 1 428 ? 32.512 9.964 -26.655 1.00 87.19 428 SER A N 1
ATOM 3469 C CA . SER A 1 428 ? 32.782 10.726 -25.430 1.00 87.19 428 SER A CA 1
ATOM 3470 C C . SER A 1 428 ? 33.505 9.906 -24.363 1.00 87.19 428 SER A C 1
ATOM 3472 O O . SER A 1 428 ? 34.191 10.472 -23.519 1.00 87.19 428 SER A O 1
ATOM 3474 N N . GLU A 1 429 ? 33.351 8.581 -24.384 1.00 88.69 429 GLU A N 1
ATOM 3475 C CA . GLU A 1 429 ? 33.915 7.687 -23.365 1.00 88.69 429 GLU A CA 1
ATOM 3476 C C . GLU A 1 429 ? 35.332 7.196 -23.712 1.00 88.69 429 GLU A C 1
ATOM 3478 O O . GLU A 1 429 ? 36.116 6.905 -22.810 1.00 88.69 429 GLU A O 1
ATOM 3483 N N . LYS A 1 430 ? 35.680 7.099 -25.005 1.00 86.38 430 LYS A N 1
ATOM 3484 C CA . LYS A 1 430 ? 36.941 6.513 -25.491 1.00 86.38 430 LYS A CA 1
ATOM 3485 C C . LYS A 1 430 ? 37.699 7.526 -26.356 1.00 86.38 430 LYS A C 1
ATOM 3487 O O . LYS A 1 430 ? 37.243 7.918 -27.426 1.00 86.38 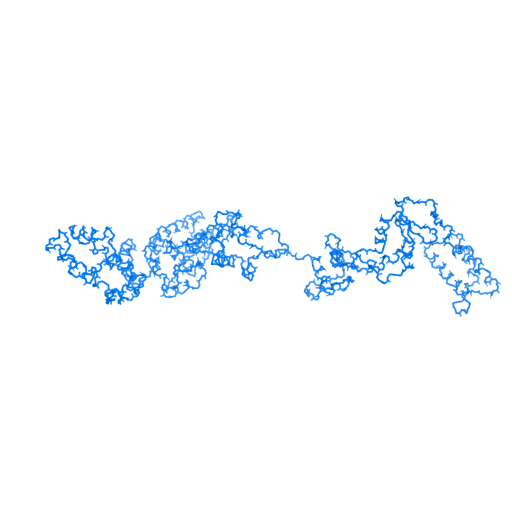430 LYS A O 1
ATOM 3492 N N . SER A 1 431 ? 38.887 7.937 -25.908 1.00 78.06 431 SER A N 1
ATOM 3493 C CA . SER A 1 431 ? 39.683 9.010 -26.535 1.00 78.06 431 SER A CA 1
ATOM 3494 C C . SER A 1 431 ? 40.230 8.673 -27.931 1.00 78.06 431 SER A C 1
ATOM 3496 O O . SER A 1 431 ? 40.546 9.570 -28.714 1.00 78.06 431 SER A O 1
ATOM 3498 N N . ASP A 1 432 ? 40.328 7.388 -28.263 1.00 81.50 432 ASP A N 1
ATOM 3499 C CA . ASP A 1 432 ? 40.763 6.848 -29.552 1.00 81.50 432 ASP A CA 1
ATOM 3500 C C . ASP A 1 432 ? 39.593 6.342 -30.414 1.00 81.50 432 ASP A C 1
ATOM 3502 O O . ASP A 1 432 ? 39.791 5.648 -31.417 1.00 81.50 432 ASP A O 1
ATOM 3506 N N . PHE A 1 433 ? 38.360 6.726 -30.071 1.00 85.38 433 PHE A N 1
ATOM 3507 C CA . PHE A 1 433 ? 37.160 6.256 -30.743 1.00 85.38 433 PHE A CA 1
ATOM 3508 C C . PHE A 1 433 ? 36.431 7.370 -31.489 1.00 85.38 433 PHE A C 1
ATOM 3510 O O . PHE A 1 433 ? 36.226 8.470 -30.989 1.00 85.38 433 PHE A O 1
ATOM 3517 N N . LYS A 1 434 ? 36.021 7.058 -32.719 1.00 87.06 434 LYS A N 1
ATOM 3518 C CA . LYS A 1 434 ? 35.236 7.958 -33.564 1.00 87.06 434 LYS A CA 1
ATOM 3519 C C . LYS A 1 434 ? 34.278 7.157 -34.422 1.00 87.06 434 LYS A C 1
ATOM 3521 O O . LYS A 1 434 ? 34.723 6.234 -35.117 1.00 87.06 434 LYS A O 1
ATOM 3526 N N . VAL A 1 435 ? 32.991 7.474 -34.374 1.00 86.44 435 VAL A N 1
ATOM 3527 C CA . VAL A 1 435 ? 31.944 6.795 -35.137 1.00 86.44 435 VAL A CA 1
ATOM 3528 C C . VAL A 1 435 ? 31.941 7.229 -36.599 1.00 86.44 435 VAL A C 1
ATOM 3530 O O . VAL A 1 435 ? 32.654 8.138 -37.015 1.00 86.44 435 VAL A O 1
ATOM 3533 N N . GLY A 1 436 ? 31.168 6.515 -37.415 1.00 84.38 436 GLY A N 1
ATOM 3534 C CA . GLY A 1 436 ? 31.028 6.807 -38.832 1.00 84.38 436 GLY A CA 1
ATOM 3535 C C . GLY A 1 436 ? 32.021 6.061 -39.718 1.00 84.38 436 GLY A C 1
ATOM 3536 O O . GLY A 1 436 ? 32.780 5.165 -39.328 1.00 84.38 436 GLY A O 1
ATOM 3537 N N . THR A 1 437 ? 31.963 6.404 -40.990 1.00 84.56 437 THR A N 1
ATOM 3538 C CA . THR A 1 437 ? 32.753 5.831 -42.067 1.00 84.56 437 THR A CA 1
ATOM 3539 C C . THR A 1 437 ? 34.086 6.557 -42.211 1.00 84.56 437 THR A C 1
ATOM 3541 O O . THR A 1 437 ? 34.258 7.694 -41.787 1.00 84.56 437 THR A O 1
ATOM 3544 N N . ILE A 1 438 ? 35.045 5.915 -42.887 1.00 87.25 438 ILE A N 1
ATOM 3545 C CA . ILE A 1 438 ? 36.327 6.553 -43.228 1.00 87.25 438 ILE A CA 1
ATOM 3546 C C . ILE A 1 438 ? 36.106 7.887 -43.954 1.00 87.25 438 ILE A C 1
ATOM 3548 O O . ILE A 1 438 ? 36.857 8.819 -43.715 1.00 87.25 438 ILE A O 1
ATOM 3552 N N . ARG A 1 439 ? 35.091 7.992 -44.825 1.00 88.12 439 ARG A N 1
ATOM 3553 C CA . ARG A 1 439 ? 34.813 9.236 -45.555 1.00 88.12 439 ARG A CA 1
ATOM 3554 C C . ARG A 1 439 ? 34.380 10.349 -44.610 1.00 88.12 439 ARG A C 1
ATOM 3556 O O . ARG A 1 439 ? 34.970 11.410 -44.676 1.00 88.12 439 ARG A O 1
ATOM 3563 N N . GLU A 1 440 ? 33.452 10.079 -43.697 1.00 87.88 440 GLU A N 1
ATOM 3564 C CA . GLU A 1 440 ? 32.992 11.073 -42.714 1.00 87.88 440 GLU A CA 1
ATOM 3565 C C . GLU A 1 440 ? 34.146 11.550 -41.813 1.00 87.88 440 GLU A C 1
ATOM 3567 O O . GLU A 1 440 ? 34.314 12.746 -41.612 1.00 87.88 440 GLU A O 1
ATOM 3572 N N . ILE A 1 441 ? 35.023 10.637 -41.367 1.00 89.31 441 ILE A N 1
ATOM 3573 C CA . ILE A 1 441 ? 36.222 11.003 -40.586 1.00 89.31 441 ILE A CA 1
ATOM 3574 C C . ILE A 1 441 ? 37.168 11.903 -41.393 1.00 89.31 441 ILE A C 1
ATOM 3576 O O . ILE A 1 441 ? 37.742 12.846 -40.853 1.00 89.31 441 ILE A O 1
ATOM 3580 N N . VAL A 1 442 ? 37.378 11.598 -42.678 1.00 91.12 442 VAL A N 1
ATOM 3581 C CA . VAL A 1 442 ? 38.242 12.409 -43.550 1.00 91.12 442 VAL A CA 1
ATOM 3582 C C . VAL A 1 442 ? 37.603 13.759 -43.855 1.00 91.12 442 VAL A C 1
ATOM 3584 O O . VAL A 1 442 ? 38.308 14.761 -43.868 1.00 91.12 442 VAL A O 1
ATOM 3587 N N . GLU A 1 443 ? 36.296 13.792 -44.094 1.00 92.25 443 GLU A N 1
ATOM 3588 C CA . GLU A 1 443 ? 35.543 15.015 -44.351 1.00 92.25 443 GLU A CA 1
ATOM 3589 C C . GLU A 1 443 ? 35.680 15.990 -43.185 1.00 92.25 443 GLU A C 1
ATOM 3591 O O . GLU A 1 443 ? 36.143 17.110 -43.383 1.00 92.25 443 GLU A O 1
ATOM 3596 N N . GLU A 1 444 ? 35.399 15.533 -41.966 1.00 90.75 444 GLU A N 1
ATOM 3597 C CA . GLU A 1 444 ? 35.545 16.341 -40.757 1.00 90.75 444 GLU A CA 1
ATOM 3598 C C . GLU A 1 444 ? 36.993 16.808 -40.553 1.00 90.75 444 GLU A C 1
ATOM 3600 O O . GLU A 1 444 ? 37.247 17.985 -40.306 1.00 90.75 444 GLU A O 1
ATOM 3605 N N . PHE A 1 445 ? 37.970 15.917 -40.758 1.00 93.12 445 PHE A N 1
ATOM 3606 C CA . PHE A 1 445 ? 39.382 16.290 -40.686 1.00 93.12 445 PHE A CA 1
ATOM 3607 C C . PHE A 1 445 ? 39.747 17.401 -41.680 1.00 93.12 445 PHE A C 1
ATOM 3609 O O . PHE A 1 445 ? 40.503 18.301 -41.326 1.00 93.12 445 PHE A O 1
ATOM 3616 N N . LEU A 1 446 ? 39.233 17.354 -42.913 1.00 92.81 446 LEU A N 1
ATOM 3617 C CA . LEU A 1 446 ? 39.485 18.366 -43.945 1.00 92.81 446 LEU A CA 1
ATOM 3618 C C . LEU A 1 446 ? 38.660 19.649 -43.735 1.00 92.81 446 LEU A C 1
ATOM 3620 O O . LEU A 1 446 ? 39.071 20.725 -44.184 1.00 92.81 446 LEU A O 1
ATOM 3624 N N . MET A 1 447 ? 37.528 19.585 -43.026 1.00 93.06 447 MET A N 1
ATOM 3625 C CA . MET A 1 447 ? 36.774 20.776 -42.613 1.00 93.06 447 MET A CA 1
ATOM 3626 C C . MET A 1 447 ? 37.611 21.681 -41.700 1.00 93.06 447 MET A C 1
ATOM 3628 O O . MET A 1 447 ? 37.522 22.900 -41.817 1.00 93.06 447 MET A O 1
ATOM 3632 N N . GLU A 1 448 ? 38.515 21.120 -40.901 1.00 91.81 448 GLU A N 1
ATOM 3633 C CA . GLU A 1 448 ? 39.440 21.879 -40.047 1.00 91.81 448 GLU A CA 1
ATOM 3634 C C . GLU A 1 448 ? 40.719 22.357 -40.760 1.00 91.81 448 GLU A C 1
ATOM 3636 O O . GLU A 1 448 ? 41.614 22.912 -40.120 1.00 91.81 448 GLU A O 1
ATOM 3641 N N . LYS A 1 449 ? 40.882 22.080 -42.061 1.00 91.94 449 LYS A N 1
ATOM 3642 C CA . LYS A 1 449 ? 42.092 22.446 -42.816 1.00 91.94 449 LYS A CA 1
ATOM 3643 C C . LYS A 1 449 ? 41.803 23.519 -43.849 1.00 91.94 449 LYS A C 1
ATOM 3645 O O . LYS A 1 449 ? 40.805 23.465 -44.568 1.00 91.94 449 LYS A O 1
ATOM 3650 N N . GLU A 1 450 ? 42.718 24.475 -43.929 1.00 89.25 450 GLU A N 1
ATOM 3651 C CA . GLU A 1 450 ? 42.690 25.562 -44.910 1.00 89.25 450 GLU A CA 1
ATOM 3652 C C . GLU A 1 450 ? 43.261 25.131 -46.269 1.00 89.25 450 GLU A C 1
ATOM 3654 O O . GLU A 1 450 ? 42.943 25.734 -47.286 1.00 89.25 450 GLU A O 1
ATOM 3659 N N . SER A 1 451 ? 44.054 24.053 -46.314 1.00 90.88 451 SER A N 1
ATOM 3660 C CA . SER A 1 451 ? 44.674 23.526 -47.535 1.00 90.88 451 SER A CA 1
ATOM 3661 C C . SER A 1 451 ? 44.358 22.043 -47.773 1.00 90.88 451 SER A C 1
ATOM 3663 O O . SER A 1 451 ? 44.099 21.305 -46.808 1.00 90.88 451 SER A O 1
ATOM 3665 N N . PRO A 1 452 ? 44.402 21.562 -49.034 1.00 91.62 452 PRO A N 1
ATOM 3666 C CA . PRO A 1 452 ? 44.282 20.142 -49.340 1.00 91.62 452 PRO A CA 1
ATOM 3667 C C . PRO A 1 452 ? 45.384 19.348 -48.638 1.00 91.62 452 PRO A C 1
ATOM 3669 O O . PRO A 1 452 ? 46.536 19.772 -48.576 1.00 91.62 452 PRO A O 1
ATOM 3672 N N . GLN A 1 453 ? 45.048 18.175 -48.111 1.00 94.75 453 GLN A N 1
ATOM 3673 C CA . GLN A 1 453 ? 45.988 17.368 -47.337 1.00 94.75 453 GLN A CA 1
ATOM 3674 C C . GLN A 1 453 ? 46.493 16.181 -48.149 1.00 94.75 453 GLN A C 1
ATOM 3676 O O . GLN A 1 453 ? 45.735 15.515 -48.855 1.00 94.75 453 GLN A O 1
ATOM 3681 N N . HIS A 1 454 ? 47.785 15.881 -48.020 1.00 93.44 454 HIS A N 1
ATOM 3682 C CA . HIS A 1 454 ? 48.376 14.700 -48.640 1.00 93.44 454 HIS A CA 1
ATOM 3683 C C . HIS A 1 454 ? 47.775 13.409 -48.056 1.00 93.44 454 HIS A C 1
ATOM 3685 O O . HIS A 1 454 ? 47.531 13.310 -46.847 1.00 93.44 454 HIS A O 1
ATOM 3691 N N . ILE A 1 455 ? 47.615 12.371 -48.883 1.00 90.12 455 ILE A N 1
ATOM 3692 C CA . ILE A 1 455 ? 47.043 11.080 -48.468 1.00 90.12 455 ILE A CA 1
ATOM 3693 C C . ILE A 1 455 ? 47.758 10.445 -47.265 1.00 90.12 455 ILE A C 1
ATOM 3695 O O . ILE A 1 455 ? 47.120 9.770 -46.460 1.00 90.12 455 ILE A O 1
ATOM 3699 N N . SER A 1 456 ? 49.065 10.670 -47.090 1.00 89.62 456 SER A N 1
ATOM 3700 C CA . SER A 1 456 ? 49.805 10.164 -45.922 1.00 89.62 456 SER A CA 1
ATOM 3701 C C . SER A 1 456 ? 49.368 10.831 -44.613 1.00 89.62 456 SER A C 1
ATOM 3703 O O . SER A 1 456 ? 49.267 10.148 -43.593 1.00 89.62 456 SER A O 1
ATOM 3705 N N . VAL A 1 457 ? 49.063 12.132 -44.642 1.00 92.12 457 VAL A N 1
ATOM 3706 C CA . VAL A 1 457 ? 48.579 12.904 -43.487 1.00 92.12 457 VAL A CA 1
ATOM 3707 C C . VAL A 1 457 ? 47.165 12.462 -43.136 1.00 92.12 457 VAL A C 1
ATOM 3709 O O . VAL A 1 457 ? 46.889 12.129 -41.983 1.00 92.12 457 VAL A O 1
ATOM 3712 N N . ILE A 1 458 ? 46.304 12.349 -44.150 1.00 91.88 458 ILE A N 1
ATOM 3713 C CA . ILE A 1 458 ? 44.940 11.834 -44.005 1.00 91.88 458 ILE A CA 1
ATOM 3714 C C . ILE A 1 458 ? 44.967 10.414 -43.427 1.00 91.88 458 ILE A C 1
ATOM 3716 O O . ILE A 1 458 ? 44.289 10.124 -42.445 1.00 91.88 458 ILE A O 1
ATOM 3720 N N . ALA A 1 459 ? 45.800 9.526 -43.976 1.00 90.50 459 ALA A N 1
ATOM 3721 C CA . ALA A 1 459 ? 45.930 8.159 -43.486 1.00 90.50 459 ALA A CA 1
ATOM 3722 C C . ALA A 1 459 ? 46.452 8.103 -42.044 1.00 90.50 459 ALA A C 1
ATOM 3724 O O . ALA A 1 459 ? 45.983 7.272 -41.269 1.00 90.50 459 ALA A O 1
ATOM 3725 N N . LYS A 1 460 ? 47.390 8.981 -41.661 1.00 90.44 460 LYS A N 1
ATOM 3726 C CA . LYS A 1 460 ? 47.872 9.091 -40.276 1.00 90.44 460 LYS A CA 1
ATOM 3727 C C . LYS A 1 460 ? 46.750 9.515 -39.328 1.00 90.44 460 LYS A C 1
ATOM 3729 O O . LYS A 1 460 ? 46.648 8.949 -38.245 1.00 90.44 460 LYS A O 1
ATOM 3734 N N . HIS A 1 461 ? 45.907 10.466 -39.732 1.00 90.62 461 HIS A N 1
ATOM 3735 C CA . HIS A 1 461 ? 44.757 10.896 -38.938 1.00 90.62 461 HIS A CA 1
ATOM 3736 C C . HIS A 1 461 ? 43.713 9.778 -38.803 1.00 90.62 461 HIS A C 1
ATOM 3738 O O . HIS A 1 461 ? 43.357 9.406 -37.690 1.00 90.62 461 HIS A O 1
ATOM 3744 N N . VAL A 1 462 ? 43.295 9.165 -39.914 1.00 89.56 462 VAL A N 1
ATOM 3745 C CA . VAL A 1 462 ? 42.309 8.068 -39.917 1.00 89.56 462 VAL A CA 1
ATOM 3746 C C . VAL A 1 462 ? 42.782 6.877 -39.080 1.00 89.56 462 VAL A C 1
ATOM 3748 O O . VAL A 1 462 ? 41.981 6.273 -38.370 1.00 89.56 462 VAL A O 1
ATOM 3751 N N . LYS A 1 463 ? 44.081 6.551 -39.107 1.00 89.12 463 LYS A N 1
ATOM 3752 C CA . LYS A 1 463 ? 44.657 5.448 -38.322 1.00 89.12 463 LYS A CA 1
ATOM 3753 C C . LYS A 1 463 ? 44.538 5.618 -36.810 1.00 89.12 463 LYS A C 1
ATOM 3755 O O . LYS A 1 463 ? 44.579 4.601 -36.127 1.00 89.12 463 LYS A O 1
ATOM 3760 N N . LYS A 1 464 ? 44.353 6.845 -36.304 1.00 86.81 464 LYS A N 1
ATOM 3761 C CA . LYS A 1 464 ? 44.059 7.078 -34.881 1.00 86.81 464 LYS A CA 1
ATOM 3762 C C . LYS A 1 464 ? 42.781 6.358 -34.449 1.00 86.81 464 LYS A C 1
ATOM 3764 O O . LYS A 1 464 ? 42.745 5.817 -33.361 1.00 86.81 464 LYS A O 1
ATOM 3769 N N . TYR A 1 465 ? 41.787 6.308 -35.339 1.00 86.25 465 TYR A N 1
ATOM 3770 C CA . TYR A 1 465 ? 40.462 5.743 -35.064 1.00 86.25 465 TYR A CA 1
ATOM 3771 C C . TYR A 1 465 ? 40.189 4.430 -35.818 1.00 86.25 465 TYR A C 1
ATOM 3773 O O . TYR A 1 465 ? 39.211 3.736 -35.542 1.00 86.25 465 TYR A O 1
ATOM 3781 N N . ARG A 1 466 ? 40.983 4.109 -36.849 1.00 85.19 466 ARG A N 1
ATOM 3782 C CA . ARG A 1 466 ? 40.871 2.902 -37.690 1.00 85.19 466 ARG A CA 1
ATOM 3783 C C . ARG A 1 466 ? 42.264 2.333 -37.953 1.00 85.19 466 ARG A C 1
ATOM 3785 O O . ARG A 1 466 ? 42.809 2.477 -39.049 1.00 85.19 466 ARG A O 1
ATOM 3792 N N . SER A 1 467 ? 42.839 1.673 -36.954 1.00 80.06 467 SER A N 1
ATOM 3793 C CA . SER A 1 467 ? 44.205 1.126 -37.010 1.00 80.06 467 SER A CA 1
ATOM 3794 C C . SER A 1 467 ? 44.461 0.210 -38.222 1.00 80.06 467 SER A C 1
ATOM 3796 O O . SER A 1 467 ? 45.549 0.227 -38.799 1.00 80.06 467 SER A O 1
ATOM 3798 N N . SER A 1 468 ? 43.445 -0.531 -38.676 1.00 77.06 468 SER A N 1
ATOM 3799 C CA . SER A 1 468 ? 43.518 -1.446 -39.826 1.00 77.06 468 SER A CA 1
ATOM 3800 C C . SER A 1 468 ? 43.416 -0.769 -41.207 1.00 77.06 468 SER A C 1
ATOM 3802 O O . SER A 1 468 ? 43.601 -1.430 -42.235 1.00 77.06 468 SER A O 1
ATOM 3804 N N . ALA A 1 469 ? 43.143 0.541 -41.278 1.00 79.00 469 ALA A N 1
ATOM 3805 C CA . ALA A 1 469 ? 42.964 1.250 -42.543 1.00 79.00 469 ALA A CA 1
ATOM 3806 C C . ALA A 1 469 ? 44.304 1.511 -43.262 1.00 79.00 469 ALA A C 1
ATOM 3808 O O . ALA A 1 469 ? 45.214 2.172 -42.752 1.00 79.00 469 ALA A O 1
ATOM 3809 N N . LYS A 1 470 ? 44.420 1.019 -44.502 1.00 80.31 470 LYS A N 1
ATOM 3810 C CA . LYS A 1 470 ? 45.579 1.260 -45.381 1.00 80.31 470 LYS A CA 1
ATOM 3811 C C . LYS A 1 470 ? 45.376 2.535 -46.203 1.00 80.31 470 LYS A C 1
ATOM 3813 O O . LYS A 1 470 ? 44.293 2.740 -46.745 1.00 80.31 470 LYS A O 1
ATOM 3818 N N . GLY A 1 471 ? 46.429 3.341 -46.368 1.00 77.12 471 GLY A N 1
ATOM 3819 C CA . GLY A 1 471 ? 46.381 4.592 -47.145 1.00 77.12 471 GLY A CA 1
ATOM 3820 C C . GLY A 1 471 ? 45.882 4.403 -48.582 1.00 77.12 471 GLY A C 1
ATOM 3821 O O . GLY A 1 471 ? 45.076 5.194 -49.055 1.00 77.12 471 GLY A O 1
ATOM 3822 N N . THR A 1 472 ? 46.246 3.291 -49.229 1.00 79.12 472 THR A N 1
ATOM 3823 C CA . THR A 1 472 ? 45.753 2.914 -50.566 1.00 79.12 472 THR A CA 1
ATOM 3824 C C . THR A 1 472 ? 44.241 2.671 -50.604 1.00 79.12 472 THR A C 1
ATOM 3826 O O . THR A 1 472 ? 43.578 3.057 -51.562 1.00 79.12 472 THR A O 1
ATOM 3829 N N . ASN A 1 473 ? 43.673 2.072 -49.551 1.00 82.81 473 ASN A N 1
ATOM 3830 C CA . ASN A 1 473 ? 42.234 1.820 -49.447 1.00 82.81 473 ASN A CA 1
ATOM 3831 C C . ASN A 1 473 ? 41.464 3.105 -49.132 1.00 82.81 473 ASN A C 1
ATOM 3833 O O . ASN A 1 473 ? 40.366 3.296 -49.649 1.00 82.81 473 ASN A O 1
ATOM 3837 N N . ILE A 1 474 ? 42.040 3.985 -48.305 1.00 84.50 474 ILE A N 1
ATOM 3838 C CA . ILE A 1 474 ? 41.478 5.313 -48.029 1.00 84.50 474 ILE A CA 1
ATOM 3839 C C . ILE A 1 474 ? 41.431 6.106 -49.335 1.00 84.50 474 ILE A C 1
ATOM 3841 O O . ILE A 1 474 ? 40.361 6.556 -49.724 1.00 84.50 474 ILE A O 1
ATOM 3845 N N . GLN A 1 475 ? 42.542 6.170 -50.071 1.00 84.56 475 GLN A N 1
ATOM 3846 C CA . GLN A 1 475 ? 42.622 6.858 -51.359 1.00 84.56 475 GLN A CA 1
ATOM 3847 C C . GLN A 1 475 ? 41.607 6.320 -52.371 1.00 84.56 475 GLN A C 1
ATOM 3849 O O . GLN A 1 475 ? 40.855 7.086 -52.965 1.00 84.56 475 GLN A O 1
ATOM 3854 N N . ALA A 1 476 ? 41.533 4.995 -52.530 1.00 82.75 476 ALA A N 1
ATOM 3855 C CA . ALA A 1 476 ? 40.543 4.371 -53.400 1.00 82.75 476 ALA A CA 1
ATOM 3856 C C . ALA A 1 476 ? 39.105 4.692 -52.954 1.00 82.75 476 ALA A C 1
ATOM 3858 O O . ALA A 1 476 ? 38.239 4.918 -53.791 1.00 82.75 476 ALA A O 1
ATOM 3859 N N . SER A 1 477 ? 38.845 4.743 -51.643 1.00 83.94 477 SER A N 1
ATOM 3860 C CA . SER A 1 477 ? 37.537 5.117 -51.101 1.00 83.94 477 SER A CA 1
ATOM 3861 C C . SER A 1 477 ? 37.175 6.570 -51.407 1.00 83.94 477 SER A C 1
ATOM 3863 O O . SER A 1 477 ? 36.025 6.804 -51.770 1.00 83.94 477 SER A O 1
ATOM 3865 N N . LEU A 1 478 ? 38.110 7.517 -51.282 1.00 86.50 478 LEU A N 1
ATOM 3866 C CA . LEU A 1 478 ? 37.884 8.937 -51.585 1.00 86.50 478 LEU A CA 1
ATOM 3867 C C . LEU A 1 478 ? 37.681 9.165 -53.090 1.00 86.50 478 LEU A C 1
ATOM 3869 O O . LEU A 1 478 ? 36.758 9.865 -53.475 1.00 86.50 478 LEU A O 1
ATOM 3873 N N . ASN A 1 479 ? 38.460 8.492 -53.942 1.00 83.00 479 ASN A N 1
ATOM 3874 C CA . ASN A 1 479 ? 38.307 8.576 -55.401 1.00 83.00 479 ASN A CA 1
ATOM 3875 C C . ASN A 1 479 ? 36.983 7.982 -55.908 1.00 83.00 479 ASN A C 1
ATOM 3877 O O . ASN A 1 479 ? 36.476 8.383 -56.947 1.00 83.00 479 ASN A O 1
ATOM 3881 N N . LEU A 1 480 ? 36.431 6.991 -55.203 1.00 81.00 480 LEU A N 1
ATOM 3882 C CA . LEU A 1 480 ? 35.131 6.384 -55.518 1.00 81.00 480 LEU A CA 1
ATOM 3883 C C . LEU A 1 480 ? 33.971 7.142 -54.855 1.00 81.00 480 LEU A C 1
ATOM 3885 O O . LEU A 1 480 ? 32.942 6.539 -54.516 1.00 81.00 480 LEU A O 1
ATOM 3889 N N . ASP A 1 481 ? 34.158 8.420 -54.532 1.00 81.56 481 ASP A N 1
ATOM 3890 C CA . ASP A 1 481 ? 33.121 9.212 -53.902 1.00 81.56 481 ASP A CA 1
ATOM 3891 C C . ASP A 1 481 ? 32.068 9.702 -54.894 1.00 81.56 481 ASP A C 1
ATOM 3893 O O . ASP A 1 481 ? 32.154 10.778 -55.468 1.00 81.56 481 ASP A O 1
ATOM 3897 N N . ASN A 1 482 ? 31.012 8.905 -55.039 1.00 75.44 482 ASN A N 1
ATOM 3898 C CA . ASN A 1 482 ? 29.878 9.223 -55.906 1.00 75.44 482 ASN A CA 1
ATOM 3899 C C . ASN A 1 482 ? 29.100 10.484 -55.482 1.00 75.44 482 ASN A C 1
ATOM 3901 O O . ASN A 1 482 ? 28.239 10.928 -56.232 1.00 75.44 482 ASN A O 1
ATOM 3905 N N . LYS A 1 483 ? 29.334 11.007 -54.270 1.00 79.88 483 LYS A N 1
ATOM 3906 C CA . LYS A 1 483 ? 28.677 12.219 -53.765 1.00 79.88 483 LYS A CA 1
ATOM 3907 C C . LYS A 1 483 ? 29.433 13.503 -54.120 1.00 79.88 483 LYS A C 1
ATOM 3909 O O . LYS A 1 483 ? 28.886 14.575 -53.892 1.00 79.88 483 LYS A O 1
ATOM 3914 N N . GLY A 1 484 ? 30.650 13.402 -54.662 1.00 82.62 484 GLY A N 1
ATOM 3915 C CA . GLY A 1 484 ? 31.459 14.562 -55.041 1.00 82.62 484 GLY A CA 1
ATOM 3916 C C . GLY A 1 484 ? 31.890 15.433 -53.858 1.00 82.62 484 GLY A C 1
ATOM 3917 O O . GLY A 1 484 ? 32.114 16.621 -54.036 1.00 82.62 484 GLY A O 1
ATOM 3918 N N . ILE A 1 485 ? 31.982 14.869 -52.651 1.00 86.69 485 ILE A N 1
ATOM 3919 C CA . ILE A 1 485 ? 32.399 15.577 -51.430 1.00 86.69 485 ILE A CA 1
ATOM 3920 C C . ILE A 1 485 ? 33.896 15.897 -51.493 1.00 86.69 485 ILE A C 1
ATOM 3922 O O . ILE A 1 485 ? 34.334 16.947 -51.024 1.00 86.69 485 ILE A O 1
ATOM 3926 N N . PHE A 1 486 ? 34.688 14.995 -52.078 1.00 90.81 486 PHE A N 1
ATOM 3927 C CA . PHE A 1 486 ? 36.142 15.110 -52.133 1.00 90.81 486 PHE A CA 1
ATOM 3928 C C . PHE A 1 486 ? 36.636 15.493 -53.523 1.00 90.81 486 PHE A C 1
ATOM 3930 O O . PHE A 1 486 ? 36.214 14.921 -54.527 1.00 90.81 486 PHE A O 1
ATOM 3937 N N . THR A 1 487 ? 37.628 16.377 -53.547 1.00 88.69 487 THR A N 1
ATOM 3938 C CA . THR A 1 487 ? 38.334 16.802 -54.754 1.00 88.69 487 THR A CA 1
ATOM 3939 C C . THR A 1 487 ? 39.778 16.319 -54.701 1.00 88.69 487 THR A C 1
ATOM 3941 O O . THR A 1 487 ? 40.482 16.538 -53.711 1.00 88.69 487 THR A O 1
ATOM 3944 N N . SER A 1 488 ? 40.229 15.653 -55.765 1.00 87.06 488 SER A N 1
ATOM 3945 C CA . SER A 1 488 ? 41.610 15.186 -55.900 1.00 87.06 488 SER A CA 1
ATOM 3946 C C . SER A 1 488 ? 42.488 16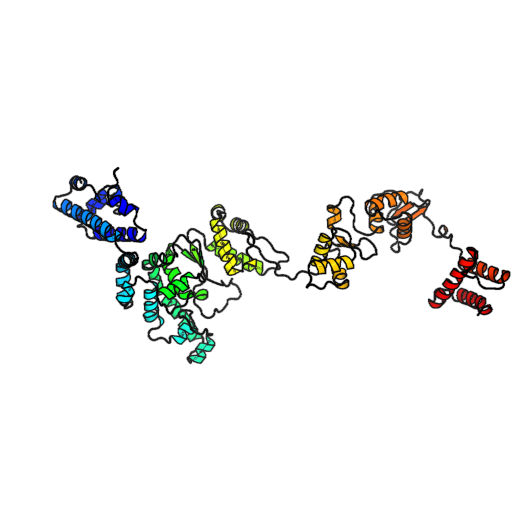.224 -56.592 1.00 87.06 488 SER A C 1
ATOM 3948 O O . SER A 1 488 ? 42.132 16.769 -57.635 1.00 87.06 488 SER A O 1
ATOM 3950 N N . TYR A 1 489 ? 43.676 16.428 -56.041 1.00 86.38 489 TYR A N 1
ATOM 3951 C CA . TYR A 1 489 ? 44.710 17.311 -56.567 1.00 86.38 489 TYR A CA 1
ATOM 3952 C C . TYR A 1 489 ? 45.964 16.507 -56.921 1.00 86.38 489 TYR A C 1
ATOM 3954 O O . TYR A 1 489 ? 46.140 15.354 -56.500 1.00 86.38 489 TYR A O 1
ATOM 3962 N N . GLU A 1 490 ? 46.859 17.120 -57.691 1.00 82.06 490 GLU A N 1
ATOM 3963 C CA . GLU A 1 490 ? 48.162 16.545 -58.005 1.00 82.06 490 GLU A CA 1
ATOM 3964 C C . GLU A 1 490 ? 48.961 16.146 -56.750 1.00 82.06 490 GLU A C 1
ATOM 3966 O O . GLU A 1 490 ? 48.719 16.586 -55.620 1.00 82.06 490 GLU A O 1
ATOM 3971 N N . LYS A 1 491 ? 49.942 15.257 -56.949 1.00 82.56 491 LYS A N 1
ATOM 3972 C CA . LYS A 1 491 ? 50.807 14.732 -55.877 1.00 82.56 491 LYS A CA 1
ATOM 3973 C C . LYS A 1 491 ? 50.019 14.087 -54.723 1.00 82.56 491 LYS A C 1
ATOM 3975 O O . LYS A 1 491 ? 50.452 14.162 -53.584 1.00 82.56 491 LYS A O 1
ATOM 3980 N N . ALA A 1 492 ? 48.878 13.453 -55.010 1.00 85.50 492 ALA A N 1
ATOM 3981 C CA . ALA A 1 492 ? 48.051 12.720 -54.041 1.00 85.50 492 ALA A CA 1
ATOM 3982 C C . ALA A 1 492 ? 47.497 13.563 -52.870 1.00 85.50 492 ALA A C 1
ATOM 3984 O O . ALA A 1 492 ? 47.383 13.070 -51.741 1.00 85.50 492 ALA A O 1
ATOM 3985 N N . HIS A 1 493 ? 47.125 14.816 -53.144 1.00 89.75 493 HIS A N 1
ATOM 3986 C CA . HIS A 1 493 ? 46.417 15.678 -52.195 1.00 89.75 493 HIS A CA 1
ATOM 3987 C C . HIS A 1 493 ? 44.897 15.585 -52.375 1.00 89.75 493 HIS A C 1
ATOM 3989 O O . HIS A 1 493 ? 44.400 15.390 -53.484 1.00 89.75 493 HIS A O 1
ATOM 3995 N N . PHE A 1 494 ? 44.161 15.730 -51.274 1.00 91.69 494 PHE A N 1
ATOM 3996 C CA . PHE A 1 494 ? 42.699 15.721 -51.249 1.00 91.69 494 PHE A CA 1
ATOM 3997 C C . PHE A 1 494 ? 42.165 16.926 -50.475 1.00 91.69 494 PHE A C 1
ATOM 3999 O O . PHE A 1 494 ? 42.656 17.235 -49.388 1.00 91.69 494 PHE A O 1
ATOM 4006 N N . GLY A 1 495 ? 41.146 17.576 -51.032 1.00 91.00 495 GLY A N 1
ATOM 4007 C CA . GLY A 1 495 ? 40.384 18.656 -50.403 1.00 91.00 495 GLY A CA 1
ATOM 4008 C C . GLY A 1 495 ? 38.879 18.380 -50.440 1.00 91.00 495 GLY A C 1
ATOM 4009 O O . GLY A 1 495 ? 38.444 17.361 -50.979 1.00 91.00 495 GLY A O 1
ATOM 4010 N N . LEU A 1 496 ? 38.091 19.283 -49.860 1.00 91.31 496 LEU A N 1
ATOM 4011 C CA . LEU A 1 496 ? 36.630 19.272 -49.932 1.00 91.31 496 LEU A CA 1
ATOM 4012 C C . LEU A 1 496 ? 36.162 20.078 -51.139 1.00 91.31 496 LEU A C 1
ATOM 4014 O O . LEU A 1 496 ? 36.610 21.203 -51.333 1.00 91.31 496 LEU A O 1
ATOM 4018 N N . ALA A 1 497 ? 35.215 19.546 -51.907 1.00 87.81 497 ALA A N 1
ATOM 4019 C CA . ALA A 1 497 ? 34.636 20.254 -53.049 1.00 87.81 497 ALA A CA 1
ATOM 4020 C C . ALA A 1 497 ? 33.910 21.550 -52.647 1.00 87.81 497 ALA A C 1
ATOM 4022 O O . ALA A 1 497 ? 33.777 22.462 -53.454 1.00 87.81 497 ALA A O 1
ATOM 4023 N N . SER A 1 498 ? 33.471 21.647 -51.390 1.00 88.25 498 SER A N 1
ATOM 4024 C CA . SER A 1 498 ? 32.818 22.830 -50.827 1.00 88.25 498 SER A CA 1
ATOM 4025 C C . SER A 1 498 ? 33.781 23.962 -50.445 1.00 88.25 498 SER A C 1
ATOM 4027 O O . SER A 1 498 ? 33.325 24.982 -49.933 1.00 88.25 498 SER A O 1
ATOM 4029 N N . LYS A 1 499 ? 35.098 23.779 -50.605 1.00 88.75 499 LYS A N 1
ATOM 4030 C CA . LYS A 1 499 ? 36.120 24.764 -50.235 1.00 88.75 499 LYS A CA 1
ATOM 4031 C C . LYS A 1 499 ? 36.933 25.189 -51.450 1.00 88.75 499 LYS A C 1
ATOM 4033 O O . LYS A 1 499 ? 37.330 24.363 -52.268 1.00 88.75 499 LYS A O 1
ATOM 4038 N N . GLU A 1 500 ? 37.235 26.481 -51.513 1.00 84.75 500 GLU A N 1
ATOM 4039 C CA . GLU A 1 500 ? 38.213 27.017 -52.452 1.00 84.75 500 GLU A CA 1
ATOM 4040 C C . GLU A 1 500 ? 39.612 26.960 -51.842 1.00 84.75 500 GLU A C 1
ATOM 4042 O O . GLU A 1 500 ? 39.815 27.266 -50.667 1.00 84.75 500 GLU A O 1
ATOM 4047 N N . TYR A 1 501 ? 40.582 26.559 -52.657 1.00 88.19 501 TYR A N 1
ATOM 4048 C CA . TYR A 1 501 ? 41.969 26.383 -52.247 1.00 88.19 501 TYR A CA 1
ATOM 4049 C C . TYR A 1 501 ? 42.899 27.204 -53.143 1.00 88.19 501 TYR A C 1
ATOM 4051 O O . TYR A 1 501 ? 42.536 27.591 -54.254 1.00 88.19 501 TYR A O 1
ATOM 4059 N N . SER A 1 502 ? 44.116 27.460 -52.656 1.00 86.00 502 SER A N 1
ATOM 4060 C CA . SER A 1 502 ? 45.151 28.200 -53.387 1.00 86.00 502 SER A CA 1
ATOM 4061 C C . SER A 1 502 ? 45.394 27.629 -54.792 1.00 86.00 502 SER A C 1
ATOM 4063 O O . SER A 1 502 ? 45.425 26.412 -54.987 1.00 86.00 502 SER A O 1
ATOM 4065 N N . LYS A 1 503 ? 45.636 28.516 -55.767 1.00 79.31 503 LYS A N 1
ATOM 4066 C CA . LYS A 1 503 ? 45.885 28.169 -57.181 1.00 79.31 503 LYS A CA 1
ATOM 4067 C C . LYS A 1 503 ? 47.144 27.319 -57.398 1.00 79.31 503 LYS A C 1
ATOM 4069 O O . LYS A 1 503 ? 47.331 26.783 -58.484 1.00 79.31 503 LYS A O 1
ATOM 4074 N N . GLU A 1 504 ? 47.999 27.196 -56.384 1.00 80.38 504 GLU A N 1
ATOM 4075 C CA . GLU A 1 504 ? 49.162 26.301 -56.395 1.00 80.38 504 GLU A CA 1
ATOM 4076 C C . GLU A 1 504 ? 48.776 24.809 -56.403 1.00 80.38 504 GLU A C 1
ATOM 4078 O O . GLU A 1 504 ? 49.571 23.965 -56.820 1.00 80.38 504 GLU A O 1
ATOM 4083 N N . TYR A 1 505 ? 47.553 24.473 -55.974 1.00 80.25 505 TYR A N 1
ATOM 4084 C CA . TYR A 1 505 ? 47.030 23.111 -56.002 1.00 80.25 505 TYR A CA 1
ATOM 4085 C C . TYR A 1 505 ? 46.292 22.856 -57.317 1.00 80.25 505 TYR A C 1
ATOM 4087 O O . TYR A 1 505 ? 45.144 23.258 -57.508 1.00 80.25 505 TYR A O 1
ATOM 4095 N N . VAL A 1 506 ? 46.953 22.141 -58.226 1.00 80.06 506 VAL A N 1
ATOM 4096 C CA . VAL A 1 506 ? 46.389 21.770 -59.528 1.00 80.06 506 VAL A CA 1
ATOM 4097 C C . VAL A 1 506 ? 45.410 20.608 -59.362 1.00 80.06 506 VAL A C 1
ATOM 4099 O O . VAL A 1 506 ? 45.745 19.571 -58.780 1.00 80.06 506 VAL A O 1
ATOM 4102 N N . LEU A 1 507 ? 44.185 20.790 -59.861 1.00 79.00 507 LEU A N 1
ATOM 4103 C CA . LEU A 1 507 ? 43.157 19.751 -59.896 1.00 79.00 507 LEU A CA 1
ATOM 4104 C C . LEU A 1 507 ? 43.633 18.568 -60.734 1.00 79.00 507 LEU A C 1
ATOM 4106 O O . LEU A 1 507 ? 44.123 18.741 -61.850 1.00 79.00 507 LEU A O 1
ATOM 4110 N N . LEU A 1 508 ? 43.437 17.356 -60.219 1.00 71.75 508 LEU A N 1
ATOM 4111 C CA . LEU A 1 508 ? 43.735 16.152 -60.977 1.00 71.75 508 LEU A CA 1
ATOM 4112 C C . LEU A 1 508 ? 42.666 15.998 -62.073 1.00 71.75 508 LEU A C 1
ATOM 4114 O O . LEU A 1 508 ? 41.566 15.516 -61.810 1.00 71.75 508 LEU A O 1
ATOM 4118 N N . SER A 1 509 ? 42.963 16.447 -63.295 1.00 54.62 509 SER A N 1
ATOM 4119 C CA . SER A 1 509 ? 42.046 16.318 -64.432 1.00 54.62 509 SER A CA 1
ATOM 4120 C C . SER A 1 509 ? 41.769 14.840 -64.741 1.00 54.62 509 SER A C 1
ATOM 4122 O O . SER A 1 509 ? 42.667 13.994 -64.653 1.00 54.62 509 SER A O 1
ATOM 4124 N N . GLU A 1 510 ? 40.529 14.508 -65.127 1.00 50.28 510 GLU A N 1
ATOM 4125 C CA . GLU A 1 510 ? 40.111 13.131 -65.460 1.00 50.28 510 GLU A CA 1
ATOM 4126 C C . GLU A 1 510 ? 41.053 12.456 -66.477 1.00 50.28 510 GLU A C 1
ATOM 4128 O O . GLU A 1 510 ? 41.309 11.249 -66.402 1.00 50.28 510 GLU A O 1
ATOM 4133 N N . SER A 1 511 ? 41.655 13.250 -67.366 1.00 43.66 511 SER A N 1
ATOM 4134 C CA . SER A 1 511 ? 42.593 12.839 -68.412 1.00 43.66 511 SER A CA 1
ATOM 4135 C C . SER A 1 511 ? 43.951 12.331 -67.905 1.00 43.66 511 SER A C 1
ATOM 4137 O O . SER A 1 511 ? 44.636 11.620 -68.639 1.00 43.66 511 SER A O 1
ATOM 4139 N N . SER A 1 512 ? 44.319 12.583 -66.647 1.00 44.12 512 SER A N 1
ATOM 4140 C CA . SER A 1 512 ? 45.625 12.193 -66.081 1.00 44.12 512 SER A CA 1
ATOM 4141 C C . SER A 1 512 ? 45.594 10.853 -65.326 1.00 44.12 512 SER A C 1
ATOM 4143 O O . SER A 1 512 ? 46.622 10.355 -64.869 1.00 44.12 512 SER A O 1
ATOM 4145 N N . SER A 1 513 ? 44.413 10.236 -65.198 1.00 43.34 513 SER A N 1
ATOM 4146 C CA . SER A 1 513 ? 44.181 9.017 -64.402 1.00 43.34 513 SER A CA 1
ATOM 4147 C C . SER A 1 513 ? 44.119 7.712 -65.218 1.00 43.34 513 SER A C 1
ATOM 4149 O O . SER A 1 513 ? 43.811 6.643 -64.680 1.00 43.34 513 SER A O 1
ATOM 4151 N N . SER A 1 514 ? 44.445 7.744 -66.516 1.00 41.84 514 SER A N 1
ATOM 4152 C CA . SER A 1 514 ? 44.306 6.583 -67.404 1.00 41.84 514 SER A CA 1
ATOM 4153 C C . SER A 1 514 ? 45.642 5.938 -67.808 1.00 41.84 514 SER A C 1
ATOM 4155 O O . SER A 1 514 ? 46.029 5.867 -68.965 1.00 41.84 514 SER A O 1
ATOM 4157 N N . GLY A 1 515 ? 46.245 5.202 -66.870 1.00 48.03 515 GLY A N 1
ATOM 4158 C CA . GLY A 1 515 ? 46.975 3.976 -67.250 1.00 48.03 515 GLY A CA 1
ATOM 4159 C C . GLY A 1 515 ? 46.056 2.916 -67.907 1.00 48.03 515 GLY A C 1
ATOM 4160 O O . GLY A 1 515 ? 46.497 1.834 -68.307 1.00 48.03 515 GLY A O 1
ATOM 4161 N N . ARG A 1 516 ? 44.746 3.194 -68.000 1.00 53.25 516 ARG A N 1
ATOM 4162 C CA . ARG A 1 516 ? 43.752 2.402 -68.722 1.00 53.25 516 ARG A CA 1
ATOM 4163 C C . ARG A 1 516 ? 43.783 2.748 -70.208 1.00 53.25 516 ARG A C 1
ATOM 4165 O O . ARG A 1 516 ? 43.129 3.678 -70.656 1.00 53.25 516 ARG A O 1
ATOM 4172 N N . LYS A 1 517 ? 44.502 1.915 -70.958 1.00 72.25 517 LYS A N 1
ATOM 4173 C CA . LYS A 1 517 ? 44.378 1.774 -72.416 1.00 72.25 517 LYS A CA 1
ATOM 4174 C C . LYS A 1 517 ? 42.893 1.728 -72.822 1.00 72.25 517 LYS A C 1
ATOM 4176 O O . LYS A 1 517 ? 42.134 0.982 -72.192 1.00 72.25 517 LYS A O 1
ATOM 4181 N N . SER A 1 518 ? 42.511 2.499 -73.845 1.00 80.19 518 SER A N 1
ATOM 4182 C CA . SER A 1 518 ? 41.138 2.555 -74.367 1.00 80.19 518 SER A CA 1
ATOM 4183 C C . SER A 1 518 ? 40.653 1.188 -74.857 1.00 80.19 518 SER A C 1
ATOM 4185 O O . SER A 1 518 ? 41.448 0.260 -75.052 1.00 80.19 518 SER A O 1
ATOM 4187 N N . TRP A 1 519 ? 39.340 1.050 -75.054 1.00 86.75 519 TRP A N 1
ATOM 4188 C CA . TRP A 1 519 ? 38.765 -0.181 -75.593 1.00 86.75 519 TRP A CA 1
ATOM 4189 C C . TRP A 1 519 ? 39.367 -0.511 -76.965 1.00 86.75 519 TRP A C 1
ATOM 4191 O O . TRP A 1 519 ? 39.799 -1.638 -77.187 1.00 86.75 519 TRP A O 1
ATOM 4201 N N . GLU A 1 520 ? 39.511 0.494 -77.830 1.00 85.69 520 GLU A N 1
ATOM 4202 C CA . GLU A 1 520 ? 40.072 0.388 -79.181 1.00 85.69 520 GLU A CA 1
ATOM 4203 C C . GLU A 1 520 ? 41.534 -0.054 -79.136 1.00 85.69 520 GLU A C 1
ATOM 4205 O O . GLU A 1 520 ? 41.951 -0.929 -79.894 1.00 85.69 520 GLU A O 1
ATOM 4210 N N . TYR A 1 521 ? 42.307 0.487 -78.191 1.00 84.00 521 TYR A N 1
ATOM 4211 C CA . TYR A 1 521 ? 43.690 0.079 -77.986 1.00 84.00 521 TYR A CA 1
ATOM 4212 C C . TYR A 1 521 ? 43.770 -1.401 -77.577 1.00 84.00 521 TYR A C 1
ATOM 4214 O O . TYR A 1 521 ? 44.588 -2.158 -78.100 1.00 84.00 521 TYR A O 1
ATOM 4222 N N . ARG A 1 522 ? 42.919 -1.844 -76.641 1.00 88.19 522 ARG A N 1
ATOM 4223 C CA . ARG A 1 522 ? 42.882 -3.249 -76.193 1.00 88.19 522 ARG A CA 1
ATOM 4224 C C . ARG A 1 522 ? 42.408 -4.196 -77.292 1.00 88.19 522 ARG A C 1
ATOM 4226 O O . ARG A 1 522 ? 42.951 -5.292 -77.425 1.00 88.19 522 ARG A O 1
ATOM 4233 N N . PHE A 1 523 ? 41.441 -3.762 -78.092 1.00 90.81 523 PHE A N 1
ATOM 4234 C CA . PHE A 1 523 ? 40.965 -4.493 -79.257 1.00 90.81 523 PHE A CA 1
ATOM 4235 C C . PHE A 1 523 ? 42.069 -4.653 -80.312 1.00 90.81 523 PHE A C 1
ATOM 4237 O O . PHE A 1 523 ? 42.237 -5.740 -80.866 1.00 90.81 523 PHE A O 1
ATOM 4244 N N . ALA A 1 524 ? 42.876 -3.612 -80.539 1.00 88.25 524 ALA A N 1
ATOM 4245 C CA . ALA A 1 524 ? 44.039 -3.677 -81.418 1.00 88.25 524 ALA A CA 1
ATOM 4246 C C . ALA A 1 524 ? 45.117 -4.642 -80.888 1.00 88.25 524 ALA A C 1
ATOM 4248 O O . ALA A 1 524 ? 45.647 -5.437 -81.663 1.00 88.25 524 ALA A O 1
ATOM 4249 N N . GLU A 1 525 ? 45.401 -4.647 -79.576 1.00 91.50 525 GLU A N 1
ATOM 4250 C CA . GLU A 1 525 ? 46.317 -5.629 -78.966 1.00 91.50 525 GLU A CA 1
ATOM 4251 C C . GLU A 1 525 ? 45.831 -7.070 -79.186 1.00 91.50 525 GLU A C 1
ATOM 4253 O O . GLU A 1 525 ? 46.625 -7.936 -79.554 1.00 91.50 525 GLU A O 1
ATOM 4258 N N . LEU A 1 526 ? 44.532 -7.330 -78.993 1.00 92.19 526 LEU A N 1
ATOM 4259 C CA . LEU A 1 526 ? 43.943 -8.649 -79.234 1.00 92.19 526 LEU A CA 1
ATOM 4260 C C . LEU A 1 526 ? 44.013 -9.038 -80.716 1.00 92.19 526 LEU A C 1
ATOM 4262 O O . LEU A 1 526 ? 44.427 -10.149 -81.035 1.00 92.19 526 LEU A O 1
ATOM 4266 N N . SER A 1 527 ? 43.646 -8.121 -81.612 1.00 89.00 527 SER A N 1
ATOM 4267 C CA . SER A 1 527 ? 43.676 -8.350 -83.061 1.00 89.00 527 SER A CA 1
ATOM 4268 C C . SER A 1 527 ? 45.091 -8.674 -83.542 1.00 89.00 527 SER A C 1
ATOM 4270 O O . SER A 1 527 ? 45.286 -9.607 -84.318 1.00 89.00 527 SER A O 1
ATOM 4272 N N . ASN A 1 528 ? 46.096 -7.953 -83.037 1.00 90.12 528 ASN A N 1
ATOM 4273 C CA . ASN A 1 528 ? 47.492 -8.203 -83.378 1.00 90.12 528 ASN A CA 1
ATOM 4274 C C . ASN A 1 528 ? 47.997 -9.529 -82.789 1.00 90.12 528 ASN A C 1
ATOM 4276 O O . ASN A 1 528 ? 48.681 -10.285 -83.473 1.00 90.12 528 ASN A O 1
ATOM 4280 N N . PHE A 1 529 ? 47.610 -9.856 -81.551 1.00 91.94 529 PHE A N 1
ATOM 4281 C CA . PHE A 1 529 ? 47.921 -11.153 -80.949 1.00 91.94 529 PHE A CA 1
ATOM 4282 C C . PHE A 1 529 ? 47.380 -12.306 -81.803 1.00 91.94 529 PHE A C 1
ATOM 4284 O O . PHE A 1 529 ? 48.112 -13.243 -82.112 1.00 91.94 529 PHE A O 1
ATOM 4291 N N . ILE A 1 530 ? 46.116 -12.218 -82.223 1.00 91.19 530 ILE A N 1
ATOM 4292 C CA . ILE A 1 530 ? 45.481 -13.222 -83.079 1.00 91.19 530 ILE A CA 1
ATOM 4293 C C . ILE A 1 530 ? 46.192 -13.309 -84.433 1.00 91.19 530 ILE A C 1
ATOM 4295 O O . ILE A 1 530 ? 46.479 -14.411 -84.893 1.00 91.19 530 ILE A O 1
ATOM 4299 N N . LYS A 1 531 ? 46.533 -12.169 -85.044 1.00 88.62 531 LYS A N 1
ATOM 4300 C CA . LYS A 1 531 ? 47.253 -12.119 -86.324 1.00 88.62 531 LYS A CA 1
ATOM 4301 C C . LYS A 1 531 ? 48.623 -12.802 -86.255 1.00 88.62 531 LYS A C 1
ATOM 4303 O O . LYS A 1 531 ? 48.999 -13.491 -87.194 1.00 88.62 531 LYS A O 1
ATOM 4308 N N . ILE A 1 532 ? 49.360 -12.612 -85.161 1.00 88.25 532 ILE A N 1
ATOM 4309 C CA . ILE A 1 532 ? 50.709 -13.169 -84.982 1.00 88.25 532 ILE A CA 1
ATOM 4310 C C . ILE A 1 532 ? 50.659 -14.654 -84.610 1.00 88.25 532 ILE A C 1
ATOM 4312 O O . ILE A 1 532 ? 51.468 -15.441 -85.092 1.00 88.25 532 ILE A O 1
ATOM 4316 N N . HIS A 1 533 ? 49.735 -15.047 -83.730 1.00 87.81 533 HIS A N 1
ATOM 4317 C CA . HIS A 1 533 ? 49.736 -16.384 -83.132 1.00 87.81 533 HIS A CA 1
ATOM 4318 C C . HIS A 1 533 ? 48.707 -17.350 -83.735 1.00 87.81 533 HIS A C 1
ATOM 4320 O O . HIS A 1 533 ? 48.726 -18.528 -83.384 1.00 87.81 533 HIS A O 1
ATOM 4326 N N . GLY A 1 534 ? 47.793 -16.877 -84.588 1.00 87.12 534 GLY A N 1
ATOM 4327 C CA . GLY A 1 534 ? 46.756 -17.691 -85.235 1.00 87.12 534 GLY A CA 1
ATOM 4328 C C . GLY A 1 534 ? 45.745 -18.321 -84.269 1.00 87.12 534 GLY A C 1
ATOM 4329 O O . GLY A 1 534 ? 45.037 -19.252 -84.637 1.00 87.12 534 GLY A O 1
ATOM 4330 N N . ARG A 1 535 ? 45.696 -17.864 -83.011 1.00 90.81 535 ARG A N 1
ATOM 4331 C CA . ARG A 1 535 ? 44.850 -18.425 -81.948 1.00 90.81 535 ARG A CA 1
ATOM 4332 C C . ARG A 1 535 ? 44.438 -17.367 -80.930 1.00 90.81 535 ARG A C 1
ATOM 4334 O O . ARG A 1 535 ? 45.095 -16.334 -80.791 1.00 90.81 535 ARG A O 1
ATOM 4341 N N . LEU A 1 536 ? 43.425 -17.685 -80.126 1.00 91.62 536 LEU A N 1
ATOM 4342 C CA . LEU A 1 536 ? 43.034 -16.871 -78.975 1.00 91.62 536 LEU A CA 1
ATOM 4343 C C . LEU A 1 536 ? 44.064 -16.944 -77.819 1.00 91.62 536 LEU A C 1
ATOM 4345 O O . LEU A 1 536 ? 44.735 -17.975 -77.642 1.00 91.62 536 LEU A O 1
ATOM 4349 N N . PRO A 1 537 ? 44.192 -15.873 -77.005 1.00 91.50 537 PRO A N 1
ATOM 4350 C CA . PRO A 1 537 ? 44.999 -15.867 -75.781 1.00 91.50 537 PRO A CA 1
ATOM 4351 C C . PRO A 1 537 ? 44.559 -16.956 -74.794 1.00 91.50 537 PRO A C 1
ATOM 4353 O O . PRO A 1 537 ? 43.366 -17.220 -74.666 1.00 91.50 537 PRO A O 1
ATOM 4356 N N . ARG A 1 538 ? 45.489 -17.562 -74.043 1.00 90.75 538 ARG A N 1
ATOM 4357 C CA . ARG A 1 538 ? 45.181 -18.582 -73.019 1.00 90.75 538 ARG A CA 1
ATOM 4358 C C . ARG A 1 538 ? 45.477 -18.093 -71.604 1.00 90.75 538 ARG A C 1
ATOM 4360 O O . ARG A 1 538 ? 46.471 -17.416 -71.356 1.00 90.75 538 ARG A O 1
ATOM 4367 N N . PHE A 1 539 ? 44.654 -18.522 -70.647 1.00 87.88 539 PHE A N 1
ATOM 4368 C CA . PHE A 1 539 ? 44.892 -18.268 -69.221 1.00 87.88 539 PHE A CA 1
ATOM 4369 C C . PHE A 1 539 ? 46.158 -18.954 -68.689 1.00 87.88 539 PHE A C 1
ATOM 4371 O O . PHE A 1 539 ? 46.799 -18.432 -67.786 1.00 87.88 539 PHE A O 1
ATOM 4378 N N . THR A 1 540 ? 46.518 -20.112 -69.251 1.00 85.00 540 THR A N 1
ATOM 4379 C CA . THR A 1 540 ? 47.663 -20.935 -68.824 1.00 85.00 540 THR A CA 1
ATOM 4380 C C . THR A 1 540 ? 49.003 -20.477 -69.407 1.00 85.00 540 THR A C 1
ATOM 4382 O O . THR A 1 540 ? 50.016 -21.147 -69.222 1.00 85.00 540 THR A O 1
ATOM 4385 N N . SER A 1 541 ? 49.034 -19.349 -70.124 1.00 85.00 541 SER A N 1
ATOM 4386 C CA . SER A 1 541 ? 50.271 -18.812 -70.692 1.00 85.00 541 SER A CA 1
ATOM 4387 C C . SER A 1 541 ? 51.219 -18.297 -69.607 1.00 85.00 541 SER A C 1
ATOM 4389 O O . SER A 1 541 ? 50.794 -17.661 -68.644 1.00 85.00 541 SER A O 1
ATOM 4391 N N . LYS A 1 542 ? 52.530 -18.498 -69.807 1.00 81.25 542 LYS A N 1
ATOM 4392 C CA . LYS A 1 542 ? 53.580 -17.883 -68.973 1.00 81.25 542 LYS A CA 1
ATOM 4393 C C . LYS A 1 542 ? 53.707 -16.370 -69.217 1.00 81.25 542 LYS A C 1
ATOM 4395 O O . LYS A 1 542 ? 54.324 -15.669 -68.420 1.00 81.25 542 LYS A O 1
ATOM 4400 N N . SER A 1 543 ? 53.119 -15.847 -70.298 1.00 86.81 543 SER A N 1
ATOM 4401 C CA . SER A 1 543 ? 53.132 -14.418 -70.612 1.00 86.81 543 SER A CA 1
ATOM 4402 C C . SER A 1 543 ? 52.009 -13.673 -69.890 1.00 86.81 543 SER A C 1
ATOM 4404 O O . SER A 1 543 ? 50.828 -13.796 -70.220 1.00 86.81 543 SER A O 1
ATOM 4406 N N . MET A 1 544 ? 52.382 -12.791 -68.959 1.00 75.94 544 MET A N 1
ATOM 4407 C CA . MET A 1 544 ? 51.445 -11.892 -68.270 1.00 75.94 544 MET A CA 1
ATOM 4408 C C . MET A 1 544 ? 50.714 -10.919 -69.213 1.00 75.94 544 MET A C 1
ATOM 4410 O O . MET A 1 544 ? 49.694 -10.331 -68.834 1.00 75.94 544 MET A O 1
ATOM 4414 N N . ALA A 1 545 ? 51.228 -10.694 -70.426 1.00 81.69 545 ALA A N 1
ATOM 4415 C CA . ALA A 1 545 ? 50.534 -9.921 -71.455 1.00 81.69 545 ALA A CA 1
ATOM 4416 C C . ALA A 1 545 ? 49.388 -10.737 -72.078 1.00 81.69 545 ALA A C 1
ATOM 4418 O O . ALA A 1 545 ? 48.266 -10.242 -72.178 1.00 81.69 545 ALA A O 1
ATOM 4419 N N . GLU A 1 546 ? 49.633 -12.012 -72.385 1.00 89.38 546 GLU A N 1
ATOM 4420 C CA . GLU A 1 546 ? 48.627 -12.919 -72.945 1.00 89.38 546 GLU A CA 1
ATOM 4421 C C . GLU A 1 546 ? 47.495 -13.202 -71.947 1.00 89.38 546 GLU A C 1
ATOM 4423 O O . GLU A 1 546 ? 46.318 -13.086 -72.290 1.00 89.38 546 GLU A O 1
ATOM 4428 N N . VAL A 1 547 ? 47.828 -13.472 -70.680 1.00 86.06 547 VAL A N 1
ATOM 4429 C CA . VAL A 1 547 ? 46.819 -13.694 -69.626 1.00 86.06 547 VAL A CA 1
ATOM 4430 C C . VAL A 1 547 ? 45.928 -12.458 -69.436 1.00 86.06 547 VAL A C 1
ATOM 4432 O O . VAL A 1 547 ? 44.733 -12.581 -69.152 1.00 86.06 547 VAL A O 1
ATOM 4435 N N . ARG A 1 548 ? 46.475 -11.249 -69.630 1.00 88.50 548 ARG A N 1
ATOM 4436 C CA . ARG A 1 548 ? 45.695 -10.001 -69.613 1.00 88.50 548 ARG A CA 1
ATOM 4437 C C . ARG A 1 548 ? 44.705 -9.926 -70.770 1.00 88.50 548 ARG A C 1
ATOM 4439 O O . ARG A 1 548 ? 43.550 -9.586 -70.520 1.00 88.50 548 ARG A O 1
ATOM 4446 N N . LEU A 1 549 ? 45.124 -10.269 -71.988 1.00 90.44 549 LEU A N 1
ATOM 4447 C CA . LEU A 1 549 ? 44.230 -10.311 -73.148 1.00 90.44 549 LEU A CA 1
ATOM 4448 C C . LEU A 1 549 ? 43.132 -11.364 -72.968 1.00 90.44 549 LEU A C 1
ATOM 4450 O O . LEU A 1 549 ? 41.968 -11.062 -73.208 1.00 90.44 549 LEU A O 1
ATOM 4454 N N . TYR A 1 550 ? 43.458 -12.542 -72.426 1.00 92.06 550 TYR A N 1
ATOM 4455 C CA . TYR A 1 550 ? 42.460 -13.566 -72.094 1.00 92.06 550 TYR A CA 1
ATOM 4456 C C . TYR A 1 550 ? 41.383 -13.046 -71.127 1.00 92.06 550 TYR A C 1
ATOM 4458 O O . TYR A 1 550 ? 40.183 -13.217 -71.351 1.00 92.06 550 TYR A O 1
ATOM 4466 N N . ARG A 1 551 ? 41.796 -12.380 -70.038 1.00 88.69 551 ARG A N 1
ATOM 4467 C CA . ARG A 1 551 ? 40.856 -11.789 -69.069 1.00 88.69 551 ARG A CA 1
ATOM 4468 C C . ARG A 1 551 ? 40.013 -10.686 -69.705 1.00 88.69 551 ARG A C 1
ATOM 4470 O O . ARG A 1 551 ? 38.833 -10.574 -69.384 1.00 88.69 551 ARG A O 1
ATOM 4477 N N . TRP A 1 552 ? 40.606 -9.897 -70.599 1.00 92.94 552 TRP A N 1
ATOM 4478 C CA . TRP A 1 552 ? 39.902 -8.845 -71.323 1.00 92.94 552 TRP A CA 1
ATOM 4479 C C . TRP A 1 552 ? 38.841 -9.417 -72.274 1.00 92.94 552 TRP A C 1
ATOM 4481 O O . TRP A 1 552 ? 37.708 -8.950 -72.226 1.00 92.94 552 TRP A O 1
ATOM 4491 N N . VAL A 1 553 ? 39.147 -10.484 -73.024 1.00 91.38 553 VAL A N 1
ATOM 4492 C CA . VAL A 1 553 ? 38.183 -11.236 -73.858 1.00 91.38 553 VAL A CA 1
ATOM 4493 C C . VAL A 1 553 ? 36.998 -11.728 -73.023 1.00 91.38 553 VAL A C 1
ATOM 4495 O O . VAL A 1 553 ? 35.844 -11.471 -73.363 1.00 91.38 553 VAL A O 1
ATOM 4498 N N . ARG A 1 554 ? 37.252 -12.360 -71.866 1.00 91.75 554 ARG A N 1
ATOM 4499 C CA . ARG A 1 554 ? 36.174 -12.790 -70.953 1.00 91.75 554 ARG A CA 1
ATOM 4500 C C . ARG A 1 554 ? 35.328 -11.629 -70.435 1.00 91.75 554 ARG A C 1
ATOM 4502 O O . ARG A 1 554 ? 34.116 -11.775 -70.283 1.00 91.75 554 ARG A O 1
ATOM 4509 N N . ALA A 1 555 ? 35.958 -10.492 -70.151 1.00 88.19 555 ALA A N 1
ATOM 4510 C CA . ALA A 1 555 ? 35.240 -9.292 -69.748 1.00 88.19 555 ALA A CA 1
ATOM 4511 C C . ALA A 1 555 ? 34.327 -8.782 -70.874 1.00 88.19 555 ALA A C 1
ATOM 4513 O O . ALA A 1 555 ? 33.194 -8.421 -70.576 1.00 88.19 555 ALA A O 1
ATOM 4514 N N . GLN A 1 556 ? 34.758 -8.838 -72.142 1.00 91.44 556 GLN A N 1
ATOM 4515 C CA . GLN A 1 556 ? 33.926 -8.434 -73.282 1.00 91.44 556 GLN A CA 1
ATOM 4516 C C . GLN A 1 556 ? 32.686 -9.322 -73.444 1.00 91.44 556 GLN A C 1
ATOM 4518 O O . GLN A 1 556 ? 31.587 -8.788 -73.542 1.00 91.44 556 GLN A O 1
ATOM 4523 N N . HIS A 1 557 ? 32.805 -10.653 -73.343 1.00 89.06 557 HIS A N 1
ATOM 4524 C CA . HIS A 1 557 ? 31.625 -11.539 -73.363 1.00 89.06 557 HIS A CA 1
ATOM 4525 C C . HIS A 1 557 ? 30.617 -11.208 -72.251 1.00 89.06 557 HIS A C 1
ATOM 4527 O O . HIS A 1 557 ? 29.405 -11.234 -72.467 1.00 89.06 557 HIS A O 1
ATOM 4533 N N . ARG A 1 558 ? 31.105 -10.864 -71.051 1.00 85.06 558 ARG A N 1
ATOM 4534 C CA . ARG A 1 558 ? 30.237 -10.418 -69.952 1.00 85.06 558 ARG A CA 1
ATOM 4535 C C . ARG A 1 558 ? 29.597 -9.059 -70.246 1.00 85.06 558 ARG A C 1
ATOM 4537 O O . ARG A 1 558 ? 28.445 -8.872 -69.869 1.00 85.06 558 ARG A O 1
ATOM 4544 N N . SER A 1 559 ? 30.328 -8.130 -70.862 1.00 87.75 559 SER A N 1
ATOM 4545 C CA . SER A 1 559 ? 29.819 -6.805 -71.230 1.00 87.75 559 SER A CA 1
ATOM 4546 C C . SER A 1 559 ? 28.733 -6.876 -72.301 1.00 87.75 559 SER A C 1
ATOM 4548 O O . SER A 1 559 ? 27.750 -6.161 -72.161 1.00 87.75 559 SER A O 1
ATOM 4550 N N . ILE A 1 560 ? 28.856 -7.776 -73.284 1.00 87.44 560 ILE A N 1
ATOM 4551 C CA . ILE A 1 560 ? 27.808 -8.049 -74.287 1.00 87.44 560 ILE A CA 1
ATOM 4552 C C . ILE A 1 560 ? 26.529 -8.540 -73.599 1.00 87.44 560 ILE A C 1
ATOM 4554 O O . ILE A 1 560 ? 25.462 -7.976 -73.792 1.00 87.44 560 ILE A O 1
ATOM 4558 N N . ARG A 1 561 ? 26.630 -9.529 -72.697 1.00 84.00 561 ARG A N 1
ATOM 4559 C CA . ARG A 1 561 ? 25.463 -10.056 -71.956 1.00 84.00 561 ARG A CA 1
ATOM 4560 C C . ARG A 1 561 ? 24.764 -9.013 -71.071 1.00 84.00 561 ARG A C 1
ATOM 4562 O O . ARG A 1 561 ? 23.640 -9.232 -70.644 1.00 84.00 561 ARG A O 1
ATOM 4569 N N . LEU A 1 562 ? 25.462 -7.939 -70.710 1.00 85.00 562 LEU A N 1
ATOM 4570 C CA . LEU A 1 562 ? 24.944 -6.865 -69.864 1.00 85.00 562 LEU A CA 1
ATOM 4571 C C . LEU A 1 562 ? 24.640 -5.585 -70.660 1.00 85.00 562 LEU A C 1
ATOM 4573 O O . LEU A 1 562 ? 24.431 -4.558 -70.020 1.00 85.00 562 LEU A O 1
ATOM 4577 N N . GLU A 1 563 ? 24.684 -5.636 -71.999 1.00 83.88 563 GLU A N 1
ATOM 4578 C CA . GLU A 1 563 ? 24.407 -4.504 -72.902 1.00 83.88 563 GLU A CA 1
ATOM 4579 C C . GLU A 1 563 ? 25.266 -3.261 -72.590 1.00 83.88 563 GLU A C 1
ATOM 4581 O O . GLU A 1 563 ? 24.803 -2.125 -72.563 1.00 83.88 563 GLU A O 1
ATOM 4586 N N . LYS A 1 564 ? 26.555 -3.481 -72.284 1.00 82.94 564 LYS A N 1
ATOM 4587 C CA . LYS A 1 564 ? 27.504 -2.420 -71.881 1.00 82.94 564 LYS A CA 1
ATOM 4588 C C . LYS A 1 564 ? 28.471 -1.971 -72.978 1.00 82.94 564 LYS A C 1
ATOM 4590 O O . LYS A 1 564 ? 29.289 -1.091 -72.714 1.00 82.94 564 LYS A O 1
ATOM 4595 N N . LEU A 1 565 ? 28.456 -2.611 -74.146 1.00 84.56 565 LEU A N 1
ATOM 4596 C CA . LEU A 1 565 ? 29.252 -2.200 -75.308 1.00 84.56 565 LEU A CA 1
ATOM 4597 C C . LEU A 1 565 ? 28.380 -1.390 -76.263 1.00 84.56 565 LEU A C 1
ATOM 4599 O O . LEU A 1 565 ? 27.179 -1.617 -76.327 1.00 84.56 565 LEU A O 1
ATOM 4603 N N . SER A 1 566 ? 28.980 -0.455 -77.003 1.00 85.38 566 SER A N 1
ATOM 4604 C CA . SER A 1 566 ? 28.271 0.177 -78.119 1.00 85.38 566 SER A CA 1
ATOM 4605 C C . SER A 1 566 ? 28.087 -0.820 -79.262 1.00 85.38 566 SER A C 1
ATOM 4607 O O . SER A 1 566 ? 28.933 -1.700 -79.447 1.00 85.38 566 SER A O 1
ATOM 4609 N N . ASP A 1 567 ? 27.040 -0.640 -80.071 1.00 84.31 567 ASP A N 1
ATOM 4610 C CA . ASP A 1 567 ? 26.724 -1.520 -81.208 1.00 84.31 567 ASP A CA 1
ATOM 4611 C C . ASP A 1 567 ? 27.948 -1.774 -82.101 1.00 84.31 567 ASP A C 1
ATOM 4613 O O . ASP A 1 567 ? 28.263 -2.911 -82.452 1.00 84.31 567 ASP A O 1
ATOM 4617 N N . LYS A 1 568 ? 28.726 -0.717 -82.371 1.00 87.44 568 LYS A N 1
ATOM 4618 C CA . LYS A 1 568 ? 29.964 -0.785 -83.159 1.00 87.44 568 LYS A CA 1
ATOM 4619 C C . LYS A 1 568 ? 31.049 -1.645 -82.499 1.00 87.44 568 LYS A C 1
ATOM 4621 O O . LYS A 1 568 ? 31.717 -2.421 -83.178 1.00 87.44 568 LYS A O 1
ATOM 4626 N N . GLN A 1 569 ? 31.266 -1.501 -81.190 1.00 88.75 569 GLN A N 1
ATOM 4627 C CA . GLN A 1 569 ? 32.280 -2.271 -80.455 1.00 88.75 569 GLN A CA 1
ATOM 4628 C C . GLN A 1 569 ? 31.889 -3.747 -80.349 1.00 88.75 569 GLN A C 1
ATOM 4630 O O . GLN A 1 569 ? 32.734 -4.634 -80.501 1.00 88.75 569 GLN A O 1
ATOM 4635 N N . GLU A 1 570 ? 30.606 -4.010 -80.118 1.00 89.44 570 GLU A N 1
ATOM 4636 C CA . GLU A 1 570 ? 30.056 -5.358 -80.081 1.00 89.44 570 GLU A CA 1
ATOM 4637 C C . GLU A 1 570 ? 30.171 -6.055 -81.441 1.00 89.44 570 GLU A C 1
ATOM 4639 O O . GLU A 1 570 ? 30.652 -7.189 -81.500 1.00 89.44 570 GLU A O 1
ATOM 4644 N N . GLU A 1 571 ? 29.816 -5.374 -82.533 1.00 89.75 571 GLU A N 1
ATOM 4645 C CA . GLU A 1 571 ? 29.952 -5.895 -83.895 1.00 89.75 571 GLU A CA 1
ATOM 4646 C C . GLU A 1 571 ? 31.418 -6.218 -84.230 1.00 89.75 571 GLU A C 1
ATOM 4648 O O . GLU A 1 571 ? 31.727 -7.320 -84.693 1.00 89.75 571 GLU A O 1
ATOM 4653 N N . MET A 1 572 ? 32.344 -5.301 -83.921 1.00 90.00 572 MET A N 1
ATOM 4654 C CA . MET A 1 572 ? 33.784 -5.508 -84.117 1.00 90.00 572 MET A CA 1
ATOM 4655 C C . MET A 1 572 ? 34.308 -6.721 -83.337 1.00 90.00 572 MET A C 1
ATOM 4657 O O . MET A 1 572 ? 35.067 -7.528 -83.881 1.00 90.00 572 MET A O 1
ATOM 4661 N N . PHE A 1 573 ? 33.899 -6.871 -82.074 1.00 91.81 573 PHE A N 1
ATOM 4662 C CA . PHE A 1 573 ? 34.318 -7.989 -81.233 1.00 91.81 573 PHE A CA 1
ATOM 4663 C C . PHE A 1 573 ? 33.729 -9.321 -81.704 1.00 91.81 573 PHE A C 1
ATOM 4665 O O . PHE A 1 573 ? 34.476 -10.282 -81.879 1.00 91.81 573 PHE A O 1
ATOM 4672 N N . LYS A 1 574 ? 32.422 -9.377 -81.990 1.00 89.81 574 LYS A N 1
ATOM 4673 C CA . LYS A 1 574 ? 31.759 -10.577 -82.525 1.00 89.81 574 LYS A CA 1
ATOM 4674 C C . LYS A 1 574 ? 32.377 -11.021 -83.849 1.00 89.81 574 LYS A C 1
ATOM 4676 O O . LYS A 1 574 ? 32.638 -12.207 -84.028 1.00 89.81 574 LYS A O 1
ATOM 4681 N N . LYS A 1 575 ? 32.679 -10.083 -84.752 1.00 89.69 575 LYS A N 1
ATOM 4682 C CA . LYS A 1 575 ? 33.325 -10.386 -86.038 1.00 89.69 575 LYS A CA 1
ATOM 4683 C C . LYS A 1 575 ? 34.711 -11.010 -85.864 1.00 89.69 575 LYS A C 1
ATOM 4685 O O . LYS A 1 575 ? 35.043 -11.938 -86.594 1.00 89.69 575 LYS A O 1
ATOM 4690 N N . LEU A 1 576 ? 35.502 -10.523 -84.904 1.00 89.06 576 LEU A N 1
ATOM 4691 C CA . LEU A 1 576 ? 36.826 -11.074 -84.600 1.00 89.06 576 LEU A CA 1
ATOM 4692 C C . LEU A 1 576 ? 36.739 -12.470 -83.963 1.00 89.06 576 LEU A C 1
ATOM 4694 O O . LEU A 1 576 ? 37.556 -13.333 -84.273 1.00 89.06 576 LEU A O 1
ATOM 4698 N N . MET A 1 577 ? 35.749 -12.695 -83.094 1.00 88.44 577 MET A N 1
ATOM 4699 C CA . MET A 1 577 ? 35.556 -13.974 -82.404 1.00 88.44 577 MET A CA 1
ATOM 4700 C C . MET A 1 577 ? 34.960 -15.062 -83.304 1.00 88.44 577 MET A C 1
ATOM 4702 O O . MET A 1 577 ? 35.345 -16.213 -83.150 1.00 88.44 577 MET A O 1
ATOM 4706 N N . LYS A 1 578 ? 34.139 -14.706 -84.305 1.00 84.50 578 LYS A N 1
ATOM 4707 C CA . LYS A 1 578 ? 33.525 -15.648 -85.264 1.00 84.50 578 LYS A CA 1
ATOM 4708 C C . LYS A 1 578 ? 34.536 -16.528 -86.015 1.00 84.50 578 LYS A C 1
ATOM 4710 O O . LYS A 1 578 ? 34.174 -17.581 -86.516 1.00 84.50 578 LYS A O 1
ATOM 4715 N N . ALA A 1 579 ? 35.796 -16.103 -86.122 1.00 74.94 579 ALA A N 1
ATOM 4716 C CA . ALA A 1 579 ? 36.865 -16.909 -86.719 1.00 74.94 579 ALA A CA 1
ATOM 4717 C C . ALA A 1 579 ? 37.375 -18.046 -85.801 1.00 74.94 579 ALA A C 1
ATOM 4719 O O . ALA A 1 579 ? 38.221 -18.830 -86.223 1.00 74.94 579 ALA A O 1
ATOM 4720 N N . PHE A 1 580 ? 36.904 -18.102 -84.552 1.00 77.94 580 PHE A N 1
ATOM 4721 C CA . PHE A 1 580 ? 37.337 -19.029 -83.500 1.00 77.94 580 PHE A CA 1
ATOM 4722 C C . PHE A 1 580 ? 36.169 -19.663 -82.725 1.00 77.94 580 PHE A C 1
ATOM 4724 O O . PHE A 1 580 ? 36.429 -20.401 -81.771 1.00 77.94 580 PHE A O 1
ATOM 4731 N N . ASP A 1 581 ? 34.932 -19.343 -83.114 1.00 61.44 581 ASP A N 1
ATOM 4732 C CA . ASP A 1 581 ? 33.712 -20.076 -82.757 1.00 61.44 581 ASP A CA 1
ATOM 4733 C C . ASP A 1 581 ? 33.548 -21.254 -83.728 1.00 61.44 581 ASP A C 1
ATOM 4735 O O . ASP A 1 581 ? 33.172 -22.352 -83.256 1.00 61.44 581 ASP A O 1
#